Protein AF-A0A955VUZ4-F1 (afdb_monomer_lite)

Radius of gyration: 30.69 Å; chains: 1; bounding box: 76×94×84 Å

Foldseek 3Di:
DDDDDPPPDPPPPPDPAADFFAFDAAPDDHPDPQKHWFFDADPVRHFDKDKPAKWFLQAAFLKKKFAFLQDLQQVLQQLFVVGHGTRFMWGALHTGWKTKFFDAQPVQQLQAADDPPSANLQAGDLLCLAFGPDTIDMDTPCCQAVWDWDADPPPRDTGTHHPHHQDRPPPDPSPDGMKIFFFDPVLCVVQVVQVVLSNQLSVLLVPQRATEGLLQVFALLFFDQDPVVSPPRGRHGYDHGFSSSVSSSVSSVAQFDAFADPVLCNRPPPDDGRDGDDSSQRLKDKTFQVSQLSSLVVQLVVQLVVQQVVVPPPPPSRNSSSLLNSQLSSLCNLQVANFFVVVCSPRCVVVVLVVVWPDRTSSVTPSSNRSGMGMHHGPRSSCVTDHVVSRGRGVDMDRTDMDHMDMARTITIHRFPAFEKEKEFEDEPNQTDFQKWKDWRLQIFTAHPRRITMRGGHGAAKIKIKIWDQDPVRWIKIWIDIDGTDHHYYHYDYTYIDTDPDGPGDPSDLFKKKKKKWFKKKKWWFDLPDDIDIDMDTGPIDIAIAGPGRPRQKDKDWDWDDDPQFKIKIKIWIWGWGDDPNFTKTKIKIKIWIGGDPGPVDPPDGQDIDIDIDIAGEQGKDWDWDKDWGPPDSGTIIMTTTMIMGIYTSPPSNPPPDD

pLDDT: mean 82.76, std 14.83, range [26.73, 98.56]

Secondary structure (DSSP, 8-state):
-PPP--------PPP----TT-B--TTPPPSSTTEEEEE-B-TTSPBPEEEE--EETT--TT-EEEEES-SHHHHHHTTSSSPP-EEEEEEEEETTTEEEEEEE-HHHHTTSB-SSTTS-BTBB-HHHHHSBSEEEEEEEHHHHHH-EEEEPTTT--EEEE----SS--TT-S--PPPEEEEE-HHHHHH-TTHHHHHHHHHHHHTT--EEE-GGGGTBTT--PPPPGGGGGGTTPEEE-HHHHHHHHHHHTT-----B--TTTTTT-TT--TTPBPPGGGTT-EEE-HHHHHHHHHHHHHHHHHHHHHHHGGGGGGTHHHHHHHHHHHHHHHHHS--SBGGGT-HHHHHSSGGGG---SBTTT--GGGS---EEE--TTGGGGSPPGGGT-S-EEEEE--EE--EEEE-EEEEE-S-EEEEEEEEEETTEE-SS-EEEETTEEEE--TTSEEEEEEEESEEEEEEEEEE-TTS-EEEEEEEEEEPTT-EEE--EEEEEESS-SS--S----EEEEEEEEEEEEE--SSSPPEEEEEEEEEEEEEE-SSTTTSEEEEEEEEEETTTEEEEEEEEEEEEEETTEEEEEEEEEEEEEE-SSTTS---EEEEEEEEEEE-TTEEEEEEEEEE--STT---EEEEEEEEEEEEPTTTTT----

Structure (mmCIF, N/CA/C/O backbone):
data_AF-A0A955VUZ4-F1
#
_entry.id   AF-A0A955VUZ4-F1
#
loop_
_atom_site.group_PDB
_atom_site.id
_atom_site.type_symbol
_atom_site.label_atom_id
_atom_site.label_alt_id
_atom_site.label_comp_id
_atom_site.label_asym_id
_atom_site.label_entity_id
_atom_site.label_seq_id
_atom_site.pdbx_PDB_ins_code
_atom_site.Cartn_x
_atom_site.Cartn_y
_atom_site.Cartn_z
_atom_site.occupancy
_atom_site.B_iso_or_equiv
_atom_site.auth_seq_id
_atom_site.auth_comp_id
_atom_site.auth_asym_id
_atom_site.auth_atom_id
_atom_site.pdbx_PDB_model_num
ATOM 1 N N . MET A 1 1 ? -37.411 -49.252 -17.943 1.00 39.31 1 MET A N 1
ATOM 2 C CA . MET A 1 1 ? -36.021 -48.902 -17.578 1.00 39.31 1 MET A CA 1
ATOM 3 C C . MET A 1 1 ? -36.075 -47.788 -16.547 1.00 39.31 1 MET A C 1
ATOM 5 O O . MET A 1 1 ? -36.531 -46.701 -16.868 1.00 39.31 1 MET A O 1
ATOM 9 N N . LYS A 1 2 ? -35.739 -48.107 -15.293 1.00 30.53 2 LYS A N 1
ATOM 10 C CA . LYS A 1 2 ? -35.739 -47.184 -14.149 1.00 30.53 2 LYS A CA 1
ATOM 11 C C . LYS A 1 2 ? -34.476 -46.316 -14.220 1.00 30.53 2 LYS A C 1
ATOM 13 O O . LYS A 1 2 ? -33.387 -46.876 -14.282 1.00 30.53 2 LYS A O 1
ATOM 18 N N . ARG A 1 3 ? -34.607 -44.986 -14.214 1.00 30.30 3 ARG A N 1
ATOM 19 C CA . ARG A 1 3 ? -33.483 -44.076 -13.941 1.00 30.30 3 ARG A CA 1
ATOM 20 C C . ARG A 1 3 ? -33.361 -43.930 -12.424 1.00 30.30 3 ARG A C 1
ATOM 22 O O . ARG A 1 3 ? -34.309 -43.494 -11.778 1.00 30.30 3 ARG A O 1
ATOM 29 N N . LEU A 1 4 ? -32.231 -44.379 -11.881 1.00 27.67 4 LEU A N 1
ATOM 30 C CA . LEU A 1 4 ? -31.835 -44.165 -10.492 1.00 27.67 4 LEU A CA 1
ATOM 31 C C . LEU A 1 4 ? -31.557 -42.671 -10.290 1.00 27.67 4 LEU A C 1
ATOM 33 O O . LEU A 1 4 ? -30.709 -42.101 -10.972 1.00 27.67 4 LEU A O 1
ATOM 37 N N . ILE A 1 5 ? -32.268 -42.065 -9.346 1.00 29.94 5 ILE A N 1
ATOM 38 C CA . ILE A 1 5 ? -31.891 -40.800 -8.723 1.00 29.94 5 ILE A CA 1
ATOM 39 C C . ILE A 1 5 ? -30.875 -41.176 -7.640 1.00 29.94 5 ILE A C 1
ATOM 41 O O . ILE A 1 5 ? -31.248 -41.773 -6.631 1.00 29.94 5 ILE A O 1
ATOM 45 N N . SER A 1 6 ? -29.590 -40.897 -7.873 1.00 27.05 6 SER A N 1
ATOM 46 C CA . SER A 1 6 ? -28.574 -40.952 -6.818 1.00 27.05 6 SER A CA 1
ATOM 47 C C . SER A 1 6 ? -28.766 -39.742 -5.915 1.00 27.05 6 SER A C 1
ATOM 49 O O . SER A 1 6 ? -28.314 -38.642 -6.218 1.00 27.05 6 SER A O 1
ATOM 51 N N . LEU A 1 7 ? -29.477 -39.962 -4.814 1.00 27.44 7 LEU A N 1
ATOM 52 C CA . LEU A 1 7 ? -29.525 -39.059 -3.678 1.00 27.44 7 LEU A CA 1
ATOM 53 C C . LEU A 1 7 ? -28.159 -39.149 -2.972 1.00 27.44 7 LEU A C 1
ATOM 55 O O . LEU A 1 7 ? -27.916 -40.078 -2.203 1.00 27.44 7 LEU A O 1
ATOM 59 N N . MET A 1 8 ? -27.237 -38.233 -3.283 1.00 26.73 8 MET A N 1
ATOM 60 C CA . MET A 1 8 ? -26.053 -38.009 -2.451 1.00 26.73 8 MET A CA 1
ATOM 61 C C . MET A 1 8 ? -26.532 -37.378 -1.144 1.00 26.73 8 MET A C 1
ATOM 63 O O . MET A 1 8 ? -26.801 -36.183 -1.072 1.00 26.73 8 MET A O 1
ATOM 67 N N . ILE A 1 9 ? -26.680 -38.206 -0.115 1.00 28.02 9 ILE A N 1
ATOM 68 C CA . ILE A 1 9 ? -26.739 -37.738 1.265 1.00 28.02 9 ILE A CA 1
ATOM 69 C C . ILE A 1 9 ? -25.326 -37.241 1.577 1.00 28.02 9 ILE A C 1
ATOM 71 O O . ILE A 1 9 ? -24.415 -38.052 1.744 1.00 28.02 9 ILE A O 1
ATOM 75 N N . LEU A 1 10 ? -25.131 -35.918 1.609 1.00 29.72 10 LEU A N 1
ATOM 76 C CA . LEU A 1 10 ? -24.012 -35.325 2.336 1.00 29.72 10 LEU A CA 1
ATOM 77 C C . LEU A 1 10 ? -24.176 -35.772 3.791 1.00 29.72 10 LEU A C 1
ATOM 79 O O . LEU A 1 10 ? -25.009 -35.245 4.527 1.00 29.72 10 LEU A O 1
ATOM 83 N N . ALA A 1 11 ? -23.424 -36.791 4.197 1.00 30.47 11 ALA A N 1
ATOM 84 C CA . ALA A 1 11 ? -23.169 -37.006 5.605 1.00 30.47 11 ALA A CA 1
ATOM 85 C C . ALA A 1 11 ? -22.337 -35.805 6.054 1.00 30.47 11 ALA A C 1
ATOM 87 O O . ALA A 1 11 ? -21.159 -35.709 5.714 1.00 30.47 11 ALA A O 1
ATOM 88 N N . ALA A 1 12 ? -22.969 -34.862 6.754 1.00 30.06 12 ALA A N 1
ATOM 89 C CA . ALA A 1 12 ? -22.242 -33.896 7.553 1.00 30.06 12 ALA A CA 1
ATOM 90 C C . ALA A 1 12 ? -21.311 -34.706 8.460 1.00 30.06 12 ALA A C 1
ATOM 92 O O . ALA A 1 12 ? -21.777 -35.470 9.310 1.00 30.06 12 ALA A O 1
ATOM 93 N N . THR A 1 13 ? -20.003 -34.613 8.228 1.00 31.84 13 THR A N 1
ATOM 94 C CA . THR A 1 13 ? -19.016 -35.009 9.226 1.00 31.84 13 THR A CA 1
ATOM 95 C C . THR A 1 13 ? -19.421 -34.311 10.520 1.00 31.84 13 THR A C 1
ATOM 97 O O . THR A 1 13 ? -19.554 -33.085 10.500 1.00 31.84 13 THR A O 1
ATOM 100 N N . PRO A 1 14 ? -19.698 -35.042 11.617 1.00 34.50 14 PRO A N 1
ATOM 101 C CA . PRO A 1 14 ? -19.935 -34.385 12.889 1.00 34.50 14 PRO A CA 1
ATOM 102 C C . PRO A 1 14 ? -18.704 -33.529 13.169 1.00 34.50 14 PRO A C 1
ATOM 104 O O . PRO A 1 14 ? -17.581 -34.018 13.020 1.00 34.50 14 PRO A O 1
ATOM 107 N N . ALA A 1 15 ? -18.913 -32.255 13.506 1.00 40.91 15 ALA A N 1
ATOM 108 C CA . ALA A 1 15 ? -17.852 -31.423 14.048 1.00 40.91 15 ALA A CA 1
ATOM 109 C C . ALA A 1 15 ? -17.162 -32.246 15.144 1.00 40.91 15 ALA A C 1
ATOM 111 O O . ALA A 1 15 ? -17.825 -32.722 16.071 1.00 40.91 15 ALA A O 1
ATOM 112 N N . LEU A 1 16 ? -15.870 -32.529 14.973 1.00 50.72 16 LEU A N 1
ATOM 113 C CA . LEU A 1 16 ? -15.071 -33.140 16.026 1.00 50.72 16 LEU A CA 1
ATOM 114 C C . LEU A 1 16 ? -15.184 -32.193 17.222 1.00 50.72 16 LEU A C 1
ATOM 116 O O . LEU A 1 16 ? -14.720 -31.062 17.149 1.00 50.72 16 LEU A O 1
ATOM 120 N N . GLY A 1 17 ? -15.898 -32.617 18.267 1.00 63.31 17 GLY A N 1
ATOM 121 C CA . GLY A 1 17 ? -16.029 -31.820 19.482 1.00 63.31 17 GLY A CA 1
ATOM 122 C C . GLY A 1 17 ? -14.648 -31.512 20.059 1.00 63.31 17 GLY A C 1
ATOM 123 O O . GLY A 1 17 ? -13.744 -32.340 19.931 1.00 63.31 17 GLY A O 1
ATOM 124 N N . GLN A 1 18 ? -14.517 -30.340 20.686 1.00 81.06 18 GLN A N 1
ATOM 125 C CA . GLN A 1 18 ? -13.275 -29.819 21.266 1.00 81.06 18 GLN A CA 1
ATOM 126 C C . GLN A 1 18 ? -12.505 -30.900 22.047 1.00 81.06 18 GLN A C 1
ATOM 128 O O . GLN A 1 18 ? -13.060 -31.557 22.942 1.00 81.06 18 GLN A O 1
ATOM 133 N N . GLN A 1 19 ? -11.228 -31.095 21.712 1.00 83.75 19 GLN A N 1
ATOM 134 C CA . GLN A 1 19 ? -10.343 -32.048 22.377 1.00 83.75 19 GLN A CA 1
ATOM 135 C C . GLN A 1 19 ? -9.247 -31.343 23.183 1.00 83.75 19 GLN A C 1
ATOM 137 O O . GLN A 1 19 ? -8.802 -30.257 22.814 1.00 83.75 19 GLN A O 1
ATOM 142 N N . PRO A 1 20 ? -8.763 -31.963 24.280 1.00 85.50 20 PRO A N 1
ATOM 143 C CA . PRO A 1 20 ? -7.554 -31.494 24.941 1.00 85.50 20 PRO A CA 1
ATOM 144 C C . PRO A 1 20 ? -6.397 -31.345 23.941 1.00 85.50 20 PRO A C 1
ATOM 146 O O . PRO A 1 20 ? -6.100 -32.280 23.199 1.00 85.50 20 PRO A O 1
ATOM 149 N N . GLY A 1 21 ? -5.731 -30.193 23.954 1.00 85.44 21 GLY A N 1
ATOM 150 C CA . GLY A 1 21 ? -4.629 -29.849 23.055 1.00 85.44 21 GLY A CA 1
ATOM 151 C C . GLY A 1 21 ? -5.035 -29.057 21.809 1.00 85.44 21 GLY A C 1
ATOM 152 O O . GLY A 1 21 ? -4.159 -28.450 21.187 1.00 85.44 21 GLY A O 1
ATOM 153 N N . ASP A 1 22 ? -6.322 -28.991 21.466 1.00 87.62 22 ASP A N 1
ATOM 154 C CA . ASP A 1 22 ? -6.798 -28.136 20.374 1.00 87.62 22 ASP A CA 1
ATOM 155 C C . ASP A 1 22 ? -6.575 -26.657 20.724 1.00 87.62 22 ASP A C 1
ATOM 157 O O . ASP A 1 22 ? -6.725 -26.258 21.881 1.00 87.62 22 ASP A O 1
ATOM 161 N N . VAL A 1 23 ? -6.203 -25.841 19.732 1.00 84.62 23 VAL A N 1
ATOM 162 C CA . VAL A 1 23 ? -6.054 -24.385 19.898 1.00 84.62 23 VAL A CA 1
ATOM 163 C C . VAL A 1 23 ? -7.396 -23.768 20.292 1.00 84.62 23 VAL A C 1
ATOM 165 O O . VAL A 1 23 ? -8.442 -24.144 19.766 1.00 84.62 23 VAL A O 1
ATOM 168 N N . CYS A 1 24 ? -7.368 -22.813 21.217 1.00 76.19 24 CYS A N 1
ATOM 169 C CA . CYS A 1 24 ? -8.556 -22.112 21.691 1.00 76.19 24 CYS A CA 1
ATOM 170 C C . CYS A 1 24 ? -8.263 -20.629 21.945 1.00 76.19 24 CYS A C 1
ATOM 172 O O . CYS A 1 24 ? -7.102 -20.225 22.054 1.00 76.19 24 CYS A O 1
ATOM 174 N N . THR A 1 25 ? -9.324 -19.829 22.057 1.00 73.88 25 THR A N 1
ATOM 175 C CA . THR A 1 25 ? -9.243 -18.412 22.435 1.00 73.88 25 THR A CA 1
ATOM 176 C C . THR A 1 25 ? -9.525 -18.275 23.934 1.00 73.88 25 THR A C 1
ATOM 178 O O . THR A 1 25 ? -10.537 -18.825 24.383 1.00 73.88 25 THR A O 1
ATOM 181 N N . PRO A 1 26 ? -8.684 -17.570 24.714 1.00 67.50 26 PRO A N 1
ATOM 182 C CA . PRO A 1 26 ? -8.954 -17.292 26.127 1.00 67.50 26 PRO A CA 1
ATOM 183 C C . PRO A 1 26 ? -10.376 -16.767 26.362 1.00 67.50 26 PRO A C 1
ATOM 185 O O . PRO A 1 26 ? -10.935 -16.093 25.499 1.00 67.50 26 PRO A O 1
ATOM 188 N N . GLY A 1 27 ? -10.988 -17.145 27.485 1.00 64.12 27 GLY A N 1
ATOM 189 C CA . GLY A 1 27 ? -12.385 -16.808 27.798 1.00 64.12 27 GLY A CA 1
ATOM 190 C C . GLY A 1 27 ? -13.445 -17.618 27.033 1.00 64.12 27 GLY A C 1
ATOM 191 O O . GLY A 1 27 ? -14.621 -17.573 27.387 1.00 64.12 27 GLY A O 1
ATOM 192 N N . SER A 1 28 ? -13.067 -18.415 26.024 1.00 69.19 28 SER A N 1
ATOM 193 C CA . SER A 1 28 ? -14.023 -19.308 25.355 1.00 69.19 28 SER A CA 1
ATOM 194 C C . SER A 1 28 ? -14.571 -20.346 26.334 1.00 69.19 28 SER A C 1
ATOM 196 O O . SER A 1 28 ? -13.816 -20.999 27.057 1.00 69.19 28 SER A O 1
ATOM 198 N N . VAL A 1 29 ? -15.886 -20.560 26.294 1.00 71.75 29 VAL A N 1
ATOM 199 C CA . VAL A 1 29 ? -16.546 -21.625 27.055 1.00 71.75 29 VAL A CA 1
ATOM 200 C C . VAL A 1 29 ? -16.407 -22.938 26.292 1.00 71.75 29 VAL A C 1
ATOM 202 O O . VAL A 1 29 ? -16.718 -23.012 25.102 1.00 71.75 29 VAL A O 1
ATOM 205 N N . ALA A 1 30 ? -15.926 -23.980 26.968 1.00 76.44 30 ALA A N 1
ATOM 206 C CA . ALA A 1 30 ? -15.841 -25.298 26.363 1.00 76.44 30 ALA A CA 1
ATOM 207 C C . ALA A 1 30 ? -17.238 -25.916 26.191 1.00 76.44 30 ALA A C 1
ATOM 209 O O . ALA A 1 30 ? -18.031 -25.949 27.132 1.00 76.44 30 ALA A O 1
ATOM 210 N N . ASP A 1 31 ? -17.499 -26.527 25.035 1.00 79.69 31 ASP A N 1
ATOM 211 C CA . ASP A 1 31 ? -18.692 -27.352 24.793 1.00 79.69 31 ASP A CA 1
ATOM 212 C C . ASP A 1 31 ? -18.706 -28.602 25.690 1.00 79.69 31 ASP A C 1
ATOM 214 O O . ASP A 1 31 ? -19.739 -29.249 25.893 1.00 79.69 31 ASP A O 1
ATOM 218 N N . ARG A 1 32 ? -17.534 -28.974 26.220 1.00 77.06 32 ARG A N 1
ATOM 219 C CA . ARG A 1 32 ? -17.332 -30.140 27.073 1.00 77.06 32 ARG A CA 1
ATOM 220 C C . ARG A 1 32 ? -16.951 -29.711 28.498 1.00 77.06 32 ARG A C 1
ATOM 222 O O . ARG A 1 32 ? -15.914 -29.075 28.672 1.00 77.06 32 ARG A O 1
ATOM 229 N N . PRO A 1 33 ? -17.708 -30.138 29.527 1.00 75.38 33 PRO A N 1
ATOM 230 C CA . PRO A 1 33 ? -17.363 -29.872 30.922 1.00 75.38 33 PRO A CA 1
ATOM 231 C C . PRO A 1 33 ? -15.960 -30.373 31.292 1.00 75.38 33 PRO A C 1
ATOM 233 O O . PRO A 1 33 ? -15.555 -31.460 30.865 1.00 75.38 33 PRO A O 1
ATOM 236 N N . GLY A 1 34 ? -15.253 -29.604 32.124 1.00 76.88 34 GLY A N 1
ATOM 237 C CA . GLY A 1 34 ? -13.907 -29.931 32.611 1.00 76.88 34 GLY A CA 1
ATOM 238 C C . GLY A 1 34 ? -12.768 -29.543 31.664 1.00 76.88 34 GLY A C 1
ATOM 239 O O . GLY A 1 34 ? -11.631 -29.949 31.899 1.00 76.88 34 GLY A O 1
ATOM 240 N N . LEU A 1 35 ? -13.051 -28.787 30.598 1.00 83.62 35 LEU A N 1
ATOM 241 C CA . LEU A 1 35 ? -12.035 -28.130 29.777 1.00 83.62 35 LEU A CA 1
ATOM 242 C C . LEU A 1 35 ? -12.034 -26.622 30.029 1.00 83.62 35 LEU A C 1
ATOM 244 O O . LEU A 1 35 ? -13.090 -26.003 30.127 1.00 83.62 35 LEU A O 1
ATOM 248 N N . ALA A 1 36 ? -10.838 -26.049 30.076 1.00 80.44 36 ALA A N 1
ATOM 249 C CA . ALA A 1 36 ? -10.602 -24.615 30.071 1.00 80.44 36 ALA A CA 1
ATOM 250 C C . ALA A 1 36 ? -9.604 -24.266 28.969 1.00 80.44 36 ALA A C 1
ATOM 252 O O . ALA A 1 36 ? -8.739 -25.078 28.621 1.00 80.44 36 ALA A O 1
ATOM 253 N N . CYS A 1 37 ? -9.721 -23.064 28.416 1.00 79.50 37 CYS A N 1
ATOM 254 C CA . CYS A 1 37 ? -8.751 -22.564 27.461 1.00 79.50 37 CYS A CA 1
ATOM 255 C C . CYS A 1 37 ? -7.554 -21.976 28.213 1.00 79.50 37 CYS A C 1
ATOM 257 O O . CYS A 1 37 ? -7.631 -20.859 28.713 1.00 79.50 37 CYS A O 1
ATOM 259 N N . LEU A 1 38 ? -6.472 -22.750 28.337 1.00 79.06 38 LEU A N 1
ATOM 260 C CA . LEU A 1 38 ? -5.332 -22.412 29.193 1.00 79.06 38 LEU A CA 1
ATOM 261 C C . LEU A 1 38 ? -4.065 -22.126 28.380 1.00 79.06 38 LEU A C 1
ATOM 263 O O . LEU A 1 38 ? -3.896 -22.719 27.305 1.00 79.06 38 LEU A O 1
ATOM 267 N N . PRO A 1 39 ? -3.133 -21.309 28.912 1.00 78.50 39 PRO A N 1
ATOM 268 C CA . PRO A 1 39 ? -1.790 -21.158 28.366 1.00 78.50 39 PRO A CA 1
ATOM 269 C C . PRO A 1 39 ? -1.144 -22.513 28.120 1.00 78.50 39 PRO A C 1
ATOM 271 O O . PRO A 1 39 ? -0.999 -23.339 29.026 1.00 78.50 39 PRO A O 1
ATOM 274 N N . SER A 1 40 ? -0.745 -22.758 26.881 1.00 83.50 40 SER A N 1
ATOM 275 C CA . SER A 1 40 ? -0.038 -23.975 26.533 1.00 83.50 40 SER A CA 1
ATOM 276 C C . SER A 1 40 ? 1.408 -23.891 27.011 1.00 83.50 40 SER A C 1
ATOM 278 O O . SER A 1 40 ? 2.079 -22.859 26.893 1.00 83.50 40 SER A O 1
ATOM 280 N N . THR A 1 41 ? 1.903 -24.998 27.556 1.00 82.44 41 THR A N 1
ATOM 281 C CA . THR A 1 41 ? 3.300 -25.153 27.953 1.00 82.44 41 THR A CA 1
ATOM 282 C C . THR A 1 41 ? 3.943 -26.280 27.159 1.00 82.44 41 THR A C 1
ATOM 284 O O . THR A 1 41 ? 3.386 -27.359 26.967 1.00 82.44 41 THR A O 1
ATOM 287 N N . LEU A 1 42 ? 5.153 -26.020 26.679 1.00 81.25 42 LEU A N 1
ATOM 288 C CA . LEU A 1 42 ? 6.004 -27.019 26.058 1.00 81.25 42 LEU A CA 1
ATOM 289 C C . LEU A 1 42 ? 6.456 -28.048 27.115 1.00 81.25 42 LEU A C 1
ATOM 291 O O . LEU A 1 42 ? 6.534 -27.716 28.300 1.00 81.25 42 LEU A O 1
ATOM 295 N N . PRO A 1 43 ? 6.877 -29.267 26.717 1.00 83.25 43 PRO A N 1
ATOM 296 C CA . PRO A 1 43 ? 7.329 -30.311 27.650 1.00 83.25 43 PRO A CA 1
ATOM 297 C C . PRO A 1 43 ? 8.479 -29.914 28.593 1.00 83.25 43 PRO A C 1
ATOM 299 O O . PRO A 1 43 ? 8.756 -30.610 29.564 1.00 83.25 43 PRO A O 1
ATOM 302 N N . ASN A 1 44 ? 9.174 -28.812 28.305 1.00 81.56 44 ASN A N 1
ATOM 303 C CA . ASN A 1 44 ? 10.232 -28.243 29.140 1.00 81.56 44 ASN A CA 1
ATOM 304 C C . ASN A 1 44 ? 9.721 -27.214 30.172 1.00 81.56 44 ASN A C 1
ATOM 306 O O . ASN A 1 44 ? 10.538 -26.531 30.787 1.00 81.56 44 ASN A O 1
ATOM 310 N N . GLY A 1 45 ? 8.401 -27.067 30.329 1.00 74.69 45 GLY A N 1
ATOM 311 C CA . GLY A 1 45 ? 7.758 -26.135 31.258 1.00 74.69 45 GLY A CA 1
ATOM 312 C C . GLY A 1 45 ? 7.719 -24.677 30.790 1.00 74.69 45 GLY A C 1
ATOM 313 O O . GLY A 1 45 ? 7.266 -23.815 31.536 1.00 74.69 45 GLY A O 1
ATOM 314 N N . ARG A 1 46 ? 8.193 -24.360 29.577 1.00 78.25 46 ARG A N 1
ATOM 315 C CA . ARG A 1 46 ? 8.121 -22.999 29.016 1.00 78.25 46 ARG A CA 1
ATOM 316 C C . ARG A 1 46 ? 6.790 -22.778 28.305 1.00 78.25 46 ARG A C 1
ATOM 318 O O . ARG A 1 46 ? 6.282 -23.704 27.683 1.00 78.25 46 ARG A O 1
ATOM 325 N N . ARG A 1 47 ? 6.274 -21.544 28.316 1.00 82.00 47 ARG A N 1
ATOM 326 C CA . ARG A 1 47 ? 5.092 -21.165 27.521 1.00 82.00 47 ARG A CA 1
ATOM 327 C C . ARG A 1 47 ? 5.325 -21.425 26.028 1.00 82.00 47 ARG A C 1
ATOM 329 O O . ARG A 1 47 ? 6.405 -21.131 25.506 1.00 82.00 47 ARG A O 1
ATOM 336 N N . GLU A 1 48 ? 4.319 -21.984 25.366 1.00 83.69 48 GLU A N 1
ATOM 337 C CA . GLU A 1 48 ? 4.237 -22.053 23.910 1.00 83.69 48 GLU A CA 1
ATOM 338 C C . GLU A 1 48 ? 3.849 -20.663 23.390 1.00 83.69 48 GLU A C 1
ATOM 340 O O . GLU A 1 48 ? 2.903 -20.047 23.879 1.00 83.69 48 GLU A O 1
ATOM 345 N N . TRP A 1 49 ? 4.604 -20.159 22.418 1.00 81.25 49 TRP A N 1
ATOM 346 C CA . TRP A 1 49 ? 4.351 -18.869 21.784 1.00 81.25 49 TRP A CA 1
ATOM 347 C C . TRP A 1 49 ? 3.994 -19.095 20.322 1.00 81.25 49 TRP A C 1
ATOM 349 O O . TRP A 1 49 ? 4.647 -19.892 19.647 1.00 81.25 49 TRP A O 1
ATOM 359 N N . ALA A 1 50 ? 3.001 -18.363 19.838 1.00 79.12 50 ALA A N 1
ATOM 360 C CA . ALA A 1 50 ? 2.637 -18.292 18.436 1.00 79.12 50 ALA A CA 1
ATOM 361 C C . ALA A 1 50 ? 2.928 -16.892 17.885 1.00 79.12 50 ALA A C 1
ATOM 363 O O . ALA A 1 50 ? 2.900 -15.899 18.614 1.00 79.12 50 ALA A O 1
ATOM 364 N N . LEU A 1 51 ? 3.265 -16.839 16.599 1.00 78.56 51 LEU A N 1
ATOM 365 C CA . LEU A 1 51 ? 3.523 -15.605 15.866 1.00 78.56 51 LEU A CA 1
ATOM 366 C C . LEU A 1 51 ? 2.240 -15.192 15.141 1.00 78.56 51 LEU A C 1
ATOM 368 O O . LEU A 1 51 ? 1.716 -15.963 14.343 1.00 78.56 51 LEU A O 1
ATOM 372 N N . ASP A 1 52 ? 1.762 -13.981 15.404 1.00 76.06 52 ASP A N 1
ATOM 373 C CA . ASP A 1 52 ? 0.839 -13.256 14.532 1.00 76.06 52 ASP A CA 1
ATOM 374 C C . ASP A 1 52 ? 1.713 -12.460 13.550 1.00 76.06 52 ASP A C 1
ATOM 376 O O . ASP A 1 52 ? 2.368 -11.509 13.982 1.00 76.06 52 ASP A O 1
ATOM 380 N N . PRO A 1 53 ? 1.874 -12.890 12.284 1.00 81.56 53 PRO A N 1
ATOM 381 C CA . PRO A 1 53 ? 2.766 -12.218 11.347 1.00 81.56 53 PRO A CA 1
ATOM 382 C C . PRO A 1 53 ? 2.184 -10.873 10.903 1.00 81.56 53 PRO A C 1
ATOM 384 O O . PRO A 1 53 ? 0.971 -10.663 10.939 1.00 81.56 53 PRO A O 1
ATOM 387 N N . THR A 1 54 ? 3.050 -9.979 10.422 1.00 84.00 54 THR A N 1
ATOM 388 C CA . THR A 1 54 ? 2.618 -8.693 9.861 1.00 84.00 54 THR A CA 1
ATOM 389 C C . THR A 1 54 ? 1.642 -8.914 8.708 1.00 84.00 54 THR A C 1
ATOM 391 O O . THR A 1 54 ? 1.916 -9.725 7.820 1.00 84.00 54 THR A O 1
ATOM 394 N N . HIS A 1 55 ? 0.522 -8.193 8.713 1.00 86.81 55 HIS A N 1
ATOM 395 C CA . HIS A 1 55 ? -0.526 -8.306 7.697 1.00 86.81 55 HIS A CA 1
ATOM 396 C C . HIS A 1 55 ? -1.265 -6.980 7.475 1.00 86.81 55 HIS A C 1
ATOM 398 O O . HIS A 1 55 ? -1.249 -6.093 8.332 1.00 86.81 55 HIS A O 1
ATOM 404 N N . ILE A 1 56 ? -1.908 -6.837 6.312 1.00 89.38 56 ILE A N 1
ATOM 405 C CA . ILE A 1 56 ? -2.666 -5.634 5.931 1.00 89.38 56 ILE A CA 1
ATOM 406 C C . ILE A 1 56 ? -4.144 -5.870 6.233 1.00 89.38 56 ILE A C 1
ATOM 408 O O . ILE A 1 56 ? -4.798 -6.681 5.586 1.00 89.38 56 ILE A O 1
ATOM 412 N N . LEU A 1 57 ? -4.675 -5.169 7.228 1.00 85.44 57 LEU A N 1
ATOM 413 C CA . LEU A 1 57 ? -6.004 -5.393 7.800 1.00 85.44 57 LEU A CA 1
ATOM 414 C C . LEU A 1 57 ? -7.129 -5.153 6.791 1.00 85.44 57 LEU A C 1
ATOM 416 O O . LEU A 1 57 ? -8.143 -5.847 6.817 1.00 85.44 57 LEU A O 1
ATOM 420 N N . ASN A 1 58 ? -6.941 -4.188 5.895 1.00 87.56 58 ASN A N 1
ATOM 421 C CA . ASN A 1 58 ? -7.961 -3.708 4.974 1.00 87.56 58 ASN A CA 1
ATOM 422 C C . ASN A 1 58 ? -7.758 -4.144 3.509 1.00 87.56 58 ASN A C 1
ATOM 424 O O . ASN A 1 58 ? -8.434 -3.622 2.627 1.00 87.56 58 ASN A O 1
ATOM 428 N N . ALA A 1 59 ? -6.905 -5.142 3.244 1.00 91.75 59 ALA A N 1
ATOM 429 C CA . ALA A 1 59 ? -6.664 -5.663 1.895 1.00 91.75 59 ALA A CA 1
ATOM 430 C C . ALA A 1 59 ? -7.073 -7.139 1.746 1.00 91.75 59 ALA A C 1
ATOM 432 O O . ALA A 1 59 ? -6.676 -7.996 2.538 1.00 91.75 59 ALA A O 1
ATOM 433 N N . ARG A 1 60 ? -7.846 -7.451 0.706 1.00 94.06 60 ARG A N 1
ATOM 434 C CA . ARG A 1 60 ? -8.242 -8.813 0.311 1.00 94.06 60 ARG A CA 1
ATOM 435 C C . ARG A 1 60 ? -7.549 -9.223 -0.981 1.00 94.06 60 ARG A C 1
ATOM 437 O O . ARG A 1 60 ? -6.976 -8.395 -1.681 1.00 94.06 60 ARG A O 1
ATOM 444 N N . VAL A 1 61 ? -7.604 -10.507 -1.308 1.00 96.38 61 VAL A N 1
ATOM 445 C CA . VAL A 1 61 ? -7.075 -11.064 -2.553 1.00 96.38 61 VAL A CA 1
ATOM 446 C C . VAL A 1 61 ? -7.556 -10.256 -3.768 1.00 96.38 61 VAL A C 1
ATOM 448 O O . VAL A 1 61 ? -8.744 -9.948 -3.909 1.00 96.38 61 VAL A O 1
ATOM 451 N N . GLY A 1 62 ? -6.604 -9.892 -4.627 1.00 97.69 62 GLY A N 1
ATOM 452 C CA . GLY A 1 62 ? -6.803 -9.058 -5.809 1.00 97.69 62 GLY A CA 1
ATOM 453 C C . GLY A 1 62 ? -6.823 -7.546 -5.561 1.00 97.69 62 GLY A C 1
ATOM 454 O O . GLY A 1 62 ? -6.667 -6.794 -6.521 1.00 97.69 62 GLY A O 1
ATOM 455 N N . ASP A 1 63 ? -6.941 -7.079 -4.315 1.00 98.06 63 ASP A N 1
ATOM 456 C CA . ASP A 1 63 ? -6.709 -5.664 -3.998 1.00 98.06 63 ASP A CA 1
ATOM 457 C C . ASP A 1 63 ? -5.229 -5.324 -4.240 1.00 98.06 63 ASP A C 1
ATOM 459 O O . ASP A 1 63 ? -4.349 -6.185 -4.106 1.00 98.06 63 ASP A O 1
ATOM 463 N N . SER A 1 64 ? -4.944 -4.072 -4.588 1.00 97.69 64 SER A N 1
ATOM 464 C CA . SER A 1 64 ? -3.579 -3.596 -4.799 1.00 97.69 64 SER A CA 1
ATOM 465 C C . SER A 1 64 ? -3.087 -2.754 -3.638 1.00 97.69 64 SER A C 1
ATOM 467 O O . SER A 1 64 ? -3.846 -2.022 -3.019 1.00 97.69 64 SER A O 1
ATOM 469 N N . THR A 1 65 ? -1.797 -2.829 -3.338 1.00 95.50 65 THR A N 1
ATOM 470 C CA . THR A 1 65 ? -1.153 -1.964 -2.343 1.00 95.50 65 THR A CA 1
ATOM 471 C C . THR A 1 65 ? -0.313 -0.916 -3.055 1.00 95.50 65 THR A C 1
ATOM 473 O O . THR A 1 65 ? 0.290 -1.205 -4.088 1.00 95.50 65 THR A O 1
ATOM 476 N N . LEU A 1 66 ? -0.263 0.302 -2.523 1.00 93.94 66 LEU A N 1
ATOM 477 C CA . LEU A 1 66 ? 0.520 1.418 -3.046 1.00 93.94 66 LEU A CA 1
ATOM 478 C C . LEU A 1 66 ? 1.523 1.866 -1.980 1.00 93.94 66 LEU A C 1
ATOM 480 O O . LEU A 1 66 ? 1.142 2.174 -0.850 1.00 93.94 66 LEU A O 1
ATOM 484 N N . SER A 1 67 ? 2.808 1.902 -2.334 1.00 90.69 67 SER A N 1
ATOM 485 C CA . SER A 1 67 ? 3.881 2.408 -1.472 1.00 90.69 67 SER A CA 1
ATOM 486 C C . SER A 1 67 ? 4.216 3.846 -1.839 1.00 90.69 67 SER A C 1
ATOM 488 O O . SER A 1 67 ? 4.360 4.168 -3.022 1.00 90.69 67 SER A O 1
ATOM 490 N N . SER A 1 68 ? 4.399 4.695 -0.829 1.00 85.25 68 SER A N 1
ATOM 491 C CA . SER A 1 68 ? 4.774 6.098 -1.021 1.00 85.25 68 SER A CA 1
ATOM 492 C C . SER A 1 68 ? 6.054 6.246 -1.853 1.00 85.25 68 SER A C 1
ATOM 494 O O . SER A 1 68 ? 6.979 5.427 -1.782 1.00 85.25 68 SER A O 1
ATOM 496 N N . GLY A 1 69 ? 6.104 7.300 -2.668 1.00 76.88 69 GLY A N 1
ATOM 497 C CA . GLY A 1 69 ? 7.154 7.582 -3.646 1.00 76.88 69 GLY A CA 1
ATOM 498 C C . GLY A 1 69 ? 8.496 8.056 -3.074 1.00 76.88 69 GLY A C 1
ATOM 499 O O . GLY A 1 69 ? 9.160 8.892 -3.676 1.00 76.88 69 GLY A O 1
ATOM 500 N N . CYS A 1 70 ? 8.933 7.542 -1.926 1.00 77.19 70 CYS A N 1
ATOM 501 C CA . CYS A 1 70 ? 10.122 8.062 -1.241 1.00 77.19 70 CYS A CA 1
ATOM 502 C C . CYS A 1 70 ? 11.466 7.539 -1.792 1.00 77.19 70 CYS A C 1
ATOM 504 O O . CYS A 1 70 ? 12.516 8.120 -1.514 1.00 77.19 70 CYS A O 1
ATOM 506 N N . GLY A 1 71 ? 11.456 6.452 -2.572 1.00 80.25 71 GLY A N 1
ATOM 507 C CA . GLY A 1 71 ? 12.648 5.913 -3.242 1.00 80.25 71 GLY A CA 1
ATOM 508 C C . GLY A 1 71 ? 12.979 6.617 -4.565 1.00 80.25 71 GLY A C 1
ATOM 509 O O . GLY A 1 71 ? 12.201 7.436 -5.049 1.00 80.25 71 GLY A O 1
ATOM 510 N N . ARG A 1 72 ? 14.106 6.248 -5.199 1.00 87.19 72 ARG A N 1
ATOM 511 C CA . ARG A 1 72 ? 14.537 6.790 -6.509 1.00 87.19 72 ARG A CA 1
ATOM 512 C C . ARG A 1 72 ? 13.429 6.748 -7.562 1.00 87.19 72 ARG A C 1
ATOM 514 O O . ARG A 1 72 ? 13.219 7.731 -8.255 1.00 87.19 72 ARG A O 1
ATOM 521 N N . VAL A 1 73 ? 12.697 5.635 -7.647 1.00 90.38 73 VAL A N 1
ATOM 522 C CA . VAL A 1 73 ? 11.575 5.491 -8.589 1.00 90.38 73 VAL A CA 1
ATOM 523 C C . VAL A 1 73 ? 10.449 6.475 -8.273 1.00 90.38 73 VAL A C 1
ATOM 525 O O . VAL A 1 73 ? 9.936 7.109 -9.177 1.00 90.38 73 VAL A O 1
ATOM 528 N N . GLY A 1 74 ? 10.082 6.666 -7.007 1.00 88.81 74 GLY A N 1
ATOM 529 C CA . GLY A 1 74 ? 9.023 7.617 -6.669 1.00 88.81 74 GLY A CA 1
ATOM 530 C C . GLY A 1 74 ? 9.404 9.070 -6.963 1.00 88.81 74 GLY A C 1
ATOM 531 O O . GLY A 1 74 ? 8.610 9.801 -7.541 1.00 88.81 74 GLY A O 1
ATOM 532 N N . LYS A 1 75 ? 10.653 9.461 -6.680 1.00 89.38 75 LYS A N 1
ATOM 533 C CA . LYS A 1 75 ? 11.179 10.785 -7.055 1.00 89.38 75 LYS A CA 1
ATOM 534 C C . LYS A 1 75 ? 11.317 10.977 -8.569 1.00 89.38 75 LYS A C 1
ATOM 536 O O . LYS A 1 75 ? 11.163 12.094 -9.049 1.00 89.38 75 LYS A O 1
ATOM 541 N N . LEU A 1 76 ? 11.587 9.906 -9.316 1.00 92.88 76 LEU A N 1
ATOM 542 C CA . LEU A 1 76 ? 11.546 9.918 -10.777 1.00 92.88 76 LEU A CA 1
ATOM 543 C C . LEU A 1 76 ? 10.128 10.201 -11.276 1.00 92.88 76 LEU A C 1
ATOM 545 O O . LEU A 1 76 ? 9.921 11.096 -12.089 1.00 92.88 76 LEU A O 1
ATOM 549 N N . LEU A 1 77 ? 9.150 9.453 -10.765 1.00 92.69 77 LEU A N 1
ATOM 550 C CA . LEU A 1 77 ? 7.753 9.608 -11.159 1.00 92.69 77 LEU A CA 1
ATOM 551 C C . LEU A 1 77 ? 7.168 10.955 -10.701 1.00 92.69 77 LEU A C 1
ATOM 553 O O . LEU A 1 77 ? 6.254 11.467 -11.334 1.00 92.69 77 LEU A O 1
ATOM 557 N N . SER A 1 78 ? 7.722 11.596 -9.667 1.00 91.81 78 SER A N 1
ATOM 558 C CA . SER A 1 78 ? 7.284 12.932 -9.242 1.00 91.81 78 SER A CA 1
ATOM 559 C C . SER A 1 78 ? 7.681 14.064 -10.204 1.00 91.81 78 SER A C 1
ATOM 561 O O . SER A 1 78 ? 7.321 15.209 -9.945 1.00 91.81 78 SER A O 1
ATOM 563 N N . GLN A 1 79 ? 8.450 13.785 -11.266 1.00 93.06 79 GLN A N 1
ATOM 564 C CA . GLN A 1 79 ? 8.898 14.801 -12.232 1.00 93.06 79 GLN A CA 1
ATOM 565 C C . GLN A 1 79 ? 7.894 15.080 -13.364 1.00 93.06 79 GLN A C 1
ATOM 567 O O . GLN A 1 79 ? 8.063 16.061 -14.087 1.00 93.06 79 GLN A O 1
ATOM 572 N N . VAL A 1 80 ? 6.874 14.233 -13.535 1.00 90.62 80 VAL A N 1
ATOM 573 C CA . VAL A 1 80 ? 5.811 14.409 -14.549 1.00 90.62 80 VAL A CA 1
ATOM 574 C C . VAL A 1 80 ? 4.701 15.340 -14.035 1.00 90.62 80 VAL A C 1
ATOM 576 O O . VAL A 1 80 ? 4.767 15.792 -12.888 1.00 90.62 80 VAL A O 1
ATOM 579 N N . GLN A 1 81 ? 3.690 15.664 -14.853 1.00 87.25 81 GLN A N 1
ATOM 580 C CA . GLN A 1 81 ? 2.595 16.557 -14.455 1.00 87.25 81 GLN A CA 1
ATOM 581 C C . GLN A 1 81 ? 1.204 15.908 -14.610 1.00 87.25 81 GLN A C 1
ATOM 583 O O . GLN A 1 81 ? 0.757 15.665 -15.722 1.00 87.25 81 GLN A O 1
ATOM 588 N N . PRO A 1 82 ? 0.449 15.715 -13.509 1.00 87.44 82 PRO A N 1
ATOM 589 C CA . PRO A 1 82 ? 0.814 15.994 -12.120 1.00 87.44 82 PRO A CA 1
ATOM 590 C C . PRO A 1 82 ? 1.918 15.056 -11.612 1.00 87.44 82 PRO A C 1
ATOM 592 O O . PRO A 1 82 ? 2.031 13.910 -12.045 1.00 87.44 82 PRO A O 1
ATOM 595 N N . GLY A 1 83 ? 2.720 15.535 -10.658 1.00 89.62 83 GLY A N 1
ATOM 596 C CA . GLY A 1 83 ? 3.751 14.709 -10.030 1.00 89.62 83 GLY A CA 1
ATOM 597 C C . GLY A 1 83 ? 3.119 13.513 -9.320 1.00 89.62 83 GLY A C 1
ATOM 598 O O . GLY A 1 83 ? 2.201 13.688 -8.520 1.00 89.62 83 GLY A O 1
ATOM 599 N N . GLN A 1 84 ? 3.603 12.308 -9.618 1.00 90.62 84 GLN A N 1
ATOM 600 C CA . GLN A 1 84 ? 3.071 11.073 -9.039 1.00 90.62 84 GLN A CA 1
ATOM 601 C C . GLN A 1 84 ? 3.536 10.915 -7.582 1.00 90.62 84 GLN A C 1
ATOM 603 O O . GLN A 1 84 ? 4.670 11.261 -7.236 1.00 90.62 84 GLN A O 1
ATOM 608 N N . LEU A 1 85 ? 2.666 10.387 -6.722 1.00 90.00 85 LEU A N 1
ATOM 609 C CA . LEU A 1 85 ? 2.859 10.337 -5.270 1.00 90.00 85 LEU A CA 1
ATOM 610 C C . LEU A 1 85 ? 3.316 8.955 -4.770 1.00 90.00 85 LEU A C 1
ATOM 612 O O . LEU A 1 85 ? 3.940 8.845 -3.709 1.00 90.00 85 LEU A O 1
ATOM 616 N N . TYR A 1 86 ? 3.040 7.897 -5.530 1.00 91.81 86 TYR A N 1
ATOM 617 C CA . TYR A 1 86 ? 3.350 6.507 -5.220 1.00 91.81 86 TYR A CA 1
ATOM 618 C C . TYR A 1 86 ? 4.412 5.951 -6.179 1.00 91.81 86 TYR A C 1
ATOM 620 O O . TYR A 1 86 ? 4.377 6.147 -7.391 1.00 91.81 86 TYR A O 1
ATOM 628 N N . GLY A 1 87 ? 5.390 5.233 -5.622 1.00 91.38 87 GLY A N 1
ATOM 629 C CA . GLY A 1 87 ? 6.554 4.736 -6.372 1.00 91.38 87 GLY A CA 1
ATOM 630 C C . GLY A 1 87 ? 6.566 3.228 -6.611 1.00 91.38 87 GLY A C 1
ATOM 631 O O . GLY A 1 87 ? 7.410 2.732 -7.357 1.00 91.38 87 GLY A O 1
ATOM 632 N N . HIS A 1 88 ? 5.682 2.481 -5.947 1.00 94.75 88 HIS A N 1
ATOM 633 C CA . HIS A 1 88 ? 5.631 1.028 -6.063 1.00 94.75 88 HIS A CA 1
ATOM 634 C C . HIS A 1 88 ? 4.235 0.478 -5.770 1.00 94.75 88 HIS A C 1
ATOM 636 O O . HIS A 1 88 ? 3.480 1.076 -5.003 1.00 94.75 88 HIS A O 1
ATOM 642 N N . THR A 1 89 ? 3.913 -0.682 -6.343 1.00 97.06 89 THR A N 1
ATOM 643 C CA . THR A 1 89 ? 2.639 -1.369 -6.110 1.00 97.06 89 THR A CA 1
ATOM 644 C C . THR A 1 89 ? 2.773 -2.894 -6.115 1.00 97.06 89 THR A C 1
ATOM 646 O O . THR A 1 89 ? 3.745 -3.455 -6.617 1.00 97.06 89 THR A O 1
ATOM 649 N N . GLY A 1 90 ? 1.803 -3.589 -5.535 1.00 97.62 90 GLY A N 1
ATOM 650 C CA . GLY A 1 90 ? 1.658 -5.038 -5.621 1.00 97.62 90 GLY A CA 1
ATOM 651 C C . GLY A 1 90 ? 0.189 -5.429 -5.608 1.00 97.62 90 GLY A C 1
ATOM 652 O O . GLY A 1 90 ? -0.671 -4.596 -5.336 1.00 97.62 90 GLY A O 1
ATOM 653 N N . ILE A 1 91 ? -0.100 -6.694 -5.898 1.00 98.50 91 ILE A N 1
ATOM 654 C CA . ILE A 1 91 ? -1.445 -7.273 -5.808 1.00 98.50 91 ILE A CA 1
ATOM 655 C C . ILE A 1 91 ? -1.469 -8.337 -4.714 1.00 98.50 91 ILE A C 1
ATOM 657 O O . ILE A 1 91 ? -0.567 -9.178 -4.634 1.00 98.50 91 ILE A O 1
ATOM 661 N N . MET A 1 92 ? -2.489 -8.314 -3.864 1.00 98.12 92 MET A N 1
ATOM 662 C CA . MET A 1 92 ? -2.685 -9.326 -2.831 1.00 98.12 92 MET A CA 1
ATOM 663 C C . MET A 1 92 ? -2.985 -10.678 -3.484 1.00 98.12 92 MET A C 1
ATOM 665 O O . MET A 1 92 ? -3.913 -10.800 -4.285 1.00 98.12 92 MET A O 1
ATOM 669 N N . VAL A 1 93 ? -2.213 -11.707 -3.137 1.00 97.56 93 VAL A N 1
ATOM 670 C CA . VAL A 1 93 ? -2.411 -13.088 -3.623 1.00 97.56 93 VAL A CA 1
ATOM 671 C C . VAL A 1 93 ? -2.977 -14.019 -2.557 1.00 97.56 93 VAL A C 1
ATOM 673 O O . VAL A 1 93 ? -3.494 -15.086 -2.876 1.00 97.56 93 VAL A O 1
ATOM 676 N N . GLU A 1 94 ? -2.921 -13.585 -1.305 1.00 94.50 94 GLU A N 1
ATOM 677 C CA . GLU A 1 94 ? -3.585 -14.181 -0.157 1.00 94.50 94 GLU A CA 1
ATOM 678 C C . GLU A 1 94 ? -4.203 -13.039 0.644 1.00 94.50 94 GLU A C 1
ATOM 680 O O . GLU A 1 94 ? -3.598 -11.969 0.745 1.00 94.50 94 GLU A O 1
ATOM 685 N N . ASP A 1 95 ? -5.396 -13.243 1.201 1.00 90.69 95 ASP A N 1
ATOM 686 C CA . ASP A 1 95 ? -6.044 -12.224 2.023 1.00 90.69 95 ASP A CA 1
ATOM 687 C C . ASP A 1 95 ? -5.082 -11.761 3.119 1.00 90.69 95 ASP A C 1
ATOM 689 O O . ASP A 1 95 ? -4.658 -12.559 3.949 1.00 90.69 95 ASP A O 1
ATOM 693 N N . ARG A 1 96 ? -4.738 -10.468 3.121 1.00 89.25 96 ARG A N 1
ATOM 694 C CA . ARG A 1 96 ? -3.916 -9.771 4.134 1.00 89.25 96 ARG A CA 1
ATOM 695 C C . ARG A 1 96 ? -2.469 -10.212 4.316 1.00 89.25 96 ARG A C 1
ATOM 697 O O . ARG A 1 96 ? -1.686 -9.409 4.818 1.00 89.25 96 ARG A O 1
ATOM 704 N N . TYR A 1 97 ? -2.113 -11.442 3.964 1.00 91.94 97 TYR A N 1
ATOM 705 C CA . TYR A 1 97 ? -0.867 -12.073 4.404 1.00 91.94 97 TYR A CA 1
ATOM 706 C C . TYR A 1 97 ? 0.205 -12.160 3.331 1.00 91.94 97 TYR A C 1
ATOM 708 O O . TYR A 1 97 ? 1.386 -12.178 3.682 1.00 91.94 97 TYR A O 1
ATOM 716 N N . ALA A 1 98 ? -0.160 -12.177 2.049 1.00 95.50 98 ALA A N 1
ATOM 717 C CA . ALA A 1 98 ? 0.813 -12.267 0.971 1.00 95.50 98 ALA A CA 1
ATOM 718 C C . ALA A 1 98 ? 0.416 -11.425 -0.237 1.00 95.50 98 ALA A C 1
ATOM 720 O O . ALA A 1 98 ? -0.743 -11.380 -0.654 1.00 95.50 98 ALA A O 1
ATOM 721 N N . LEU A 1 99 ? 1.423 -10.805 -0.840 1.00 97.12 99 LEU A N 1
ATOM 722 C CA . LEU A 1 99 ? 1.293 -10.044 -2.072 1.00 97.12 99 LEU A CA 1
ATOM 723 C C . LEU A 1 99 ? 2.319 -10.516 -3.095 1.00 97.12 99 LEU A C 1
ATOM 725 O O . LEU A 1 99 ? 3.339 -11.128 -2.764 1.00 97.12 99 LEU A O 1
ATOM 729 N N . ARG A 1 100 ? 2.041 -10.222 -4.359 1.00 98.25 100 ARG A N 1
ATOM 730 C CA . ARG A 1 100 ? 2.977 -10.395 -5.463 1.00 98.25 100 ARG A CA 1
ATOM 731 C C . ARG A 1 100 ? 3.239 -9.040 -6.102 1.00 98.25 100 ARG A C 1
ATOM 733 O O . ARG A 1 100 ? 2.318 -8.251 -6.291 1.00 98.25 100 ARG A O 1
ATOM 740 N N . ASN A 1 101 ? 4.496 -8.764 -6.411 1.00 97.81 101 ASN A N 1
ATOM 741 C CA . ASN A 1 101 ? 4.933 -7.522 -7.047 1.00 97.81 101 ASN A CA 1
ATOM 742 C C . ASN A 1 101 ? 6.034 -7.822 -8.073 1.00 97.81 101 ASN A C 1
ATOM 744 O O . ASN A 1 101 ? 6.476 -8.968 -8.177 1.00 97.81 101 ASN A O 1
ATOM 748 N N . SER A 1 102 ? 6.467 -6.799 -8.812 1.00 97.06 102 SER A N 1
ATOM 749 C CA . SER A 1 102 ? 7.654 -6.866 -9.668 1.00 97.06 102 SER A CA 1
ATOM 750 C C . SER A 1 102 ? 8.662 -5.795 -9.265 1.00 97.06 102 SER A C 1
ATOM 752 O O . SER A 1 102 ? 8.335 -4.607 -9.283 1.00 97.06 102 SER A O 1
ATOM 754 N N . THR A 1 103 ? 9.876 -6.204 -8.893 1.00 95.50 103 THR A N 1
ATOM 755 C CA . THR A 1 103 ? 10.921 -5.322 -8.351 1.00 95.50 103 THR A CA 1
ATOM 756 C C . THR A 1 103 ? 12.329 -5.793 -8.727 1.00 95.50 103 THR A C 1
ATOM 758 O O . THR A 1 103 ? 12.517 -6.915 -9.201 1.00 95.50 103 THR A O 1
ATOM 761 N N . ALA A 1 104 ? 13.337 -4.949 -8.493 1.00 93.81 104 ALA A N 1
ATOM 762 C CA . ALA A 1 104 ? 14.743 -5.277 -8.703 1.00 93.81 104 ALA A CA 1
ATOM 763 C C . ALA A 1 104 ? 15.604 -5.003 -7.464 1.00 93.81 104 ALA A C 1
ATOM 765 O O . ALA A 1 104 ? 15.428 -4.010 -6.758 1.00 93.81 104 ALA A O 1
ATOM 766 N N . ALA A 1 105 ? 16.602 -5.856 -7.243 1.00 91.44 105 ALA A N 1
ATOM 767 C CA . ALA A 1 105 ? 17.673 -5.618 -6.289 1.00 91.44 105 ALA A CA 1
ATOM 768 C C . ALA A 1 105 ? 18.695 -4.640 -6.891 1.00 91.44 105 ALA A C 1
ATOM 770 O O . ALA A 1 105 ? 19.572 -5.051 -7.652 1.00 91.44 105 ALA A O 1
ATOM 771 N N . ALA A 1 106 ? 18.632 -3.358 -6.525 1.00 85.69 106 ALA A N 1
ATOM 772 C CA . ALA A 1 106 ? 19.624 -2.366 -6.960 1.00 85.69 106 ALA A CA 1
ATOM 773 C C . ALA A 1 106 ? 21.068 -2.777 -6.588 1.00 85.69 106 ALA A C 1
ATOM 775 O O . ALA A 1 106 ? 21.987 -2.642 -7.395 1.00 85.69 106 ALA A O 1
ATOM 776 N N . ASP A 1 107 ? 21.253 -3.386 -5.413 1.00 86.94 107 ASP A N 1
ATOM 777 C CA . ASP A 1 107 ? 22.544 -3.917 -4.951 1.00 86.94 107 ASP A CA 1
ATOM 778 C C . ASP A 1 107 ? 23.081 -5.055 -5.833 1.00 86.94 107 ASP A C 1
ATOM 780 O O . ASP A 1 107 ? 24.289 -5.308 -5.861 1.00 86.94 107 ASP A O 1
ATOM 784 N N . ARG A 1 108 ? 22.200 -5.764 -6.555 1.00 89.38 108 ARG A N 1
ATOM 785 C CA . ARG A 1 108 ? 22.627 -6.772 -7.527 1.00 89.38 108 ARG A CA 1
ATOM 786 C C . ARG A 1 108 ? 23.346 -6.103 -8.681 1.00 89.38 108 ARG A C 1
ATOM 788 O O . ARG A 1 108 ? 24.451 -6.519 -8.986 1.00 89.38 108 ARG A O 1
ATOM 795 N N . MET A 1 109 ? 22.783 -5.041 -9.255 1.00 87.25 109 MET A N 1
ATOM 796 C CA . MET A 1 109 ? 23.423 -4.284 -10.337 1.00 87.25 109 MET A CA 1
ATOM 797 C C . MET A 1 109 ? 24.821 -3.794 -9.942 1.00 87.25 109 MET A C 1
ATOM 799 O O . MET A 1 109 ? 25.777 -4.001 -10.684 1.00 87.25 109 MET A O 1
ATOM 803 N N . GLN A 1 110 ? 24.965 -3.271 -8.721 1.00 86.25 110 GLN A N 1
ATOM 804 C CA . GLN A 1 110 ? 26.253 -2.814 -8.183 1.00 86.25 110 GLN A CA 1
ATOM 805 C C . GLN A 1 110 ? 27.303 -3.931 -8.040 1.00 86.25 110 GLN A C 1
ATOM 807 O O . GLN A 1 110 ? 28.489 -3.642 -7.918 1.00 86.25 110 GLN A O 1
ATOM 812 N N . ALA A 1 111 ? 26.900 -5.205 -8.054 1.00 87.62 111 ALA A N 1
ATOM 813 C CA . ALA A 1 111 ? 27.816 -6.340 -7.985 1.00 87.62 111 ALA A CA 1
ATOM 814 C C . ALA A 1 111 ? 28.399 -6.757 -9.348 1.00 87.62 111 ALA A C 1
ATOM 816 O O . ALA A 1 111 ? 29.295 -7.599 -9.369 1.00 87.62 111 ALA A O 1
ATOM 817 N N . TYR A 1 112 ? 27.927 -6.174 -10.459 1.00 89.12 112 TYR A N 1
ATOM 818 C CA . TYR A 1 112 ? 28.385 -6.490 -11.819 1.00 89.12 112 TYR A CA 1
ATOM 819 C C . TYR A 1 112 ? 28.913 -5.248 -12.574 1.00 89.12 112 TYR A C 1
ATOM 821 O O . TYR A 1 112 ? 28.390 -4.915 -13.643 1.00 89.12 112 TYR A O 1
ATOM 829 N N . PRO A 1 113 ? 29.932 -4.543 -12.039 1.00 89.75 113 PRO A N 1
ATOM 830 C CA . PRO A 1 113 ? 30.572 -3.428 -12.732 1.00 89.75 113 PRO A CA 1
ATOM 831 C C . PRO A 1 113 ? 31.363 -3.903 -13.957 1.00 89.75 113 PRO A C 1
ATOM 833 O O . PRO A 1 113 ? 31.937 -4.996 -13.961 1.00 89.75 113 PRO A O 1
ATOM 836 N N . VAL A 1 114 ? 31.422 -3.056 -14.982 1.00 85.62 114 VAL A N 1
ATOM 837 C CA . VAL A 1 114 ? 32.286 -3.212 -16.156 1.00 85.62 114 VAL A CA 1
ATOM 838 C C . VAL A 1 114 ? 33.297 -2.072 -16.135 1.00 85.62 114 VAL A C 1
ATOM 840 O O . VAL A 1 114 ? 32.949 -0.925 -15.872 1.00 85.62 114 VAL A O 1
ATOM 843 N N . GLY A 1 115 ? 34.568 -2.398 -16.360 1.00 81.56 115 GLY A N 1
ATOM 844 C CA . GLY A 1 115 ? 35.640 -1.414 -16.315 1.00 81.56 115 GLY A CA 1
ATOM 845 C C . GLY A 1 115 ? 36.898 -1.919 -15.620 1.00 81.56 115 GLY A C 1
ATOM 846 O O . GLY A 1 115 ? 37.159 -3.122 -15.511 1.00 81.56 115 GLY A O 1
ATOM 847 N N . SER A 1 116 ? 37.722 -0.976 -15.175 1.00 77.31 116 SER A N 1
ATOM 848 C CA . SER A 1 116 ? 39.018 -1.263 -14.561 1.00 77.31 116 SER A CA 1
ATOM 849 C C . SER A 1 116 ? 38.911 -1.445 -13.047 1.00 77.31 116 SER A C 1
ATOM 851 O O . SER A 1 116 ? 38.104 -0.812 -12.381 1.00 77.31 116 SER A O 1
ATOM 853 N N . PHE A 1 117 ? 39.769 -2.301 -12.484 1.00 76.50 117 PHE A N 1
ATOM 854 C CA . PHE A 1 117 ? 39.897 -2.530 -11.033 1.00 76.50 117 PHE A CA 1
ATOM 855 C C . PHE A 1 117 ? 38.627 -3.007 -10.304 1.00 76.50 117 PHE A C 1
ATOM 857 O O . PHE A 1 117 ? 38.602 -2.997 -9.077 1.00 76.50 117 PHE A O 1
ATOM 864 N N . GLY A 1 118 ? 37.620 -3.499 -11.034 1.00 74.25 118 GLY A N 1
ATOM 865 C CA . GLY A 1 118 ? 36.341 -3.912 -10.450 1.00 74.25 118 GLY A CA 1
ATOM 866 C C . GLY A 1 118 ? 35.409 -2.742 -10.130 1.00 74.25 118 GLY A C 1
ATOM 867 O O . GLY A 1 118 ? 34.465 -2.932 -9.375 1.00 74.25 118 GLY A O 1
ATOM 868 N N . GLU A 1 119 ? 35.673 -1.565 -10.698 1.00 79.12 119 GLU A N 1
ATOM 869 C CA . GLU A 1 119 ? 34.825 -0.375 -10.614 1.00 79.12 119 GLU A CA 1
ATOM 870 C C . GLU A 1 119 ? 34.036 -0.193 -11.923 1.00 79.12 119 GLU A C 1
ATOM 872 O O . GLU A 1 119 ? 34.519 -0.625 -12.978 1.00 79.12 119 GLU A O 1
ATOM 877 N N . PRO A 1 120 ? 32.847 0.443 -11.896 1.00 81.12 120 PRO A N 1
ATOM 878 C CA . PRO A 1 120 ? 32.002 0.648 -13.073 1.00 81.12 120 PRO A CA 1
ATOM 879 C C . PRO A 1 120 ? 32.519 1.804 -13.947 1.00 81.12 120 PRO A C 1
ATOM 881 O O . PRO A 1 120 ? 31.783 2.731 -14.267 1.00 81.12 120 PRO A O 1
ATOM 884 N N . THR A 1 121 ? 33.809 1.785 -14.304 1.00 80.50 121 THR A N 1
ATOM 885 C CA . THR A 1 121 ? 34.427 2.824 -15.151 1.00 80.50 121 THR A CA 1
ATOM 886 C C . THR A 1 121 ? 33.996 2.760 -16.609 1.00 80.50 121 THR A C 1
ATOM 888 O O . THR A 1 121 ? 34.511 3.528 -17.403 1.00 80.50 121 THR A O 1
ATOM 891 N N . ASP A 1 122 ? 33.175 1.777 -16.955 1.00 83.75 122 ASP A N 1
ATOM 892 C CA . ASP A 1 122 ? 32.609 1.545 -18.279 1.00 83.75 122 ASP A CA 1
ATOM 893 C C . ASP A 1 122 ? 31.142 1.076 -18.126 1.00 83.75 122 ASP A C 1
ATOM 895 O O . ASP A 1 122 ? 30.638 0.228 -18.866 1.00 83.75 122 ASP A O 1
ATOM 899 N N . GLY A 1 123 ? 30.475 1.560 -17.070 1.00 86.88 123 GLY A N 1
ATOM 900 C CA . GLY A 1 123 ? 29.114 1.186 -16.693 1.00 86.88 123 GLY A CA 1
ATOM 901 C C . GLY A 1 123 ? 28.988 -0.167 -15.977 1.00 86.88 123 GLY A C 1
ATOM 902 O O . GLY A 1 123 ? 29.893 -0.658 -15.297 1.00 86.88 123 GLY A O 1
ATOM 903 N N . PHE A 1 124 ? 27.808 -0.770 -16.095 1.00 89.81 124 PHE A N 1
ATOM 904 C CA . PHE A 1 124 ? 27.463 -2.085 -15.554 1.00 89.81 124 PHE A CA 1
ATOM 905 C C . PHE A 1 124 ? 27.202 -3.095 -16.670 1.00 89.81 124 PHE A C 1
ATOM 907 O O . PHE A 1 124 ? 26.949 -2.745 -17.823 1.00 89.81 124 PHE A O 1
ATOM 914 N N . ARG A 1 125 ? 27.212 -4.384 -16.319 1.00 90.50 125 ARG A N 1
ATOM 915 C CA . ARG A 1 125 ? 26.926 -5.460 -17.272 1.00 90.50 125 ARG A CA 1
ATOM 916 C C . ARG A 1 125 ? 25.516 -5.294 -17.858 1.00 90.50 125 ARG A C 1
ATOM 918 O O . ARG A 1 125 ? 24.531 -5.294 -17.119 1.00 90.50 125 ARG A O 1
ATOM 925 N N . THR A 1 126 ? 25.420 -5.165 -19.182 1.00 90.38 126 THR A N 1
ATOM 926 C CA . THR A 1 126 ? 24.188 -4.796 -19.903 1.00 90.38 126 THR A CA 1
ATOM 927 C C . THR A 1 126 ? 22.989 -5.682 -19.575 1.00 90.38 126 THR A C 1
ATOM 929 O O . THR A 1 126 ? 21.892 -5.172 -19.366 1.00 90.38 126 THR A O 1
ATOM 932 N N . ASP A 1 127 ? 23.170 -7.000 -19.487 1.00 88.44 127 ASP A N 1
ATOM 933 C CA . ASP A 1 127 ? 22.096 -7.940 -19.151 1.00 88.44 127 ASP A CA 1
ATOM 934 C C . ASP A 1 127 ? 21.561 -7.740 -17.724 1.00 88.44 127 ASP A C 1
ATOM 936 O O . ASP A 1 127 ? 20.372 -7.926 -17.492 1.00 88.44 127 ASP A O 1
ATOM 940 N N . VAL A 1 128 ? 22.395 -7.314 -16.773 1.00 89.81 128 VAL A N 1
ATOM 941 C CA . VAL A 1 128 ? 21.977 -7.070 -15.382 1.00 89.81 128 VAL A CA 1
ATOM 942 C C . VAL A 1 128 ? 21.165 -5.785 -15.264 1.00 89.81 128 VAL A C 1
ATOM 944 O O . VAL A 1 128 ? 20.189 -5.753 -14.515 1.00 89.81 128 VAL A O 1
ATOM 947 N N . VAL A 1 129 ? 21.542 -4.745 -16.014 1.00 90.81 129 VAL A N 1
ATOM 948 C CA . VAL A 1 129 ? 20.797 -3.476 -16.075 1.00 90.81 129 VAL A CA 1
ATOM 949 C C . VAL A 1 129 ? 19.467 -3.675 -16.804 1.00 90.81 129 VAL A C 1
ATOM 951 O O . VAL A 1 129 ? 18.423 -3.195 -16.365 1.00 90.81 129 VAL A O 1
ATOM 954 N N . ARG A 1 130 ? 19.497 -4.423 -17.912 1.00 91.31 130 ARG A N 1
ATOM 955 C CA . ARG A 1 130 ? 18.350 -4.627 -18.798 1.00 91.31 130 ARG A CA 1
ATOM 956 C C . ARG A 1 130 ? 17.345 -5.655 -18.273 1.00 91.31 130 ARG A C 1
ATOM 958 O O . ARG A 1 130 ? 16.142 -5.498 -18.478 1.00 91.31 130 ARG A O 1
ATOM 965 N N . PHE A 1 131 ? 17.814 -6.716 -17.620 1.00 93.44 131 PHE A N 1
ATOM 966 C CA . PHE A 1 131 ? 16.988 -7.767 -17.027 1.00 93.44 131 PHE A CA 1
ATOM 967 C C . PHE A 1 131 ? 17.198 -7.754 -15.510 1.00 93.44 131 PHE A C 1
ATOM 969 O O . PHE A 1 131 ? 18.015 -8.495 -14.956 1.00 93.44 131 PHE A O 1
ATOM 976 N N . GLY A 1 132 ? 16.460 -6.873 -14.834 1.00 93.81 132 GLY A N 1
ATOM 977 C CA . GLY A 1 132 ? 16.535 -6.698 -13.391 1.00 93.81 132 GLY A CA 1
ATOM 978 C C . GLY A 1 132 ? 15.971 -7.910 -12.652 1.00 93.81 132 GLY A C 1
ATOM 979 O O . GLY A 1 132 ? 14.859 -8.365 -12.915 1.00 93.81 132 GLY A O 1
ATOM 980 N N . TRP A 1 133 ? 16.747 -8.439 -11.711 1.00 95.44 133 TRP A N 1
ATOM 981 C CA . TRP A 1 133 ? 16.343 -9.544 -10.841 1.00 95.44 133 TRP A CA 1
ATOM 982 C C . TRP A 1 133 ? 15.851 -8.997 -9.494 1.00 95.44 133 TRP A C 1
ATOM 984 O O . TRP A 1 133 ? 16.457 -8.044 -8.997 1.00 95.44 133 TRP A O 1
ATOM 994 N N . PRO A 1 134 ? 14.827 -9.589 -8.854 1.00 96.06 134 PRO A N 1
ATOM 995 C CA . PRO A 1 134 ? 14.159 -10.841 -9.230 1.00 96.06 134 PRO A CA 1
ATOM 996 C C . PRO A 1 134 ? 13.028 -10.702 -10.245 1.00 96.06 134 PRO A C 1
ATOM 998 O O . PRO A 1 134 ? 12.550 -11.718 -10.737 1.00 96.06 134 PRO A O 1
ATOM 1001 N N . GLY A 1 135 ? 12.590 -9.479 -10.551 1.00 96.12 135 GLY A N 1
ATOM 1002 C CA . GLY A 1 135 ? 11.339 -9.276 -11.266 1.00 96.12 135 GLY A CA 1
ATOM 1003 C C . GLY A 1 135 ? 10.161 -9.676 -10.396 1.00 96.12 135 GLY A C 1
ATOM 1004 O O . GLY A 1 135 ? 10.011 -9.151 -9.292 1.00 96.12 135 GLY A O 1
ATOM 1005 N N . THR A 1 136 ? 9.324 -10.593 -10.875 1.00 97.44 136 THR A N 1
ATOM 1006 C CA . THR A 1 136 ? 8.105 -10.988 -10.165 1.00 97.44 136 THR A CA 1
ATOM 1007 C C . THR A 1 136 ? 8.397 -11.869 -8.955 1.00 97.44 136 THR A C 1
ATOM 1009 O O . THR A 1 136 ? 8.942 -12.963 -9.095 1.00 97.44 136 THR A O 1
ATOM 1012 N N . ILE A 1 137 ? 7.953 -11.444 -7.773 1.00 97.25 137 ILE A N 1
ATOM 1013 C CA . ILE A 1 137 ? 8.124 -12.183 -6.516 1.00 97.25 137 ILE A CA 1
ATOM 1014 C C . ILE A 1 137 ? 6.837 -12.208 -5.708 1.00 97.25 137 ILE A C 1
ATOM 1016 O O . ILE A 1 137 ? 6.119 -11.214 -5.632 1.00 97.25 137 ILE A O 1
ATOM 1020 N N . THR A 1 138 ? 6.557 -13.354 -5.089 1.00 97.75 138 THR A N 1
ATOM 1021 C CA . THR A 1 138 ? 5.518 -13.489 -4.064 1.00 97.75 138 THR A CA 1
ATOM 1022 C C . THR A 1 138 ? 6.189 -13.471 -2.705 1.00 97.75 138 THR A C 1
ATOM 1024 O O . THR A 1 138 ? 7.107 -14.253 -2.473 1.00 97.75 138 THR A O 1
ATOM 1027 N N . GLN A 1 139 ? 5.716 -12.602 -1.821 1.00 95.75 139 GLN A N 1
ATOM 1028 C CA . GLN A 1 139 ? 6.246 -12.446 -0.474 1.00 95.75 139 GLN A CA 1
ATOM 1029 C C . GLN A 1 139 ? 5.094 -12.429 0.524 1.00 95.75 139 GLN A C 1
ATOM 1031 O O . GLN A 1 139 ? 3.992 -11.971 0.207 1.00 95.75 139 GLN A O 1
ATOM 1036 N N . SER A 1 140 ? 5.363 -12.871 1.752 1.00 94.38 140 SER A N 1
ATOM 1037 C CA . SER A 1 140 ? 4.498 -12.485 2.864 1.00 94.38 140 SER A CA 1
ATOM 1038 C C . SER A 1 140 ? 4.542 -10.963 3.039 1.00 94.38 140 SER A C 1
ATOM 1040 O O . SER A 1 140 ? 5.520 -10.315 2.659 1.00 94.38 140 SER A O 1
ATOM 1042 N N . VAL A 1 141 ? 3.515 -10.373 3.647 1.00 92.81 141 VAL A N 1
ATOM 1043 C CA . VAL A 1 141 ? 3.509 -8.936 3.956 1.00 92.81 141 VAL A CA 1
ATOM 1044 C C . VAL A 1 141 ? 4.707 -8.567 4.839 1.00 92.81 141 VAL A C 1
ATOM 1046 O O . VAL A 1 141 ? 5.381 -7.583 4.551 1.00 92.81 141 VAL A O 1
ATOM 1049 N N . SER A 1 142 ? 5.066 -9.386 5.835 1.00 89.06 142 SER A N 1
ATOM 1050 C CA . SER A 1 142 ? 6.318 -9.193 6.592 1.00 89.06 142 SER A CA 1
ATOM 1051 C C . SER A 1 142 ? 7.546 -9.179 5.666 1.00 89.06 142 SER A C 1
ATOM 1053 O O . SER A 1 142 ? 8.322 -8.229 5.707 1.00 89.06 142 SER A O 1
ATOM 1055 N N . GLY A 1 143 ? 7.692 -10.138 4.745 1.00 91.75 143 GLY A N 1
ATOM 1056 C CA . GLY A 1 143 ? 8.809 -10.150 3.790 1.00 91.75 143 GLY A CA 1
ATOM 1057 C C . GLY A 1 143 ? 8.851 -8.923 2.867 1.00 91.75 143 GLY A C 1
ATOM 1058 O O . GLY A 1 143 ? 9.927 -8.397 2.590 1.00 91.75 143 GLY A O 1
ATOM 1059 N N . ALA A 1 144 ? 7.693 -8.421 2.439 1.00 92.94 144 ALA A N 1
ATOM 1060 C CA . ALA A 1 144 ? 7.580 -7.268 1.548 1.00 92.94 144 ALA A CA 1
ATOM 1061 C C . ALA A 1 144 ? 7.882 -5.919 2.239 1.00 92.94 144 ALA A C 1
ATOM 1063 O O . ALA A 1 144 ? 8.529 -5.055 1.641 1.00 92.94 144 ALA A O 1
ATOM 1064 N N . TYR A 1 145 ? 7.437 -5.741 3.490 1.00 87.94 145 TYR A N 1
ATOM 1065 C CA . TYR A 1 145 ? 7.545 -4.480 4.243 1.00 87.94 145 TYR A CA 1
ATOM 1066 C C . TYR A 1 145 ? 8.738 -4.435 5.204 1.00 87.94 145 TYR A C 1
ATOM 1068 O O . TYR A 1 145 ? 9.288 -3.367 5.457 1.00 87.94 145 TYR A O 1
ATOM 1076 N N . GLU A 1 146 ? 9.176 -5.570 5.744 1.00 85.94 146 GLU A N 1
ATOM 1077 C CA . GLU A 1 146 ? 10.320 -5.663 6.668 1.00 85.94 146 GLU A CA 1
ATOM 1078 C C . GLU A 1 146 ? 11.580 -6.159 5.947 1.00 85.94 146 GLU A C 1
ATOM 1080 O O . GLU A 1 146 ? 12.707 -5.885 6.371 1.00 85.94 146 GLU A O 1
ATOM 1085 N N . GLY A 1 147 ? 11.398 -6.812 4.803 1.00 89.06 147 GLY A N 1
ATOM 1086 C CA . GLY A 1 147 ? 12.437 -7.231 3.883 1.00 89.06 147 GLY A CA 1
ATOM 1087 C C . GLY A 1 147 ? 12.773 -8.719 3.972 1.00 89.06 147 GLY A C 1
ATOM 1088 O O . GLY A 1 147 ? 12.808 -9.313 5.047 1.00 89.06 147 GLY A O 1
ATOM 1089 N N . GLU A 1 148 ? 13.112 -9.306 2.831 1.00 92.75 148 GLU A N 1
ATOM 1090 C CA . GLU A 1 148 ? 13.395 -10.731 2.669 1.00 92.75 148 GLU A CA 1
ATOM 1091 C C . GLU A 1 148 ? 14.703 -10.944 1.903 1.00 92.75 148 GLU A C 1
ATOM 1093 O O . GLU A 1 148 ? 15.037 -10.181 1.001 1.00 92.75 148 GLU A O 1
ATOM 1098 N N . TYR A 1 149 ? 15.462 -11.984 2.250 1.00 95.19 149 TYR A N 1
ATOM 1099 C CA . TYR A 1 149 ? 16.696 -12.325 1.543 1.00 95.19 149 TYR A CA 1
ATOM 1100 C C . TYR A 1 149 ? 16.459 -13.402 0.492 1.00 95.19 149 TYR A C 1
ATOM 1102 O O . TYR A 1 149 ? 16.284 -14.570 0.851 1.00 95.19 149 TYR A O 1
ATOM 1110 N N . LEU A 1 150 ? 16.591 -13.032 -0.778 1.00 95.56 150 LEU A N 1
ATOM 1111 C CA . LEU A 1 150 ? 16.574 -13.963 -1.903 1.00 95.56 150 LEU A CA 1
ATOM 1112 C C . LEU A 1 150 ? 17.999 -14.255 -2.387 1.00 95.56 150 LEU A C 1
ATOM 1114 O O . LEU A 1 150 ? 18.888 -13.410 -2.264 1.00 95.56 150 LEU A O 1
ATOM 1118 N N . SER A 1 151 ? 18.218 -15.459 -2.913 1.00 96.06 151 SER A N 1
ATOM 1119 C CA . SER A 1 151 ? 19.497 -15.866 -3.504 1.00 96.06 151 SER A CA 1
ATOM 1120 C C . SER A 1 151 ? 19.487 -15.620 -5.009 1.00 96.06 151 SER A C 1
ATOM 1122 O O . SER A 1 151 ? 18.579 -16.088 -5.694 1.00 96.06 151 SER A O 1
ATOM 1124 N N . ASP A 1 152 ? 20.501 -14.921 -5.509 1.00 94.00 152 ASP A N 1
ATOM 1125 C CA . ASP A 1 152 ? 20.722 -14.683 -6.933 1.00 94.00 152 ASP A CA 1
ATOM 1126 C C . ASP A 1 152 ? 20.930 -16.023 -7.663 1.00 94.00 152 ASP A C 1
ATOM 1128 O O . ASP A 1 152 ? 21.721 -16.858 -7.205 1.00 94.00 152 ASP A O 1
ATOM 1132 N N . PRO A 1 153 ? 20.208 -16.272 -8.767 1.00 92.06 153 PRO A N 1
ATOM 1133 C CA . PRO A 1 153 ? 20.305 -17.514 -9.524 1.00 92.06 153 PRO A CA 1
ATOM 1134 C C . PRO A 1 153 ? 21.658 -17.714 -10.217 1.00 92.06 153 PRO A C 1
ATOM 1136 O O . PRO A 1 153 ? 21.968 -18.844 -10.591 1.00 92.06 153 PRO A O 1
ATOM 1139 N N . GLU A 1 154 ? 22.449 -16.658 -10.417 1.00 90.38 154 GLU A N 1
ATOM 1140 C CA . GLU A 1 154 ? 23.716 -16.730 -11.145 1.00 90.38 154 GLU A CA 1
ATOM 1141 C C . GLU A 1 154 ? 24.897 -17.132 -10.249 1.00 90.38 154 GLU A C 1
ATOM 1143 O O . GLU A 1 154 ? 25.676 -18.014 -10.614 1.00 90.38 154 GLU A O 1
ATOM 1148 N N . ASP A 1 155 ? 25.018 -16.527 -9.065 1.00 89.38 155 ASP A N 1
ATOM 1149 C CA . ASP A 1 155 ? 26.172 -16.701 -8.170 1.00 89.38 155 ASP A CA 1
ATOM 1150 C C . ASP A 1 155 ? 25.807 -17.200 -6.754 1.00 89.38 155 ASP A C 1
ATOM 1152 O O . ASP A 1 155 ? 26.689 -17.520 -5.952 1.00 89.38 155 ASP A O 1
ATOM 1156 N N . GLY A 1 156 ? 24.512 -17.304 -6.432 1.00 93.06 156 GLY A N 1
ATOM 1157 C CA . GLY A 1 156 ? 24.010 -17.711 -5.119 1.00 93.06 156 GLY A CA 1
ATOM 1158 C C . GLY A 1 156 ? 24.133 -16.645 -4.024 1.00 93.06 156 GLY A C 1
ATOM 1159 O O . GLY A 1 156 ? 23.802 -16.925 -2.865 1.00 93.06 156 GLY A O 1
ATOM 1160 N N . LYS A 1 157 ? 24.601 -15.432 -4.346 1.00 94.50 157 LYS A N 1
ATOM 1161 C CA . LYS A 1 157 ? 24.714 -14.325 -3.394 1.00 94.50 157 LYS A CA 1
ATOM 1162 C C . LYS A 1 157 ? 23.328 -13.890 -2.933 1.00 94.50 157 LYS A C 1
ATOM 1164 O O . LYS A 1 157 ? 22.360 -13.907 -3.685 1.00 94.50 157 LYS A O 1
ATOM 1169 N N . ARG A 1 158 ? 23.215 -13.515 -1.659 1.00 95.88 158 ARG A N 1
ATOM 1170 C CA . ARG A 1 158 ? 21.930 -13.135 -1.063 1.00 95.88 158 ARG A CA 1
ATOM 1171 C C . ARG A 1 158 ? 21.760 -11.626 -1.052 1.00 95.88 158 ARG A C 1
ATOM 1173 O O . ARG A 1 158 ? 22.619 -10.919 -0.528 1.00 95.88 158 ARG A O 1
ATOM 1180 N N . TYR A 1 159 ? 20.618 -11.167 -1.541 1.00 93.19 159 TYR A N 1
ATOM 1181 C CA . TYR A 1 159 ? 20.227 -9.762 -1.561 1.00 93.19 159 TYR A CA 1
ATOM 1182 C C . TYR A 1 159 ? 18.959 -9.575 -0.739 1.00 93.19 159 TYR A C 1
ATOM 1184 O O . TYR A 1 159 ? 18.031 -10.381 -0.835 1.00 93.19 159 TYR A O 1
ATOM 1192 N N . ARG A 1 160 ? 18.929 -8.528 0.090 1.00 93.19 160 ARG A N 1
ATOM 1193 C CA . ARG A 1 160 ? 17.735 -8.169 0.857 1.00 93.19 160 ARG A CA 1
ATOM 1194 C C . ARG A 1 160 ? 16.831 -7.305 -0.011 1.00 93.19 160 ARG A C 1
ATOM 1196 O O . ARG A 1 160 ? 17.244 -6.241 -0.455 1.00 93.19 160 ARG A O 1
ATOM 1203 N N . LEU A 1 161 ? 15.597 -7.737 -0.201 1.00 91.44 161 LEU A N 1
ATOM 1204 C CA . LEU A 1 161 ? 14.568 -7.017 -0.931 1.00 91.44 161 LEU A CA 1
ATOM 1205 C C . LEU A 1 161 ? 13.540 -6.487 0.051 1.00 91.44 161 LEU A C 1
ATOM 1207 O O . LEU A 1 161 ? 12.989 -7.257 0.829 1.00 91.44 161 LEU A O 1
ATOM 1211 N N . LYS A 1 162 ? 13.291 -5.180 0.003 1.00 90.44 162 LYS A N 1
ATOM 1212 C CA . LYS A 1 162 ? 12.264 -4.494 0.791 1.00 90.44 162 LYS A CA 1
ATOM 1213 C C . LYS A 1 162 ? 11.478 -3.555 -0.138 1.00 90.44 162 LYS A C 1
ATOM 1215 O O . LYS A 1 162 ? 11.753 -2.356 -0.145 1.00 90.44 162 LYS A O 1
ATOM 1220 N N . PRO A 1 163 ? 10.594 -4.097 -0.996 1.00 89.25 163 PRO A N 1
ATOM 1221 C CA . PRO A 1 163 ? 9.916 -3.303 -2.019 1.00 89.25 163 PRO A CA 1
ATOM 1222 C C . PRO A 1 163 ? 8.899 -2.294 -1.467 1.00 89.25 163 PRO A C 1
ATOM 1224 O O . PRO A 1 163 ? 8.605 -1.316 -2.149 1.00 89.25 163 PRO A O 1
ATOM 1227 N N . PHE A 1 164 ? 8.379 -2.499 -0.251 1.00 89.62 164 PHE A N 1
ATOM 1228 C CA . PHE A 1 164 ? 7.367 -1.627 0.351 1.00 89.62 164 PHE A CA 1
ATOM 1229 C C . PHE A 1 164 ? 7.880 -0.938 1.616 1.00 89.62 164 PHE A C 1
ATOM 1231 O O . PHE A 1 164 ? 8.709 -1.468 2.363 1.00 89.62 164 PHE A O 1
ATOM 1238 N N . SER A 1 165 ? 7.339 0.251 1.876 1.00 78.56 165 SER A N 1
ATOM 1239 C CA . SER A 1 165 ? 7.447 0.939 3.159 1.00 78.56 165 SER A CA 1
ATOM 1240 C C . SER A 1 165 ? 6.053 1.361 3.611 1.00 78.56 165 SER A C 1
ATOM 1242 O O . SER A 1 165 ? 5.303 1.956 2.843 1.00 78.56 165 SER A O 1
ATOM 1244 N N . ASP A 1 166 ? 5.708 1.052 4.857 1.00 62.41 166 ASP A N 1
ATOM 1245 C CA . ASP A 1 166 ? 4.488 1.513 5.533 1.00 62.41 166 ASP A CA 1
ATOM 1246 C C . ASP A 1 166 ? 4.650 2.926 6.116 1.00 62.41 166 ASP A C 1
ATOM 1248 O O . ASP A 1 166 ? 3.669 3.581 6.458 1.00 62.41 166 ASP A O 1
ATOM 1252 N N . ARG A 1 167 ? 5.891 3.414 6.214 1.00 61.16 167 ARG A N 1
ATOM 1253 C CA . ARG A 1 167 ? 6.217 4.763 6.679 1.00 61.16 167 ARG A CA 1
ATOM 1254 C C . ARG A 1 167 ? 6.839 5.582 5.551 1.00 61.16 167 ARG A C 1
ATOM 1256 O O . ARG A 1 167 ? 7.791 5.091 4.930 1.00 61.16 167 ARG A O 1
ATOM 1263 N N . PRO A 1 168 ? 6.383 6.823 5.308 1.00 52.16 168 PRO A N 1
ATOM 1264 C CA . PRO A 1 168 ? 7.192 7.778 4.567 1.00 52.16 168 PRO A CA 1
ATOM 1265 C C . PRO A 1 168 ? 8.505 7.989 5.338 1.00 52.16 168 PRO A C 1
ATOM 1267 O O . PRO A 1 168 ? 8.503 8.152 6.560 1.00 52.16 168 PRO A O 1
ATOM 1270 N N . ASP A 1 169 ? 9.641 7.889 4.644 1.00 49.91 169 ASP A N 1
ATOM 1271 C CA . ASP A 1 169 ? 10.952 8.163 5.242 1.00 49.91 169 ASP A CA 1
ATOM 1272 C C . ASP A 1 169 ? 10.944 9.601 5.798 1.00 49.91 169 ASP A C 1
ATOM 1274 O O . ASP A 1 169 ? 10.414 10.502 5.158 1.00 49.91 169 ASP A O 1
ATOM 1278 N N . ALA A 1 170 ? 11.549 9.851 6.963 1.00 45.56 170 ALA A N 1
ATOM 1279 C CA . ALA A 1 170 ? 11.699 11.206 7.505 1.00 45.56 170 ALA A CA 1
ATOM 1280 C C . ALA A 1 170 ? 12.489 12.145 6.564 1.00 45.56 170 ALA A C 1
ATOM 1282 O O . ALA A 1 170 ? 12.488 13.357 6.756 1.00 45.56 170 ALA A O 1
ATOM 1283 N N . LYS A 1 171 ? 13.170 11.585 5.555 1.00 46.84 171 LYS A N 1
ATOM 1284 C CA . LYS A 1 171 ? 13.835 12.297 4.451 1.00 46.84 171 LYS A CA 1
ATOM 1285 C C . LYS A 1 171 ? 12.932 12.563 3.234 1.00 46.84 171 LYS A C 1
ATOM 1287 O O . LYS A 1 171 ? 13.434 12.978 2.191 1.00 46.84 171 LYS A O 1
ATOM 1292 N N . CYS A 1 172 ? 11.645 12.247 3.324 1.00 59.66 172 CYS A N 1
ATOM 1293 C CA . CYS A 1 172 ? 10.682 12.341 2.237 1.00 59.66 172 CYS A CA 1
ATOM 1294 C C . CYS A 1 172 ? 9.749 13.536 2.468 1.00 59.66 172 CYS A C 1
ATOM 1296 O O . CYS A 1 172 ? 8.987 13.548 3.432 1.00 59.66 172 CYS A O 1
ATOM 1298 N N . ASP A 1 173 ? 9.789 14.520 1.566 1.00 59.50 173 ASP A N 1
ATOM 1299 C CA . ASP A 1 173 ? 8.869 15.669 1.596 1.00 59.50 173 ASP A CA 1
ATOM 1300 C C . ASP A 1 173 ? 7.443 15.278 1.151 1.00 59.50 173 ASP A C 1
ATOM 1302 O O . ASP A 1 173 ? 6.471 15.970 1.456 1.00 59.50 173 ASP A O 1
ATOM 1306 N N . LEU A 1 174 ? 7.301 14.136 0.464 1.00 64.56 174 LEU A N 1
ATOM 1307 C CA . LEU A 1 174 ? 6.021 13.536 0.086 1.00 64.56 174 LEU A CA 1
ATOM 1308 C C . LEU A 1 174 ? 5.395 12.831 1.299 1.00 64.56 174 LEU A C 1
ATOM 1310 O O . LEU A 1 174 ? 5.620 11.646 1.546 1.00 64.56 174 LEU A O 1
ATOM 1314 N N . GLN A 1 175 ? 4.586 13.569 2.058 1.00 67.06 175 GLN A N 1
ATOM 1315 C CA . GLN A 1 175 ? 3.821 13.041 3.192 1.00 67.06 175 GLN A CA 1
ATOM 1316 C C . GLN A 1 175 ? 2.506 12.390 2.739 1.00 67.06 175 GLN A C 1
ATOM 1318 O O . GLN A 1 175 ? 1.425 12.796 3.159 1.00 67.06 175 GLN A O 1
ATOM 1323 N N . VAL A 1 176 ? 2.593 11.378 1.870 1.00 79.00 176 VAL A N 1
ATOM 1324 C CA . VAL A 1 176 ? 1.438 10.536 1.525 1.00 79.00 176 VAL A CA 1
ATOM 1325 C C . VAL A 1 176 ? 1.528 9.181 2.228 1.00 79.00 176 VAL A C 1
ATOM 1327 O O . VAL A 1 176 ? 2.580 8.532 2.173 1.00 79.00 176 VAL A O 1
ATOM 1330 N N . PRO A 1 177 ? 0.460 8.727 2.905 1.00 82.50 177 PRO A N 1
ATOM 1331 C CA . PRO A 1 177 ? 0.424 7.390 3.475 1.00 82.50 177 PRO A CA 1
ATOM 1332 C C . PRO A 1 177 ? 0.385 6.337 2.363 1.00 82.50 177 PRO A C 1
ATOM 1334 O O . PRO A 1 177 ? -0.155 6.568 1.275 1.00 82.50 177 PRO A O 1
ATOM 1337 N N . ALA A 1 178 ? 0.952 5.162 2.650 1.00 88.00 178 ALA A N 1
ATOM 1338 C CA . ALA A 1 178 ? 0.712 3.974 1.839 1.00 88.00 178 ALA A CA 1
ATOM 1339 C C . ALA A 1 178 ? -0.798 3.696 1.769 1.00 88.00 178 ALA A C 1
ATOM 1341 O O . ALA A 1 178 ? -1.532 4.026 2.701 1.00 88.00 178 ALA A O 1
ATOM 1342 N N . ALA A 1 179 ? -1.263 3.087 0.682 1.00 91.25 179 ALA A N 1
ATOM 1343 C CA . ALA A 1 179 ? -2.692 2.907 0.439 1.00 91.25 179 ALA A CA 1
ATOM 1344 C C . ALA A 1 179 ? -3.040 1.505 -0.073 1.00 91.25 179 ALA A C 1
ATOM 1346 O O . ALA A 1 179 ? -2.176 0.765 -0.547 1.00 91.25 179 ALA A O 1
ATOM 1347 N N . VAL A 1 180 ? -4.320 1.155 0.024 1.00 94.25 180 VAL A N 1
ATOM 1348 C CA . VAL A 1 180 ? -4.934 -0.011 -0.611 1.00 94.25 180 VAL A CA 1
ATOM 1349 C C . VAL A 1 180 ? -5.911 0.482 -1.672 1.00 94.25 180 VAL A C 1
ATOM 1351 O O . VAL A 1 180 ? -6.762 1.328 -1.403 1.00 94.25 180 VAL A O 1
ATOM 1354 N N . LEU A 1 181 ? -5.772 -0.060 -2.874 1.00 96.38 181 LEU A N 1
ATOM 1355 C CA . LEU A 1 181 ? -6.603 0.188 -4.038 1.00 96.38 181 LEU A CA 1
ATOM 1356 C C . LEU A 1 181 ? -7.546 -1.005 -4.240 1.00 96.38 181 LEU A C 1
ATOM 1358 O O . LEU A 1 181 ? -7.099 -2.155 -4.301 1.00 96.38 181 LEU A O 1
ATOM 1362 N N . LYS A 1 182 ? -8.851 -0.739 -4.271 1.00 95.75 182 LYS A N 1
ATOM 1363 C CA . LYS A 1 182 ? -9.916 -1.751 -4.188 1.00 95.75 182 LYS A CA 1
ATOM 1364 C C . LYS A 1 182 ? -11.251 -1.169 -4.680 1.00 95.75 182 LYS A C 1
ATOM 1366 O O . LYS A 1 182 ? -11.335 0.043 -4.823 1.00 95.75 182 LYS A O 1
ATOM 1371 N N . PRO A 1 183 ? -12.295 -1.983 -4.909 1.00 95.62 183 PRO A N 1
ATOM 1372 C CA . PRO A 1 183 ? -13.671 -1.502 -5.037 1.00 95.62 183 PRO A CA 1
ATOM 1373 C C . PRO A 1 183 ? -14.136 -0.714 -3.810 1.00 95.62 183 PRO A C 1
ATOM 1375 O O . PRO A 1 183 ? -13.816 -1.096 -2.678 1.00 95.62 183 PRO A O 1
ATOM 1378 N N . ALA A 1 184 ? -14.960 0.318 -4.007 1.00 90.62 184 ALA A N 1
ATOM 1379 C CA . ALA A 1 184 ? -15.710 0.897 -2.894 1.00 90.62 184 ALA A CA 1
ATOM 1380 C C . ALA A 1 184 ? -16.657 -0.170 -2.293 1.00 90.62 184 ALA A C 1
ATOM 1382 O O . ALA A 1 184 ? -17.168 -1.016 -3.034 1.00 90.62 184 ALA A O 1
ATOM 1383 N N . PRO A 1 185 ? -16.905 -0.186 -0.968 1.00 86.31 185 PRO A N 1
ATOM 1384 C CA . PRO A 1 185 ? -17.732 -1.226 -0.346 1.00 86.31 185 PRO A CA 1
ATOM 1385 C C . PRO A 1 185 ? -19.156 -1.338 -0.915 1.00 86.31 185 PRO A C 1
ATOM 1387 O O . PRO A 1 185 ? -19.699 -2.437 -1.035 1.00 86.31 185 PRO A O 1
ATOM 1390 N N . ASP A 1 186 ? -19.766 -0.210 -1.267 1.00 86.50 186 ASP A N 1
ATOM 1391 C CA . ASP A 1 186 ? -21.086 -0.123 -1.891 1.00 86.50 186 ASP A CA 1
ATOM 1392 C C . ASP A 1 186 ? -21.065 -0.550 -3.365 1.00 86.50 186 ASP A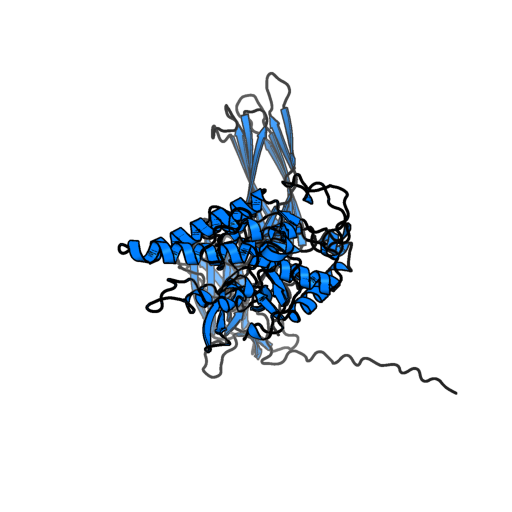 C 1
ATOM 1394 O O . ASP A 1 186 ? -21.951 -1.293 -3.790 1.00 86.50 186 ASP A O 1
ATOM 1398 N N . GLU A 1 187 ? -20.027 -0.168 -4.111 1.00 92.81 187 GLU A N 1
ATOM 1399 C CA . GLU A 1 187 ? -19.770 -0.640 -5.477 1.00 92.81 187 GLU A CA 1
ATOM 1400 C C . GLU A 1 187 ? -19.603 -2.164 -5.522 1.00 92.81 187 GLU A C 1
ATOM 1402 O O . GLU A 1 187 ? -20.244 -2.844 -6.319 1.00 92.81 187 GLU A O 1
ATOM 1407 N N . GLU A 1 188 ? -18.809 -2.747 -4.623 1.00 92.00 188 GLU A N 1
ATOM 1408 C CA . GLU A 1 188 ? -18.619 -4.200 -4.569 1.00 92.00 188 GLU A CA 1
ATOM 1409 C C . GLU A 1 188 ? -19.913 -4.951 -4.236 1.00 92.00 188 GLU A C 1
ATOM 1411 O O . GLU A 1 188 ? -20.188 -6.013 -4.804 1.00 92.00 188 GLU A O 1
ATOM 1416 N N . LEU A 1 189 ? -20.727 -4.390 -3.337 1.00 90.12 189 LEU A N 1
ATOM 1417 C CA . LEU A 1 189 ? -22.034 -4.940 -2.992 1.00 90.12 189 LEU A CA 1
ATOM 1418 C C . LEU A 1 189 ? -23.013 -4.857 -4.175 1.00 90.12 189 LEU A C 1
ATOM 1420 O O . LEU A 1 189 ? -23.763 -5.805 -4.420 1.00 90.12 189 LEU A O 1
ATOM 1424 N N . ALA A 1 190 ? -23.010 -3.738 -4.904 1.00 95.44 190 ALA A N 1
ATOM 1425 C CA . ALA A 1 190 ? -23.844 -3.524 -6.085 1.00 95.44 190 ALA A CA 1
ATOM 1426 C C . ALA A 1 190 ? -23.385 -4.357 -7.295 1.00 95.44 190 ALA A C 1
ATOM 1428 O O . ALA A 1 190 ? -24.210 -4.755 -8.124 1.00 95.44 190 ALA A O 1
ATOM 1429 N N . HIS A 1 191 ? -22.094 -4.694 -7.357 1.00 97.25 191 HIS A N 1
ATOM 1430 C CA . HIS A 1 191 ? -21.452 -5.403 -8.460 1.00 97.25 191 HIS A CA 1
ATOM 1431 C C . HIS A 1 191 ? -20.731 -6.689 -7.995 1.00 97.25 191 HIS A C 1
ATOM 1433 O O . HIS A 1 191 ? -19.507 -6.788 -8.104 1.00 97.25 191 HIS A O 1
ATOM 1439 N N . PRO A 1 192 ? -21.458 -7.755 -7.581 1.00 94.12 192 PRO A N 1
ATOM 1440 C CA . PRO A 1 192 ? -20.863 -8.971 -7.000 1.00 94.12 192 PRO A CA 1
ATOM 1441 C C . PRO A 1 192 ? -19.898 -9.751 -7.907 1.00 94.12 192 PRO A C 1
ATOM 1443 O O . PRO A 1 192 ? -19.272 -10.714 -7.463 1.00 94.12 192 PRO A O 1
ATOM 1446 N N . TRP A 1 193 ? -19.806 -9.391 -9.189 1.00 96.25 193 TRP A N 1
ATOM 1447 C CA . TRP A 1 193 ? -18.869 -9.981 -10.141 1.00 96.25 193 TRP A CA 1
ATOM 1448 C C . TRP A 1 193 ? -17.422 -9.514 -9.921 1.00 96.25 193 TRP A C 1
ATOM 1450 O O . TRP A 1 193 ? -16.505 -10.242 -10.305 1.00 96.25 193 TRP A O 1
ATOM 1460 N N . VAL A 1 194 ? -17.199 -8.354 -9.284 1.00 97.75 194 VAL A N 1
ATOM 1461 C CA . VAL A 1 194 ? -15.857 -7.760 -9.172 1.00 97.75 194 VAL A CA 1
ATOM 1462 C C . VAL A 1 194 ? -14.936 -8.568 -8.257 1.00 97.75 194 VAL A C 1
ATOM 1464 O O . VAL A 1 194 ? -13.794 -8.840 -8.614 1.00 97.75 194 VAL A O 1
ATOM 1467 N N . ARG A 1 195 ? -15.423 -9.050 -7.106 1.00 96.38 195 ARG A N 1
ATOM 1468 C CA . ARG A 1 195 ? -14.584 -9.794 -6.152 1.00 96.38 195 ARG A CA 1
ATOM 1469 C C . ARG A 1 195 ? -14.068 -11.131 -6.713 1.00 96.38 195 ARG A C 1
ATOM 1471 O O . ARG A 1 195 ? -12.873 -11.395 -6.575 1.00 96.38 195 ARG A O 1
ATOM 1478 N N . PRO A 1 196 ? -14.890 -11.967 -7.383 1.00 97.69 196 PRO A N 1
ATOM 1479 C CA . PRO A 1 196 ? -14.386 -13.128 -8.116 1.00 97.69 196 PRO A CA 1
ATOM 1480 C C . PRO A 1 196 ? -13.353 -12.775 -9.195 1.00 97.69 196 PRO A C 1
ATOM 1482 O O . PRO A 1 196 ? -12.354 -13.482 -9.313 1.00 97.69 196 PRO A O 1
ATOM 1485 N N . LEU A 1 197 ? -13.556 -11.680 -9.938 1.00 98.44 197 LEU A N 1
ATOM 1486 C CA . LEU A 1 197 ? -12.618 -11.226 -10.969 1.00 98.44 197 LEU A CA 1
ATOM 1487 C C . LEU A 1 197 ? -11.264 -10.815 -10.371 1.00 98.44 197 LEU A C 1
ATOM 1489 O O . LEU A 1 197 ? -10.224 -11.242 -10.864 1.00 98.44 197 LEU A O 1
ATOM 1493 N N . LEU A 1 198 ? -11.267 -10.066 -9.265 1.00 98.44 198 LEU A N 1
ATOM 1494 C CA . LEU A 1 198 ? -10.062 -9.707 -8.509 1.00 98.44 198 LEU A CA 1
ATOM 1495 C C . LEU A 1 198 ? -9.323 -10.953 -7.989 1.00 98.44 198 LEU A C 1
ATOM 1497 O O . LEU A 1 198 ? -8.098 -11.051 -8.092 1.00 98.44 198 LEU A O 1
ATOM 1501 N N . ALA A 1 199 ? -10.055 -11.958 -7.500 1.00 98.00 199 ALA A N 1
ATOM 1502 C CA . ALA A 1 199 ? -9.462 -13.234 -7.102 1.00 98.00 199 ALA A CA 1
ATOM 1503 C C . ALA A 1 199 ? -8.845 -13.993 -8.294 1.00 98.00 199 ALA A C 1
ATOM 1505 O O . ALA A 1 199 ? -7.819 -14.662 -8.142 1.00 98.00 199 ALA A O 1
ATOM 1506 N N . ASP A 1 200 ? -9.437 -13.902 -9.485 1.00 98.50 200 ASP A N 1
ATOM 1507 C CA . ASP A 1 200 ? -8.865 -14.474 -10.704 1.00 98.50 200 ASP A CA 1
ATOM 1508 C C . ASP A 1 200 ? -7.642 -13.687 -11.197 1.00 98.50 200 ASP A C 1
ATOM 1510 O O . ASP A 1 200 ? -6.668 -14.310 -11.629 1.00 98.50 200 ASP A O 1
ATOM 1514 N N . ALA A 1 201 ? -7.617 -12.362 -11.030 1.00 98.56 201 ALA A N 1
ATOM 1515 C CA . ALA A 1 201 ? -6.438 -11.531 -11.277 1.00 98.56 201 ALA A CA 1
ATOM 1516 C C . ALA A 1 201 ? -5.273 -11.909 -10.359 1.00 98.56 201 ALA A C 1
ATOM 1518 O O . ALA A 1 201 ? -4.156 -12.099 -10.834 1.00 98.56 201 ALA A O 1
ATOM 1519 N N . ALA A 1 202 ? -5.522 -12.148 -9.071 1.00 98.38 202 ALA A N 1
ATOM 1520 C CA . ALA A 1 202 ? -4.506 -12.659 -8.152 1.00 98.38 202 ALA A CA 1
ATOM 1521 C C . ALA A 1 202 ? -3.949 -14.033 -8.582 1.00 98.38 202 ALA A C 1
ATOM 1523 O O . ALA A 1 202 ? -2.736 -14.266 -8.560 1.00 98.38 202 ALA A O 1
ATOM 1524 N N . LYS A 1 203 ? -4.814 -14.948 -9.047 1.00 98.31 203 LYS A N 1
ATOM 1525 C CA . LYS A 1 203 ? -4.381 -16.245 -9.605 1.00 98.31 203 LYS A CA 1
ATOM 1526 C C . LYS A 1 203 ? -3.598 -16.084 -10.908 1.00 98.31 203 LYS A C 1
ATOM 1528 O O . LYS A 1 203 ? -2.712 -16.894 -11.179 1.00 98.31 203 LYS A O 1
ATOM 1533 N N . ALA A 1 204 ? -3.947 -15.102 -11.737 1.00 98.19 204 ALA A N 1
ATOM 1534 C CA . ALA A 1 204 ? -3.219 -14.785 -12.959 1.00 98.19 204 ALA A CA 1
ATOM 1535 C C . ALA A 1 204 ? -1.839 -14.205 -12.630 1.00 98.19 204 ALA A C 1
ATOM 1537 O O . ALA A 1 204 ? -0.842 -14.692 -13.160 1.00 98.19 204 ALA A O 1
ATOM 1538 N N . ALA A 1 205 ? -1.766 -13.273 -11.676 1.00 98.12 205 ALA A N 1
ATOM 1539 C CA . ALA A 1 205 ? -0.530 -12.685 -11.170 1.00 98.12 205 ALA A CA 1
ATOM 1540 C C . ALA A 1 205 ? 0.475 -13.761 -10.742 1.00 98.12 205 ALA A C 1
ATOM 1542 O O . ALA A 1 205 ? 1.643 -13.711 -11.126 1.00 98.12 205 ALA A O 1
ATOM 1543 N N . ALA A 1 206 ? 0.013 -14.780 -10.006 1.00 95.00 206 ALA A N 1
ATOM 1544 C CA . ALA A 1 206 ? 0.834 -15.902 -9.548 1.00 95.00 206 ALA A CA 1
ATOM 1545 C C . ALA A 1 206 ? 1.471 -16.735 -10.681 1.00 95.00 206 ALA A C 1
ATOM 1547 O O . ALA A 1 206 ? 2.423 -17.470 -10.427 1.00 95.00 206 ALA A O 1
ATOM 1548 N N . LYS A 1 207 ? 0.963 -16.635 -11.918 1.00 96.50 207 LYS A N 1
ATOM 1549 C CA . LYS A 1 207 ? 1.470 -17.356 -13.100 1.00 96.50 207 LYS A CA 1
ATOM 1550 C C . LYS A 1 207 ? 2.411 -16.524 -13.968 1.00 96.50 207 LYS A C 1
ATOM 1552 O O . LYS A 1 207 ? 3.012 -17.079 -14.883 1.00 96.50 207 LYS A O 1
ATOM 1557 N N . ILE A 1 208 ? 2.505 -15.218 -13.729 1.00 96.31 208 ILE A N 1
ATOM 1558 C CA . ILE A 1 208 ? 3.398 -14.345 -14.487 1.00 96.31 208 ILE A CA 1
ATOM 1559 C C . ILE A 1 208 ? 4.813 -14.568 -13.962 1.00 96.31 208 ILE A C 1
ATOM 1561 O O . ILE A 1 208 ? 5.116 -14.200 -12.827 1.00 96.31 208 ILE A O 1
ATOM 1565 N N . ASP A 1 209 ? 5.651 -15.179 -14.791 1.00 96.19 209 ASP A N 1
ATOM 1566 C CA . ASP A 1 209 ? 7.096 -15.250 -14.601 1.00 96.19 209 ASP A CA 1
ATOM 1567 C C . ASP A 1 209 ? 7.732 -14.063 -15.324 1.00 96.19 209 ASP A C 1
ATOM 1569 O O . ASP A 1 209 ? 7.770 -14.032 -16.557 1.00 96.19 209 ASP A O 1
ATOM 1573 N N . GLY A 1 210 ? 8.134 -13.041 -14.573 1.00 95.88 210 GLY A N 1
ATOM 1574 C CA . GLY A 1 210 ? 8.632 -11.792 -15.132 1.00 95.88 210 GLY A CA 1
ATOM 1575 C C . GLY A 1 210 ? 9.974 -11.368 -14.558 1.00 95.88 210 GLY A C 1
ATOM 1576 O O . GLY A 1 210 ? 10.260 -11.609 -13.389 1.00 95.88 210 GLY A O 1
ATOM 1577 N N . HIS A 1 211 ? 10.765 -10.679 -15.377 1.00 96.50 211 HIS A N 1
ATOM 1578 C CA . HIS A 1 211 ? 11.932 -9.918 -14.937 1.00 96.50 211 HIS A CA 1
ATOM 1579 C C . HIS A 1 211 ? 11.546 -8.447 -14.756 1.00 96.50 211 HIS A C 1
ATOM 1581 O O . HIS A 1 211 ? 10.601 -7.950 -15.381 1.00 96.50 211 HIS A O 1
ATOM 1587 N N . TYR A 1 212 ? 12.289 -7.735 -13.910 1.00 96.25 212 TYR A N 1
ATOM 1588 C CA . TYR A 1 212 ? 12.116 -6.298 -13.772 1.00 96.25 212 TYR A CA 1
ATOM 1589 C C . TYR A 1 212 ? 12.720 -5.602 -14.988 1.00 96.25 212 TYR A C 1
ATOM 1591 O O . TYR A 1 212 ? 13.887 -5.817 -15.325 1.00 96.25 212 TYR A O 1
ATOM 1599 N N . ARG A 1 213 ? 11.935 -4.756 -15.645 1.00 94.69 213 ARG A N 1
ATOM 1600 C CA . ARG A 1 213 ? 12.336 -4.047 -16.856 1.00 94.69 213 ARG A CA 1
ATOM 1601 C C . ARG A 1 213 ? 12.070 -2.566 -16.686 1.00 94.69 213 ARG A C 1
ATOM 1603 O O . ARG A 1 213 ? 10.943 -2.137 -16.869 1.00 94.69 213 ARG A O 1
ATOM 1610 N N . PHE A 1 214 ? 13.089 -1.783 -16.338 1.00 93.50 214 PHE A N 1
ATOM 1611 C CA . PHE A 1 214 ? 12.886 -0.389 -15.924 1.00 93.50 214 PHE A CA 1
ATOM 1612 C C . PHE A 1 214 ? 12.208 0.486 -16.993 1.00 93.50 214 PHE A C 1
ATOM 1614 O O . PHE A 1 214 ? 11.368 1.319 -16.662 1.00 93.50 214 PHE A O 1
ATOM 1621 N N . TYR A 1 215 ? 12.490 0.205 -18.267 1.00 93.19 215 TYR A N 1
ATOM 1622 C CA . TYR A 1 215 ? 11.824 0.790 -19.433 1.00 93.19 215 TYR A CA 1
ATOM 1623 C C . TYR A 1 215 ? 10.290 0.594 -19.444 1.00 93.19 215 TYR A C 1
ATOM 1625 O O . TYR A 1 215 ? 9.575 1.338 -20.102 1.00 93.19 215 TYR A O 1
ATOM 1633 N N . GLY A 1 216 ? 9.742 -0.334 -18.654 1.00 93.88 216 GLY A N 1
ATOM 1634 C CA . GLY A 1 216 ? 8.298 -0.486 -18.469 1.00 93.88 216 GLY A CA 1
ATOM 1635 C C . GLY A 1 216 ? 7.607 0.750 -17.879 1.00 93.88 216 GLY A C 1
ATOM 1636 O O . GLY A 1 216 ? 6.413 0.907 -18.086 1.00 93.88 216 GLY A O 1
ATOM 1637 N N . TYR A 1 217 ? 8.323 1.656 -17.200 1.00 94.19 217 TYR A N 1
ATOM 1638 C CA . TYR A 1 217 ? 7.792 2.975 -16.801 1.00 94.19 217 TYR A CA 1
ATOM 1639 C C . TYR A 1 217 ? 7.790 4.018 -17.932 1.00 94.19 217 TYR A C 1
ATOM 1641 O O . TYR A 1 217 ? 7.320 5.133 -17.740 1.00 94.19 217 TYR A O 1
ATOM 1649 N N . THR A 1 218 ? 8.310 3.664 -19.100 1.00 92.12 218 THR A N 1
ATOM 1650 C CA . THR A 1 218 ? 8.287 4.480 -20.314 1.00 92.12 218 THR A CA 1
ATOM 1651 C C . THR A 1 218 ? 7.259 3.921 -21.301 1.00 92.12 218 THR A C 1
ATOM 1653 O O . THR A 1 218 ? 6.409 4.660 -21.800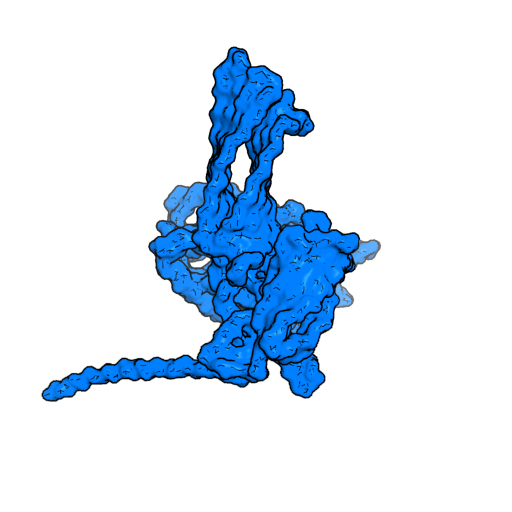 1.00 92.12 218 THR A O 1
ATOM 1656 N N . ASP A 1 219 ? 7.319 2.611 -21.557 1.00 90.25 219 ASP A N 1
ATOM 1657 C CA . ASP A 1 219 ? 6.392 1.901 -22.436 1.00 90.25 219 ASP A CA 1
ATOM 1658 C C . ASP A 1 219 ? 5.915 0.604 -21.771 1.00 90.25 219 ASP A C 1
ATOM 1660 O O . ASP A 1 219 ? 6.653 -0.373 -21.615 1.00 90.25 219 ASP A O 1
ATOM 1664 N N . GLY A 1 220 ? 4.647 0.597 -21.368 1.00 90.19 220 GLY A N 1
ATOM 1665 C CA . GLY A 1 220 ? 3.986 -0.545 -20.742 1.00 90.19 220 GLY A CA 1
ATOM 1666 C C . GLY A 1 220 ? 3.448 -1.579 -21.737 1.00 90.19 220 GLY A C 1
ATOM 1667 O O . GLY A 1 220 ? 2.883 -2.589 -21.314 1.00 90.19 220 GLY A O 1
ATOM 1668 N N . SER A 1 221 ? 3.598 -1.353 -23.047 1.00 84.44 221 SER A N 1
ATOM 1669 C CA . SER A 1 221 ? 3.148 -2.254 -24.119 1.00 84.44 221 SER A CA 1
ATOM 1670 C C . SER A 1 221 ? 4.163 -3.349 -24.482 1.00 84.44 221 SER A C 1
ATOM 1672 O O . SER A 1 221 ? 3.980 -4.102 -25.440 1.00 84.44 221 SER A O 1
ATOM 1674 N N . LEU A 1 222 ? 5.239 -3.476 -23.708 1.00 76.50 222 LEU A N 1
ATOM 1675 C CA . LEU A 1 222 ? 6.257 -4.504 -23.887 1.00 76.50 222 LEU A CA 1
ATOM 1676 C C . LEU A 1 222 ? 5.722 -5.897 -23.541 1.00 76.50 222 LEU A C 1
ATOM 1678 O O . LEU A 1 222 ? 5.412 -6.185 -22.388 1.00 76.50 222 LEU A O 1
ATOM 1682 N N . PHE A 1 223 ? 5.720 -6.803 -24.520 1.00 69.62 223 PHE A N 1
ATOM 1683 C CA . PHE A 1 223 ? 5.310 -8.201 -24.305 1.00 69.62 223 PHE A CA 1
ATOM 1684 C C . PHE A 1 223 ? 6.331 -9.241 -24.781 1.00 69.62 223 PHE A C 1
ATOM 1686 O O . PHE A 1 223 ? 6.087 -10.443 -24.669 1.00 69.62 223 PHE A O 1
ATOM 1693 N N . ASP A 1 224 ? 7.480 -8.809 -25.301 1.00 81.50 224 ASP A N 1
ATOM 1694 C CA . ASP A 1 224 ? 8.493 -9.739 -25.803 1.00 81.50 224 ASP A CA 1
ATOM 1695 C C . ASP A 1 224 ? 9.186 -10.417 -24.625 1.00 81.50 224 ASP A C 1
ATOM 1697 O O . ASP A 1 224 ? 9.830 -9.761 -23.805 1.00 81.50 224 ASP A O 1
ATOM 1701 N N . VAL A 1 225 ? 9.067 -11.741 -24.558 1.00 91.38 225 VAL A N 1
ATOM 1702 C CA . VAL A 1 225 ? 9.783 -12.546 -23.567 1.00 91.38 225 VAL A CA 1
ATOM 1703 C C . VAL A 1 225 ? 11.293 -12.381 -23.726 1.00 91.38 225 VAL A C 1
ATOM 1705 O O . VAL A 1 225 ? 11.813 -12.259 -24.838 1.00 91.38 225 VAL A O 1
ATOM 1708 N N . ALA A 1 226 ? 12.012 -12.416 -22.608 1.00 91.62 226 ALA A N 1
ATOM 1709 C CA . ALA A 1 226 ? 13.458 -12.281 -22.618 1.00 91.62 226 ALA A CA 1
ATOM 1710 C C . ALA A 1 226 ? 14.116 -13.409 -23.443 1.00 91.62 226 ALA A C 1
ATOM 1712 O O . ALA A 1 226 ? 13.754 -14.584 -23.296 1.00 91.62 226 ALA A O 1
ATOM 1713 N N . PRO A 1 227 ? 15.100 -13.085 -24.303 1.00 90.88 227 PRO A N 1
ATOM 1714 C CA . PRO A 1 227 ? 15.765 -14.068 -25.149 1.00 90.88 227 PRO A CA 1
ATOM 1715 C C . PRO A 1 227 ? 16.627 -15.033 -24.325 1.00 90.88 227 PRO A C 1
ATOM 1717 O O . PRO A 1 227 ? 16.991 -14.752 -23.188 1.00 90.88 227 PRO A O 1
ATOM 1720 N N . ALA A 1 228 ? 17.051 -16.146 -24.930 1.00 90.75 228 ALA A N 1
ATOM 1721 C CA . ALA A 1 228 ? 17.945 -17.113 -24.276 1.00 90.75 228 ALA A CA 1
ATOM 1722 C C . ALA A 1 228 ? 19.270 -16.491 -23.784 1.00 90.75 228 ALA A C 1
ATOM 1724 O O . ALA A 1 228 ? 19.832 -16.940 -22.790 1.00 90.75 228 ALA A O 1
ATOM 1725 N N . ALA A 1 229 ? 19.750 -15.440 -24.458 1.00 87.00 229 ALA A N 1
ATOM 1726 C CA . ALA A 1 229 ? 20.946 -14.697 -24.062 1.00 87.00 229 ALA A CA 1
ATOM 1727 C C . ALA A 1 229 ? 20.780 -13.915 -22.743 1.00 87.00 229 ALA A C 1
ATOM 1729 O O . ALA A 1 229 ? 21.779 -13.534 -22.148 1.00 87.00 229 ALA A O 1
ATOM 1730 N N . ALA A 1 230 ? 19.548 -13.720 -22.255 1.00 89.12 230 ALA A N 1
ATOM 1731 C CA . ALA A 1 230 ? 19.259 -13.041 -20.989 1.00 89.12 230 ALA A CA 1
ATOM 1732 C C . ALA A 1 230 ? 19.568 -13.897 -19.742 1.00 89.12 230 ALA A C 1
ATOM 1734 O O . ALA A 1 230 ? 19.283 -13.485 -18.616 1.00 89.12 230 ALA A O 1
ATOM 1735 N N . GLY A 1 231 ? 20.115 -15.104 -19.927 1.00 90.44 231 GLY A N 1
ATOM 1736 C CA . GLY A 1 231 ? 20.556 -15.969 -18.838 1.00 90.44 231 GLY A CA 1
ATOM 1737 C C . GLY A 1 231 ? 19.402 -16.353 -17.918 1.00 90.44 231 GLY A C 1
ATOM 1738 O O . GLY A 1 231 ? 18.466 -17.029 -18.344 1.00 90.44 231 GLY A O 1
ATOM 1739 N N . TRP A 1 232 ? 19.470 -15.915 -16.659 1.00 92.56 232 TRP A N 1
ATOM 1740 C CA . TRP A 1 232 ? 18.464 -16.222 -15.638 1.00 92.56 232 TRP A CA 1
ATOM 1741 C C . TRP A 1 232 ? 17.051 -15.771 -16.036 1.00 92.56 232 TRP A C 1
ATOM 1743 O O . TRP A 1 232 ? 16.084 -16.425 -15.659 1.00 92.56 232 TRP A O 1
ATOM 1753 N N . ALA A 1 233 ? 16.935 -14.678 -16.797 1.00 94.50 233 ALA A N 1
ATOM 1754 C CA . ALA A 1 233 ? 15.651 -14.099 -17.172 1.00 94.50 233 ALA A CA 1
ATOM 1755 C C . ALA A 1 233 ? 15.028 -14.773 -18.403 1.00 94.50 233 ALA A C 1
ATOM 1757 O O . ALA A 1 233 ? 13.902 -14.436 -18.757 1.00 94.50 233 ALA A O 1
ATOM 1758 N N . ALA A 1 234 ? 15.728 -15.681 -19.090 1.00 95.38 234 ALA A N 1
ATOM 1759 C CA . ALA A 1 234 ? 15.273 -16.251 -20.356 1.00 95.38 234 ALA A CA 1
ATOM 1760 C C . ALA A 1 234 ? 13.843 -16.824 -20.274 1.00 95.38 234 ALA A C 1
ATOM 1762 O O . ALA A 1 234 ? 13.544 -17.669 -19.434 1.00 95.38 234 ALA A O 1
ATOM 1763 N N . GLY A 1 235 ? 12.966 -16.386 -21.182 1.00 94.81 235 GLY A N 1
ATOM 1764 C CA . GLY A 1 235 ? 11.560 -16.802 -21.244 1.00 94.81 235 GLY A CA 1
ATOM 1765 C C . GLY A 1 235 ? 10.599 -16.022 -20.339 1.00 94.81 235 GLY A C 1
ATOM 1766 O O . GLY A 1 235 ? 9.390 -16.150 -20.523 1.00 94.81 235 GLY A O 1
ATOM 1767 N N . SER A 1 236 ? 11.104 -15.191 -19.425 1.00 95.88 236 SER A N 1
ATOM 1768 C CA . SER A 1 236 ? 10.270 -14.337 -18.570 1.00 95.88 236 SER A CA 1
ATOM 1769 C C . SER A 1 236 ? 9.760 -13.097 -19.315 1.00 95.88 236 SER A C 1
ATOM 1771 O O . SER A 1 236 ? 10.387 -12.625 -20.269 1.00 95.88 236 SER A O 1
ATOM 1773 N N . VAL A 1 237 ? 8.631 -12.540 -18.875 1.00 95.31 237 VAL A N 1
ATOM 1774 C CA . VAL A 1 237 ? 8.039 -11.320 -19.452 1.00 95.31 237 VAL A CA 1
ATOM 1775 C C . VAL A 1 237 ? 8.589 -10.038 -18.803 1.00 95.31 237 VAL A C 1
ATOM 1777 O O . VAL A 1 237 ? 8.891 -10.036 -17.607 1.00 95.31 237 VAL A O 1
ATOM 1780 N N . PRO A 1 238 ? 8.734 -8.933 -19.552 1.00 95.38 238 PRO A N 1
ATOM 1781 C CA . PRO A 1 238 ? 9.192 -7.662 -19.000 1.00 95.38 238 PRO A CA 1
ATOM 1782 C C . PRO A 1 238 ? 8.096 -7.021 -18.150 1.00 95.38 238 PRO A C 1
ATOM 1784 O O . PRO A 1 238 ? 6.953 -6.907 -18.584 1.00 95.38 238 PRO A O 1
ATOM 1787 N N . THR A 1 239 ? 8.438 -6.589 -16.937 1.00 95.56 239 THR A N 1
ATOM 1788 C CA . THR A 1 239 ? 7.482 -5.927 -16.041 1.00 95.56 239 THR A CA 1
ATOM 1789 C C . THR A 1 239 ? 8.142 -4.865 -15.166 1.00 95.56 239 THR A C 1
ATOM 1791 O O . THR A 1 239 ? 9.274 -5.022 -14.724 1.00 95.56 239 THR A O 1
ATOM 1794 N N . VAL A 1 240 ? 7.401 -3.815 -14.838 1.00 96.06 240 VAL A N 1
ATOM 1795 C CA . VAL A 1 240 ? 7.531 -3.060 -13.577 1.00 96.06 240 VAL A CA 1
ATOM 1796 C C . VAL A 1 240 ? 6.287 -3.297 -12.726 1.00 96.06 240 VAL A C 1
ATOM 1798 O O . VAL A 1 240 ? 5.305 -3.847 -13.223 1.00 96.06 240 VAL A O 1
ATOM 1801 N N . CYS A 1 241 ? 6.290 -2.896 -11.457 1.00 97.06 241 CYS A N 1
ATOM 1802 C CA . CYS A 1 241 ? 5.215 -3.236 -10.525 1.00 97.06 241 CYS A CA 1
ATOM 1803 C C . CYS A 1 241 ? 3.796 -2.896 -11.012 1.00 97.06 241 CYS A C 1
ATOM 1805 O O . CYS A 1 241 ? 2.916 -3.747 -10.927 1.00 97.06 241 CYS A O 1
ATOM 1807 N N . SER A 1 242 ? 3.575 -1.705 -11.568 1.00 96.75 242 SER A N 1
ATOM 1808 C CA . SER A 1 242 ? 2.266 -1.261 -12.069 1.00 96.75 242 SER A CA 1
ATOM 1809 C C . SER A 1 242 ? 1.855 -2.012 -13.337 1.00 96.75 242 SER A C 1
ATOM 1811 O O . SER A 1 242 ? 0.773 -2.593 -13.394 1.00 96.75 242 SER A O 1
ATOM 1813 N N . THR A 1 243 ? 2.752 -2.115 -14.324 1.00 96.31 243 THR A N 1
ATOM 1814 C CA . THR A 1 243 ? 2.506 -2.912 -15.545 1.00 96.31 243 THR A CA 1
ATOM 1815 C C . THR A 1 243 ? 2.292 -4.403 -15.249 1.00 96.31 243 THR A C 1
ATOM 1817 O O . THR A 1 243 ? 1.533 -5.065 -15.950 1.00 96.31 243 THR A O 1
ATOM 1820 N N . PHE A 1 244 ? 2.898 -4.934 -14.181 1.00 97.75 244 PHE A N 1
ATOM 1821 C CA . PHE A 1 244 ? 2.664 -6.292 -13.695 1.00 97.75 244 PHE A CA 1
ATOM 1822 C C . PHE A 1 244 ? 1.237 -6.464 -13.161 1.00 97.75 244 PHE A C 1
ATOM 1824 O O . PHE A 1 244 ? 0.564 -7.422 -13.545 1.00 97.75 244 PHE A O 1
ATOM 1831 N N . VAL A 1 245 ? 0.754 -5.540 -12.319 1.00 98.12 245 VAL A N 1
ATOM 1832 C CA . VAL A 1 245 ? -0.636 -5.578 -11.831 1.00 98.12 245 VAL A CA 1
ATOM 1833 C C . VAL A 1 245 ? -1.605 -5.451 -13.004 1.00 98.12 245 VAL A C 1
ATOM 1835 O O . VAL A 1 245 ? -2.526 -6.258 -13.127 1.00 98.12 245 VAL A O 1
ATOM 1838 N N . ARG A 1 246 ? -1.350 -4.514 -13.924 1.00 97.00 246 ARG A N 1
ATOM 1839 C CA . ARG A 1 246 ? -2.118 -4.379 -15.165 1.00 97.00 246 ARG A CA 1
ATOM 1840 C C . ARG A 1 246 ? -2.162 -5.693 -15.948 1.00 97.00 246 ARG A C 1
ATOM 1842 O O . ARG A 1 246 ? -3.241 -6.148 -16.317 1.00 97.00 246 ARG A O 1
ATOM 1849 N N . ALA A 1 247 ? -1.015 -6.330 -16.180 1.00 95.81 247 ALA A N 1
ATOM 1850 C CA . ALA A 1 247 ? -0.941 -7.596 -16.906 1.00 95.81 247 ALA A CA 1
ATOM 1851 C C . ALA A 1 247 ? -1.752 -8.705 -16.216 1.00 95.81 247 ALA A C 1
ATOM 1853 O O . ALA A 1 247 ? -2.443 -9.467 -16.892 1.00 95.81 247 ALA A O 1
ATOM 1854 N N . ALA A 1 248 ? -1.723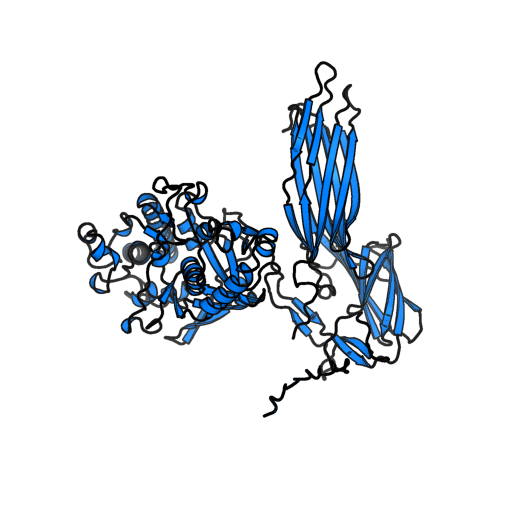 -8.772 -14.881 1.00 97.75 248 ALA A N 1
ATOM 1855 C CA . ALA A 1 248 ? -2.529 -9.716 -14.111 1.00 97.75 248 ALA A CA 1
ATOM 1856 C C . ALA A 1 248 ? -4.038 -9.469 -14.271 1.00 97.75 248 ALA A C 1
ATOM 1858 O O . ALA A 1 248 ? -4.793 -10.417 -14.495 1.00 97.75 248 ALA A O 1
ATOM 1859 N N . MET A 1 249 ? -4.467 -8.207 -14.220 1.00 97.62 249 MET A N 1
ATOM 1860 C CA . MET A 1 249 ? -5.865 -7.820 -14.421 1.00 97.62 249 MET A CA 1
ATOM 1861 C C . MET A 1 249 ? -6.350 -8.138 -15.837 1.00 97.62 249 MET A C 1
ATOM 1863 O O . MET A 1 249 ? -7.374 -8.802 -16.014 1.00 97.62 249 MET A O 1
ATOM 1867 N N . LYS A 1 250 ? -5.576 -7.756 -16.858 1.00 95.56 250 LYS A N 1
ATOM 1868 C CA . LYS A 1 250 ? -5.892 -8.067 -18.260 1.00 95.56 250 LYS A CA 1
ATOM 1869 C C . LYS A 1 250 ? -5.945 -9.576 -18.506 1.00 95.56 250 LYS A C 1
ATOM 1871 O O . LYS A 1 250 ? -6.847 -10.050 -19.191 1.00 95.56 250 LYS A O 1
ATOM 1876 N N . ALA A 1 251 ? -5.047 -10.353 -17.898 1.00 95.88 251 ALA A N 1
ATOM 1877 C CA . ALA A 1 251 ? -5.059 -11.815 -17.989 1.00 95.88 251 ALA A CA 1
ATOM 1878 C C . ALA A 1 251 ? -6.290 -12.466 -17.325 1.00 95.88 251 ALA A C 1
ATOM 1880 O O . ALA A 1 251 ? -6.668 -13.575 -17.710 1.00 95.88 251 ALA A O 1
ATOM 1881 N N . ALA A 1 252 ? -6.928 -11.793 -16.364 1.00 97.50 252 ALA A N 1
ATOM 1882 C CA . ALA A 1 252 ? -8.208 -12.206 -15.787 1.00 97.50 252 ALA A CA 1
ATOM 1883 C C . ALA A 1 252 ? -9.429 -11.733 -16.595 1.00 97.50 252 ALA A C 1
ATOM 1885 O O . ALA A 1 252 ? -10.552 -12.127 -16.287 1.00 97.50 252 ALA A O 1
ATOM 1886 N N . GLY A 1 253 ? -9.222 -10.939 -17.649 1.00 96.31 253 GLY A N 1
ATOM 1887 C CA . GLY A 1 253 ? -10.293 -10.383 -18.473 1.00 96.31 253 GLY A CA 1
ATOM 1888 C C . GLY A 1 253 ? -10.925 -9.120 -17.893 1.00 96.31 253 GLY A C 1
ATOM 1889 O O . GLY A 1 253 ? -12.044 -8.790 -18.276 1.00 96.31 253 GLY A O 1
ATOM 1890 N N . ALA A 1 254 ? -10.238 -8.427 -16.981 1.00 96.00 254 ALA A N 1
ATOM 1891 C CA . ALA A 1 254 ? -10.691 -7.135 -16.492 1.00 96.00 254 ALA A CA 1
ATOM 1892 C C . ALA A 1 254 ? -10.590 -6.060 -17.584 1.00 96.00 254 ALA A C 1
ATOM 1894 O O . ALA A 1 254 ? -9.631 -6.027 -18.366 1.00 96.00 254 ALA A O 1
ATOM 1895 N N . GLN A 1 255 ? -11.584 -5.180 -17.590 1.00 94.75 255 GLN A N 1
ATOM 1896 C CA . GLN A 1 255 ? -11.474 -3.841 -18.145 1.00 94.75 255 GLN A CA 1
ATOM 1897 C C . GLN A 1 255 ? -10.938 -2.938 -17.030 1.00 94.75 255 GLN A C 1
ATOM 1899 O O . GLN A 1 255 ? -11.344 -3.103 -15.879 1.00 94.75 255 GLN A O 1
ATOM 1904 N N . LEU A 1 256 ? -9.974 -2.072 -17.332 1.00 94.56 256 LEU A N 1
ATOM 1905 C CA . LEU A 1 256 ? -9.358 -1.186 -16.336 1.00 94.56 256 LEU A CA 1
ATOM 1906 C C . LEU A 1 256 ? -9.780 0.263 -16.543 1.00 94.56 256 LEU A C 1
ATOM 1908 O O . LEU A 1 256 ? -9.999 0.976 -15.577 1.00 94.56 256 LEU A O 1
ATOM 1912 N N . GLU A 1 257 ? -9.888 0.650 -17.802 1.00 89.44 257 GLU A N 1
ATOM 1913 C CA . GLU A 1 257 ? -10.182 1.978 -18.292 1.00 89.44 257 GLU A CA 1
ATOM 1914 C C . GLU A 1 257 ? -11.111 1.844 -19.503 1.00 89.44 257 GLU A C 1
ATOM 1916 O O . GLU A 1 257 ? -10.826 1.132 -20.477 1.00 89.44 257 GLU A O 1
ATOM 1921 N N . GLY A 1 258 ? -12.267 2.481 -19.429 1.00 81.81 258 GLY A N 1
ATOM 1922 C CA . GLY A 1 258 ? -13.271 2.486 -20.469 1.00 81.81 258 GLY A CA 1
ATOM 1923 C C . GLY A 1 258 ? -13.107 3.671 -21.398 1.00 81.81 258 GLY A C 1
ATOM 1924 O O . GLY A 1 258 ? -12.334 3.646 -22.362 1.00 81.81 258 GLY A O 1
ATOM 1925 N N . THR A 1 259 ? -13.962 4.660 -21.191 1.00 86.69 259 THR A N 1
ATOM 1926 C CA . THR A 1 259 ? -13.978 5.881 -21.988 1.00 86.69 259 THR A CA 1
ATOM 1927 C C . THR A 1 259 ? -13.417 6.991 -21.132 1.00 86.69 259 THR A C 1
ATOM 1929 O O . THR A 1 259 ? -14.063 7.339 -20.163 1.00 86.69 259 THR A O 1
ATOM 1932 N N . LEU A 1 260 ? -12.303 7.593 -21.547 1.00 85.56 260 LEU A N 1
ATOM 1933 C CA . LEU A 1 260 ? -11.601 8.584 -20.729 1.00 85.56 260 LEU A CA 1
ATOM 1934 C C . LEU A 1 260 ? -12.542 9.687 -20.216 1.00 85.56 260 LEU A C 1
ATOM 1936 O O . LEU A 1 260 ? -13.158 10.414 -21.007 1.00 85.56 260 LEU A O 1
ATOM 1940 N N . GLU A 1 261 ? -12.624 9.836 -18.902 1.00 86.75 261 GLU A N 1
ATOM 1941 C CA . GLU A 1 261 ? -13.318 10.894 -18.190 1.00 86.75 261 GLU A CA 1
ATOM 1942 C C . GLU A 1 261 ? -12.430 12.136 -17.982 1.00 86.75 261 GLU A C 1
ATOM 1944 O O . GLU A 1 261 ? -11.203 12.094 -18.099 1.00 86.75 261 GLU A O 1
ATOM 1949 N N . PRO A 1 262 ? -13.016 13.303 -17.638 1.00 83.12 262 PRO A N 1
ATOM 1950 C CA . PRO A 1 262 ? -12.234 14.503 -17.335 1.00 83.12 262 PRO A CA 1
ATOM 1951 C C . PRO A 1 262 ? -11.176 14.311 -16.241 1.00 83.12 262 PRO A C 1
ATOM 1953 O O . PRO A 1 262 ? -10.160 15.003 -16.255 1.00 83.12 262 PRO A O 1
ATOM 1956 N N . THR A 1 263 ? -11.423 13.406 -15.292 1.00 81.00 263 THR A N 1
ATOM 1957 C CA . THR A 1 263 ? -10.490 13.057 -14.213 1.00 81.00 263 THR A CA 1
ATOM 1958 C C . THR A 1 263 ? -9.245 12.341 -14.721 1.00 81.00 263 THR A C 1
ATOM 1960 O O . THR A 1 263 ? -8.170 12.527 -14.152 1.00 81.00 263 THR A O 1
ATOM 1963 N N . ASP A 1 264 ? -9.356 11.613 -15.827 1.00 81.38 264 ASP A N 1
ATOM 1964 C CA . ASP A 1 264 ? -8.249 10.849 -16.405 1.00 81.38 264 ASP A CA 1
ATOM 1965 C C . ASP A 1 264 ? -7.292 11.743 -17.170 1.00 81.38 264 ASP A C 1
ATOM 1967 O O . ASP A 1 264 ? -6.089 11.496 -17.206 1.00 81.38 264 ASP A O 1
ATOM 1971 N N . CYS A 1 265 ? -7.832 12.832 -17.713 1.00 78.38 265 CYS A N 1
ATOM 1972 C CA . CYS A 1 265 ? -7.103 13.841 -18.463 1.00 78.38 265 CYS A CA 1
ATOM 1973 C C . CYS A 1 265 ? -6.517 14.963 -17.592 1.00 78.38 265 CYS A C 1
ATOM 1975 O O . CYS A 1 265 ? -6.004 15.950 -18.125 1.00 78.38 265 CYS A O 1
ATOM 1977 N N . LEU A 1 266 ? -6.593 14.870 -16.258 1.00 69.56 266 LEU A N 1
ATOM 1978 C CA . LEU A 1 266 ? -6.031 15.891 -15.371 1.00 69.56 266 LEU A CA 1
ATOM 1979 C C . LEU A 1 266 ? -4.507 15.981 -15.540 1.00 69.56 266 LEU A C 1
ATOM 1981 O O . LEU A 1 266 ? -3.771 15.132 -15.049 1.00 69.56 266 LEU A O 1
ATOM 1985 N N . GLY A 1 267 ? -4.049 17.049 -16.197 1.00 62.56 267 GLY A N 1
ATOM 1986 C CA . GLY A 1 267 ? -2.630 17.330 -16.441 1.00 62.56 267 GLY A CA 1
ATOM 1987 C C . GLY A 1 267 ? -2.133 16.974 -17.842 1.00 62.56 267 GLY A C 1
ATOM 1988 O O . GLY A 1 267 ? -1.087 17.479 -18.232 1.00 62.56 267 GLY A O 1
ATOM 1989 N N . ASP A 1 268 ? -2.910 16.227 -18.634 1.00 67.75 268 ASP A N 1
ATOM 1990 C CA . ASP A 1 268 ? -2.527 15.815 -19.988 1.00 67.75 268 ASP A CA 1
ATOM 1991 C C . ASP A 1 268 ? -3.311 16.603 -21.054 1.00 67.75 268 ASP A C 1
ATOM 1993 O O . ASP A 1 268 ? -4.496 16.371 -21.299 1.00 67.75 268 ASP A O 1
ATOM 1997 N N . ALA A 1 269 ? -2.636 17.541 -21.725 1.00 56.78 269 ALA A N 1
ATOM 1998 C CA . ALA A 1 269 ? -3.224 18.332 -22.809 1.00 56.78 269 ALA A CA 1
ATOM 1999 C C . ALA A 1 269 ? -3.494 17.520 -24.093 1.00 56.78 269 ALA A C 1
ATOM 2001 O O . ALA A 1 269 ? -4.213 18.001 -24.973 1.00 56.78 269 ALA A O 1
ATOM 2002 N N . ALA A 1 270 ? -2.909 16.326 -24.223 1.00 62.81 270 ALA A N 1
ATOM 2003 C CA . ALA A 1 270 ? -3.113 15.402 -25.334 1.00 62.81 270 ALA A CA 1
ATOM 2004 C C . ALA A 1 270 ? -4.190 14.337 -25.042 1.00 62.81 270 ALA A C 1
ATOM 2006 O O . ALA A 1 270 ? -4.542 13.572 -25.945 1.00 62.81 270 ALA A O 1
ATOM 2007 N N . CYS A 1 271 ? -4.738 14.306 -23.824 1.00 74.00 271 CYS A N 1
ATOM 2008 C CA . CYS A 1 271 ? -5.836 13.424 -23.447 1.00 74.00 271 CYS A CA 1
ATOM 2009 C C . CYS A 1 271 ? -7.173 13.921 -24.020 1.00 74.00 271 CYS A C 1
ATOM 2011 O O . CYS A 1 271 ? -7.570 15.073 -23.829 1.00 74.00 271 CYS A O 1
ATOM 2013 N N . ASP A 1 272 ? -7.876 13.043 -24.740 1.00 78.69 272 ASP A N 1
ATOM 2014 C CA . ASP A 1 272 ? -9.142 13.353 -25.414 1.00 78.69 272 ASP A CA 1
ATOM 2015 C C . ASP A 1 272 ? -10.318 12.694 -24.677 1.00 78.69 272 ASP A C 1
ATOM 2017 O O . ASP A 1 272 ? -10.636 11.520 -24.899 1.00 78.69 272 ASP A O 1
ATOM 2021 N N . VAL A 1 273 ? -10.946 13.459 -23.776 1.00 83.38 273 VAL A N 1
ATOM 2022 C CA . VAL A 1 273 ? -12.119 13.038 -22.989 1.00 83.38 273 VAL A CA 1
ATOM 2023 C C . VAL A 1 273 ? -13.218 12.508 -23.912 1.00 83.38 273 VAL A C 1
ATOM 2025 O O . VAL A 1 273 ? -13.610 13.158 -24.881 1.00 83.38 273 VAL A O 1
ATOM 2028 N N . GLY A 1 274 ? -13.781 11.350 -23.580 1.00 81.38 274 GLY A N 1
ATOM 2029 C CA . GLY A 1 274 ? -14.784 10.676 -24.405 1.00 81.38 274 GLY A CA 1
ATOM 2030 C C . GLY A 1 274 ? -14.193 9.678 -25.404 1.00 81.38 274 GLY A C 1
ATOM 2031 O O . GLY A 1 274 ? -14.949 9.030 -26.134 1.00 81.38 274 GLY A O 1
ATOM 2032 N N . THR A 1 275 ? -12.867 9.521 -25.439 1.00 84.06 275 THR A N 1
ATOM 2033 C CA . THR A 1 275 ? -12.198 8.515 -26.270 1.00 84.06 275 THR A CA 1
ATOM 2034 C C . THR A 1 275 ? -12.127 7.178 -25.547 1.00 84.06 275 THR A C 1
ATOM 2036 O O . THR A 1 275 ? -11.563 7.074 -24.463 1.00 84.06 275 THR A O 1
ATOM 2039 N N . ALA A 1 276 ? -12.651 6.127 -26.181 1.00 81.31 276 ALA A N 1
ATOM 2040 C CA . ALA A 1 276 ? -12.439 4.759 -25.723 1.00 81.31 276 ALA A CA 1
ATOM 2041 C C . ALA A 1 276 ? -11.011 4.309 -26.054 1.00 81.31 276 ALA A C 1
ATOM 2043 O O . ALA A 1 276 ? -10.591 4.361 -27.219 1.00 81.31 276 ALA A O 1
ATOM 2044 N N . LEU A 1 277 ? -10.270 3.843 -25.049 1.00 80.75 277 LEU A N 1
ATOM 2045 C CA . LEU A 1 277 ? -8.931 3.314 -25.274 1.00 80.75 277 LEU A CA 1
ATOM 2046 C C . LEU A 1 277 ? -8.995 1.966 -26.017 1.00 80.75 277 LEU A C 1
ATOM 2048 O O . LEU A 1 277 ? -9.827 1.111 -25.706 1.00 80.75 277 LEU A O 1
ATOM 2052 N N . PRO A 1 278 ? -8.111 1.722 -27.004 1.00 84.88 278 PRO A N 1
ATOM 2053 C CA . PRO A 1 278 ? -7.914 0.381 -27.544 1.00 84.88 278 PRO A CA 1
ATOM 2054 C C . PRO A 1 278 ? -7.544 -0.607 -26.432 1.00 84.88 278 PRO A C 1
ATOM 2056 O O . PRO A 1 278 ? -6.778 -0.255 -25.543 1.00 84.88 278 PRO A O 1
ATOM 2059 N N . ASP A 1 279 ? -7.975 -1.868 -26.536 1.00 83.00 279 ASP A N 1
ATOM 2060 C CA . ASP A 1 279 ? -7.694 -2.914 -25.529 1.00 83.00 279 ASP A CA 1
ATOM 2061 C C . ASP A 1 279 ? -6.194 -3.067 -25.202 1.00 83.00 279 ASP A C 1
ATOM 2063 O O . ASP A 1 279 ? -5.809 -3.290 -24.055 1.00 83.00 279 ASP A O 1
ATOM 2067 N N . ALA A 1 280 ? -5.321 -2.854 -26.194 1.00 82.06 280 ALA A N 1
ATOM 2068 C CA . ALA A 1 280 ? -3.872 -2.869 -25.995 1.00 82.06 280 ALA A CA 1
ATOM 2069 C C . ALA A 1 280 ? -3.391 -1.788 -25.008 1.00 82.06 280 ALA A C 1
ATOM 2071 O O . ALA A 1 280 ? -2.376 -1.987 -24.341 1.00 82.06 280 ALA A O 1
ATOM 2072 N N . PHE A 1 281 ? -4.126 -0.679 -24.902 1.00 87.88 281 PHE A N 1
ATOM 2073 C CA . PHE A 1 281 ? -3.841 0.501 -24.086 1.00 87.88 281 PHE A CA 1
ATOM 2074 C C . PHE A 1 281 ? -4.734 0.647 -22.855 1.00 87.88 281 PHE A C 1
ATOM 2076 O O . PHE A 1 281 ? -4.481 1.539 -22.059 1.00 87.88 281 PHE A O 1
ATOM 2083 N N . ASP A 1 282 ? -5.717 -0.231 -22.672 1.00 91.31 282 ASP A N 1
ATOM 2084 C CA . ASP A 1 282 ? -6.605 -0.250 -21.508 1.00 91.31 282 ASP A CA 1
ATOM 2085 C C . ASP A 1 282 ? -5.800 -0.207 -20.194 1.00 91.31 282 ASP A C 1
ATOM 2087 O O . ASP A 1 282 ? -4.950 -1.075 -19.971 1.00 91.31 282 ASP A O 1
ATOM 2091 N N . GLY A 1 283 ? -6.018 0.824 -19.373 1.00 91.25 283 GLY A N 1
ATOM 2092 C CA . GLY A 1 283 ? -5.308 1.095 -18.120 1.00 91.25 283 GLY A CA 1
ATOM 2093 C C . GLY A 1 283 ? -3.928 1.757 -18.254 1.00 91.25 283 GLY A C 1
ATOM 2094 O O . GLY A 1 283 ? -3.203 1.794 -17.259 1.00 91.25 283 GLY A O 1
ATOM 2095 N N . MET A 1 284 ? -3.529 2.229 -19.444 1.00 91.94 284 MET A N 1
ATOM 2096 C CA . MET A 1 284 ? -2.287 2.987 -19.685 1.00 91.94 284 MET A CA 1
ATOM 2097 C C . MET A 1 284 ? -2.567 4.418 -20.151 1.00 91.94 284 MET A C 1
ATOM 2099 O O . MET A 1 284 ? -3.428 4.645 -21.001 1.00 91.94 284 MET A O 1
ATOM 2103 N N . TYR A 1 285 ? -1.736 5.349 -19.693 1.00 89.69 285 TYR A N 1
ATOM 2104 C CA . TYR A 1 285 ? -1.828 6.778 -19.970 1.00 89.69 285 TYR A CA 1
ATOM 2105 C C . TYR A 1 285 ? -0.626 7.256 -20.785 1.00 89.69 285 TYR A C 1
ATOM 2107 O O . TYR A 1 285 ? 0.428 6.611 -20.831 1.00 89.69 285 TYR A O 1
ATOM 2115 N N . LEU A 1 286 ? -0.829 8.351 -21.514 1.00 88.38 286 LEU A N 1
ATOM 2116 C CA . LEU A 1 286 ? 0.206 8.987 -22.315 1.00 88.38 286 LEU A CA 1
ATOM 2117 C C . LEU A 1 286 ? 1.082 9.852 -21.401 1.00 88.38 286 LEU A C 1
ATOM 2119 O O . LEU A 1 286 ? 0.560 10.567 -20.556 1.00 88.38 286 LEU A O 1
ATOM 2123 N N . TYR A 1 287 ? 2.391 9.807 -21.626 1.00 88.81 287 TYR A N 1
ATOM 2124 C CA . TYR A 1 287 ? 3.329 10.790 -21.093 1.00 88.81 287 TYR A CA 1
ATOM 2125 C C . TYR A 1 287 ? 4.014 11.474 -22.264 1.00 88.81 287 TYR A C 1
ATOM 2127 O O . TYR A 1 287 ? 4.549 10.802 -23.161 1.00 88.81 287 TYR A O 1
ATOM 2135 N N . ASP A 1 288 ? 3.973 12.800 -22.283 1.00 88.75 288 ASP A N 1
ATOM 2136 C CA . ASP A 1 288 ? 4.558 13.550 -23.383 1.00 88.75 288 ASP A CA 1
ATOM 2137 C C . ASP A 1 288 ? 6.098 13.557 -23.319 1.00 88.75 288 ASP A C 1
ATOM 2139 O O . ASP A 1 288 ? 6.733 13.086 -22.369 1.00 88.75 288 ASP A O 1
ATOM 2143 N N . GLU A 1 289 ? 6.731 14.050 -24.384 1.00 90.25 289 GLU A N 1
ATOM 2144 C CA . GLU A 1 289 ? 8.193 14.101 -24.446 1.00 90.25 289 GLU A CA 1
ATOM 2145 C C . GLU A 1 289 ? 8.799 15.024 -23.383 1.00 90.25 289 GLU A C 1
ATOM 2147 O O . GLU A 1 289 ? 9.883 14.732 -22.879 1.00 90.25 289 GLU A O 1
ATOM 2152 N N . ALA A 1 290 ? 8.121 16.113 -23.016 1.00 91.69 290 ALA A N 1
ATOM 2153 C CA . ALA A 1 290 ? 8.631 17.066 -22.039 1.00 91.69 290 ALA A CA 1
ATOM 2154 C C . ALA A 1 290 ? 8.621 16.469 -20.625 1.00 91.69 290 ALA A C 1
ATOM 2156 O O . ALA A 1 290 ? 9.612 16.594 -19.904 1.00 91.69 290 ALA A O 1
ATOM 2157 N N . GLU A 1 291 ? 7.548 15.774 -20.250 1.00 91.88 291 GLU A N 1
ATOM 2158 C CA . GLU A 1 291 ? 7.447 15.038 -18.990 1.00 91.88 291 GLU A CA 1
ATOM 2159 C C . GLU A 1 291 ? 8.514 13.947 -18.899 1.00 91.88 291 GLU A C 1
ATOM 2161 O O . GLU A 1 291 ? 9.238 13.849 -17.903 1.00 91.88 291 GLU A O 1
ATOM 2166 N N . ARG A 1 292 ? 8.671 13.158 -19.969 1.00 93.12 292 ARG A N 1
ATOM 2167 C CA . ARG A 1 292 ? 9.685 12.101 -20.025 1.00 93.12 292 ARG A CA 1
ATOM 2168 C C . ARG A 1 292 ? 11.104 12.660 -19.992 1.00 93.12 292 ARG A C 1
ATOM 2170 O O . ARG A 1 292 ? 11.955 12.087 -19.313 1.00 93.12 292 ARG A O 1
ATOM 2177 N N . ALA A 1 293 ? 11.371 13.775 -20.671 1.00 93.69 293 ALA A N 1
ATOM 2178 C CA . ALA A 1 293 ? 12.676 14.431 -20.650 1.00 93.69 293 ALA A CA 1
ATOM 2179 C C . ALA A 1 293 ? 12.996 15.007 -19.263 1.00 93.69 293 ALA A C 1
ATOM 2181 O O . ALA A 1 293 ? 14.130 14.886 -18.802 1.00 93.69 293 ALA A O 1
ATOM 2182 N N . ALA A 1 294 ? 12.008 15.583 -18.568 1.00 95.12 294 ALA A N 1
ATOM 2183 C CA . ALA A 1 294 ? 12.172 16.063 -17.196 1.00 95.12 294 ALA A CA 1
ATOM 2184 C C . ALA A 1 294 ? 12.515 14.914 -16.233 1.00 95.12 294 ALA A C 1
ATOM 2186 O O . ALA A 1 294 ? 13.468 15.016 -15.456 1.00 95.12 294 ALA A O 1
ATOM 2187 N N . ALA A 1 295 ? 11.796 13.794 -16.339 1.00 95.38 295 ALA A N 1
ATOM 2188 C CA . ALA A 1 295 ? 12.064 12.580 -15.575 1.00 95.38 295 ALA A CA 1
ATOM 2189 C C . ALA A 1 295 ? 13.469 12.009 -15.866 1.00 95.38 295 ALA A C 1
ATOM 2191 O O . ALA A 1 295 ? 14.233 11.732 -14.939 1.00 95.38 295 ALA A O 1
ATOM 2192 N N . ALA A 1 296 ? 13.849 11.891 -17.142 1.00 95.75 296 ALA A N 1
ATOM 2193 C CA . ALA A 1 296 ? 15.164 11.399 -17.555 1.00 95.75 296 ALA A CA 1
ATOM 2194 C C . ALA A 1 296 ? 16.312 12.312 -17.086 1.00 95.75 296 ALA A C 1
ATOM 2196 O O . ALA A 1 296 ? 17.310 11.823 -16.557 1.00 95.75 296 ALA A O 1
ATOM 2197 N N . ALA A 1 297 ? 16.153 13.634 -17.203 1.00 96.75 297 ALA A N 1
ATOM 2198 C CA . ALA A 1 297 ? 17.139 14.604 -16.731 1.00 96.75 297 ALA A CA 1
ATOM 2199 C C . ALA A 1 297 ? 17.348 14.528 -15.215 1.00 96.75 297 ALA A C 1
ATOM 2201 O O . ALA A 1 297 ? 18.487 14.569 -14.745 1.00 96.75 297 ALA A O 1
ATOM 2202 N N . TRP A 1 298 ? 16.264 14.374 -14.450 1.00 96.56 298 TRP A N 1
ATOM 2203 C CA . TRP A 1 298 ? 16.352 14.165 -13.009 1.00 96.56 298 TRP A CA 1
ATOM 2204 C C . TRP A 1 298 ? 17.078 12.858 -12.665 1.00 96.56 298 TRP A C 1
ATOM 2206 O O . TRP A 1 298 ? 17.974 12.869 -11.823 1.00 96.56 298 TRP A O 1
ATOM 2216 N N . LEU A 1 299 ? 16.735 11.748 -13.334 1.00 95.69 299 LEU A N 1
ATOM 2217 C CA . LEU A 1 299 ? 17.363 10.444 -13.099 1.00 95.69 299 LEU A CA 1
ATOM 2218 C C . LEU A 1 299 ? 18.869 10.489 -13.356 1.00 95.69 299 LEU A C 1
ATOM 2220 O O . LEU A 1 299 ? 19.646 9.998 -12.537 1.00 95.69 299 LEU A O 1
ATOM 2224 N N . ASN A 1 300 ? 19.272 11.087 -14.477 1.00 95.56 300 ASN A N 1
ATOM 2225 C CA . ASN A 1 300 ? 20.675 11.227 -14.838 1.00 95.56 300 ASN A CA 1
ATOM 2226 C C . ASN A 1 300 ? 21.433 12.046 -13.781 1.00 95.56 300 ASN A C 1
ATOM 2228 O O . ASN A 1 300 ? 22.469 11.602 -13.292 1.00 95.56 300 ASN A O 1
ATOM 2232 N N . ALA A 1 301 ? 20.874 13.184 -13.356 1.00 94.81 301 ALA A N 1
ATOM 2233 C CA . ALA A 1 301 ? 21.477 14.030 -12.328 1.00 94.81 301 ALA A CA 1
ATOM 2234 C C . ALA A 1 301 ? 21.581 13.332 -10.956 1.00 94.81 301 ALA A C 1
ATOM 2236 O O . ALA A 1 301 ? 22.604 13.467 -10.285 1.00 94.81 301 ALA A O 1
ATOM 2237 N N . ASP A 1 302 ? 20.560 12.572 -10.541 1.00 91.62 302 ASP A N 1
ATOM 2238 C CA . ASP A 1 302 ? 20.569 11.801 -9.285 1.00 91.62 302 ASP A CA 1
ATOM 2239 C C . ASP A 1 302 ? 21.645 10.702 -9.302 1.00 91.62 302 ASP A C 1
ATOM 2241 O O . ASP A 1 302 ? 22.373 10.523 -8.324 1.00 91.62 302 ASP A O 1
ATOM 2245 N N . LEU A 1 303 ? 21.795 9.998 -10.429 1.00 90.19 303 LEU A N 1
ATOM 2246 C CA . LEU A 1 303 ? 22.824 8.971 -10.611 1.00 90.19 303 LEU A CA 1
ATOM 2247 C C . LEU A 1 303 ? 24.235 9.560 -10.663 1.00 90.19 303 LEU A C 1
ATOM 2249 O O . LEU A 1 303 ? 25.146 8.998 -10.054 1.00 90.19 303 LEU A O 1
ATOM 2253 N N . LEU A 1 304 ? 24.407 10.695 -11.346 1.00 88.94 304 LEU A N 1
ATOM 2254 C CA . LEU A 1 304 ? 25.680 11.407 -11.405 1.00 88.94 304 LEU A CA 1
ATOM 2255 C C . LEU A 1 304 ? 26.112 11.846 -10.000 1.00 88.94 304 LEU A C 1
ATOM 2257 O O . LEU A 1 304 ? 27.236 11.565 -9.589 1.00 88.94 304 LEU A O 1
ATOM 2261 N N . ALA A 1 305 ? 25.201 12.447 -9.230 1.00 86.44 305 ALA A N 1
ATOM 2262 C CA . ALA A 1 305 ? 25.474 12.869 -7.859 1.00 86.44 305 ALA A CA 1
ATOM 2263 C C . ALA A 1 305 ? 25.831 11.686 -6.939 1.00 86.44 305 ALA A C 1
ATOM 2265 O O . ALA A 1 305 ? 26.774 11.787 -6.153 1.00 86.44 305 ALA A O 1
ATOM 2266 N N . GLU A 1 306 ? 25.128 10.549 -7.049 1.00 82.56 306 GLU A N 1
ATOM 2267 C CA . GLU A 1 306 ? 25.454 9.339 -6.278 1.00 82.56 306 GLU A CA 1
ATOM 2268 C C . GLU A 1 306 ? 26.854 8.804 -6.626 1.00 82.56 306 GLU A C 1
ATOM 2270 O O . GLU A 1 306 ? 27.621 8.419 -5.736 1.00 82.56 306 GLU A O 1
ATOM 2275 N N . ALA A 1 307 ? 27.195 8.769 -7.915 1.00 77.56 307 ALA A N 1
ATOM 2276 C CA . ALA A 1 307 ? 28.496 8.304 -8.379 1.00 77.56 307 ALA A CA 1
ATOM 2277 C C . ALA A 1 307 ? 29.632 9.238 -7.921 1.00 77.56 307 ALA A C 1
ATOM 2279 O O . ALA A 1 307 ? 30.660 8.761 -7.432 1.00 77.56 307 ALA A O 1
ATOM 2280 N N . GLU A 1 308 ? 29.432 10.557 -7.994 1.00 75.94 308 GLU A N 1
ATOM 2281 C CA . GLU A 1 308 ? 30.387 11.561 -7.511 1.00 75.94 308 GLU A CA 1
ATOM 2282 C C . GLU A 1 308 ? 30.610 11.474 -5.992 1.00 75.94 308 GLU A C 1
ATOM 2284 O O . GLU A 1 308 ? 31.755 11.514 -5.530 1.00 75.94 308 GLU A O 1
ATOM 2289 N N . GLU A 1 309 ? 29.542 11.299 -5.204 1.00 74.81 309 GLU A N 1
ATOM 2290 C CA . GLU A 1 309 ? 29.636 11.144 -3.746 1.00 74.81 309 GLU A CA 1
ATOM 2291 C C . GLU A 1 309 ? 30.460 9.903 -3.366 1.00 74.81 309 GLU A C 1
ATOM 2293 O O . GLU A 1 309 ? 31.316 9.963 -2.476 1.00 74.81 309 GLU A O 1
ATOM 2298 N N . LYS A 1 310 ? 30.252 8.785 -4.071 1.00 68.62 310 LYS A N 1
ATOM 2299 C CA . LYS A 1 310 ? 30.980 7.529 -3.835 1.00 68.62 310 LYS A CA 1
ATOM 2300 C C . LYS A 1 310 ? 32.453 7.589 -4.262 1.00 68.62 310 LYS A C 1
ATOM 2302 O O . LYS A 1 310 ? 33.270 6.879 -3.675 1.00 68.62 310 LYS A O 1
ATOM 2307 N N . ALA A 1 311 ? 32.814 8.438 -5.226 1.00 62.09 311 ALA A N 1
ATOM 2308 C CA . ALA A 1 311 ? 34.178 8.544 -5.758 1.00 62.09 311 ALA A CA 1
ATOM 2309 C C . ALA A 1 311 ? 35.157 9.365 -4.881 1.00 62.09 311 ALA A C 1
ATOM 2311 O O . ALA A 1 311 ? 36.376 9.179 -4.959 1.00 62.09 311 ALA A O 1
ATOM 2312 N N . GLY A 1 312 ? 34.671 10.263 -4.015 1.00 54.97 312 GLY A N 1
ATOM 2313 C CA . GLY A 1 312 ? 35.518 11.079 -3.129 1.00 54.97 312 GLY A CA 1
ATOM 2314 C C . GLY A 1 312 ? 36.500 12.037 -3.850 1.00 54.97 312 GLY A C 1
ATOM 2315 O O . GLY A 1 312 ? 36.314 12.416 -5.000 1.00 54.97 312 GLY A O 1
ATOM 2316 N N . ILE A 1 313 ? 37.585 12.462 -3.172 1.00 39.81 313 ILE A N 1
ATOM 2317 C CA . ILE A 1 313 ? 38.522 13.545 -3.603 1.00 39.81 313 ILE A CA 1
ATOM 2318 C C . ILE A 1 313 ? 39.417 13.155 -4.822 1.00 39.81 313 ILE A C 1
ATOM 2320 O O . ILE A 1 313 ? 40.281 13.919 -5.246 1.00 39.81 313 ILE A O 1
ATOM 2324 N N . GLY A 1 314 ? 39.228 11.980 -5.433 1.00 45.16 314 GLY A N 1
ATOM 2325 C CA . GLY A 1 314 ? 40.014 11.481 -6.580 1.00 45.16 314 GLY A CA 1
ATOM 2326 C C . GLY A 1 314 ? 39.475 11.837 -7.980 1.00 45.16 314 GLY A C 1
ATOM 2327 O O . GLY A 1 314 ? 39.939 11.262 -8.962 1.00 45.16 314 GLY A O 1
ATOM 2328 N N . GLY A 1 315 ? 38.510 12.758 -8.078 1.00 43.91 315 GLY A N 1
ATOM 2329 C CA . GLY A 1 315 ? 37.477 12.846 -9.128 1.00 43.91 315 GLY A CA 1
ATOM 2330 C C . GLY A 1 315 ? 37.847 12.880 -10.621 1.00 43.91 315 GLY A C 1
ATOM 2331 O O . GLY A 1 315 ? 36.974 12.620 -11.433 1.00 43.91 315 GLY A O 1
ATOM 2332 N N . VAL A 1 316 ? 39.089 13.115 -11.057 1.00 44.53 316 VAL A N 1
ATOM 2333 C CA . VAL A 1 316 ? 39.364 13.315 -12.506 1.00 44.53 316 VAL A CA 1
ATOM 2334 C C . VAL A 1 316 ? 39.321 12.017 -13.335 1.00 44.53 316 VAL A C 1
ATOM 2336 O O . VAL A 1 316 ? 39.015 12.073 -14.519 1.00 44.53 316 VAL A O 1
ATOM 2339 N N . LEU A 1 317 ? 39.576 10.850 -12.733 1.00 43.81 317 LEU A N 1
ATOM 2340 C CA . LEU A 1 317 ? 39.437 9.540 -13.401 1.00 43.81 317 LEU A CA 1
ATOM 2341 C C . LEU A 1 317 ? 38.014 8.956 -13.311 1.00 43.81 317 LEU A C 1
ATOM 2343 O O . LEU A 1 317 ? 37.740 7.950 -13.953 1.00 43.81 317 LEU A O 1
ATOM 2347 N N . PHE A 1 318 ? 37.133 9.564 -12.509 1.00 48.84 318 PHE A N 1
ATOM 2348 C CA . PHE A 1 318 ? 35.812 9.020 -12.175 1.00 48.84 318 PHE A CA 1
ATOM 2349 C C . PHE A 1 318 ? 34.638 9.847 -12.720 1.00 48.84 318 PHE A C 1
ATOM 2351 O O . PHE A 1 318 ? 33.512 9.373 -12.649 1.00 48.84 318 PHE A O 1
ATOM 2358 N N . PHE A 1 319 ? 34.865 11.041 -13.288 1.00 53.44 319 PHE A N 1
ATOM 2359 C CA . PHE A 1 319 ? 33.796 11.786 -13.975 1.00 53.44 319 PHE A CA 1
ATOM 2360 C C . PHE A 1 319 ? 33.262 11.037 -15.204 1.00 53.44 319 PHE A C 1
ATOM 2362 O O . PHE A 1 319 ? 32.056 11.027 -15.418 1.00 53.44 319 PHE A O 1
ATOM 2369 N N . ASP A 1 320 ? 34.150 10.381 -15.956 1.00 61.91 320 ASP A N 1
ATOM 2370 C CA . ASP A 1 320 ? 33.794 9.524 -17.097 1.00 61.91 320 ASP A CA 1
ATOM 2371 C C . ASP A 1 320 ? 32.924 8.351 -16.618 1.00 61.91 320 ASP A C 1
ATOM 2373 O O . ASP A 1 320 ? 31.769 8.224 -16.997 1.00 61.91 320 ASP A O 1
ATOM 2377 N N . ALA A 1 321 ? 33.406 7.629 -15.599 1.00 69.75 321 ALA A N 1
ATOM 2378 C CA . ALA A 1 321 ? 32.679 6.538 -14.949 1.00 69.75 321 ALA A CA 1
ATOM 2379 C C . ALA A 1 321 ? 31.282 6.944 -14.433 1.00 69.75 321 ALA A C 1
ATOM 2381 O O . ALA A 1 321 ? 30.322 6.183 -14.540 1.00 69.75 321 ALA A O 1
ATOM 2382 N N . ALA A 1 322 ? 31.166 8.138 -13.844 1.00 79.25 322 ALA A N 1
ATOM 2383 C CA . ALA A 1 322 ? 29.904 8.656 -13.328 1.00 79.25 322 ALA A CA 1
ATOM 2384 C C . ALA A 1 322 ? 28.923 8.997 -14.463 1.00 79.25 322 ALA A C 1
ATOM 2386 O O . ALA A 1 322 ? 27.742 8.658 -14.370 1.00 79.25 322 ALA A O 1
ATOM 2387 N N . SER A 1 323 ? 29.422 9.620 -15.537 1.00 83.69 323 SER A N 1
ATOM 2388 C CA . SER A 1 323 ? 28.648 9.916 -16.746 1.00 83.69 323 SER A CA 1
ATOM 2389 C C . SER A 1 323 ? 28.179 8.634 -17.437 1.00 83.69 323 SER A C 1
ATOM 2391 O O . SER A 1 323 ? 26.994 8.517 -17.740 1.00 83.69 323 SER A O 1
ATOM 2393 N N . ASP A 1 324 ? 29.058 7.645 -17.596 1.00 87.06 324 ASP A N 1
ATOM 2394 C CA . ASP A 1 324 ? 28.765 6.362 -18.242 1.00 87.06 324 ASP A CA 1
ATOM 2395 C C . ASP A 1 324 ? 27.642 5.609 -17.535 1.00 87.06 324 ASP A C 1
ATOM 2397 O O . ASP A 1 324 ? 26.676 5.163 -18.159 1.00 87.06 324 ASP A O 1
ATOM 2401 N N . VAL A 1 325 ? 27.732 5.504 -16.206 1.00 87.94 325 VAL A N 1
ATOM 2402 C CA . VAL A 1 325 ? 26.696 4.872 -15.383 1.00 87.94 325 VAL A CA 1
ATOM 2403 C C . VAL A 1 325 ? 25.368 5.623 -15.500 1.00 87.94 325 VAL A C 1
ATOM 2405 O O . VAL A 1 325 ? 24.318 4.998 -15.686 1.00 87.94 325 VAL A O 1
ATOM 2408 N N . ALA A 1 326 ? 25.398 6.956 -15.396 1.00 92.00 326 ALA A N 1
ATOM 2409 C CA . ALA A 1 326 ? 24.198 7.781 -15.462 1.00 92.00 326 ALA A CA 1
ATOM 2410 C C . ALA A 1 326 ? 23.520 7.677 -16.837 1.00 92.00 326 ALA A C 1
ATOM 2412 O O . ALA A 1 326 ? 22.315 7.421 -16.914 1.00 92.00 326 ALA A O 1
ATOM 2413 N N . ASN A 1 327 ? 24.281 7.800 -17.923 1.00 92.50 327 ASN A N 1
ATOM 2414 C CA . ASN A 1 327 ? 23.791 7.669 -19.291 1.00 92.50 327 ASN A CA 1
ATOM 2415 C C . ASN A 1 327 ? 23.272 6.260 -19.575 1.00 92.50 327 ASN A C 1
ATOM 2417 O O . ASN A 1 327 ? 22.155 6.131 -20.073 1.00 92.50 327 ASN A O 1
ATOM 2421 N N . GLN A 1 328 ? 24.003 5.207 -19.190 1.00 92.44 328 GLN A N 1
ATOM 2422 C CA . GLN A 1 328 ? 23.586 3.825 -19.428 1.00 92.44 328 GLN A CA 1
ATOM 2423 C C . GLN A 1 328 ? 22.217 3.538 -18.804 1.00 92.44 328 GLN A C 1
ATOM 2425 O O . GLN A 1 328 ? 21.321 3.024 -19.474 1.00 92.44 328 GLN A O 1
ATOM 2430 N N . ILE A 1 329 ? 22.034 3.867 -17.522 1.00 93.25 329 ILE A N 1
ATOM 2431 C CA . ILE A 1 329 ? 20.776 3.597 -16.814 1.00 93.25 329 ILE A CA 1
ATOM 2432 C C . ILE A 1 329 ? 19.650 4.485 -17.360 1.00 93.25 329 ILE A C 1
ATOM 2434 O O . ILE A 1 329 ? 18.528 4.005 -17.535 1.00 93.25 329 ILE A O 1
ATOM 2438 N N . THR A 1 330 ? 19.934 5.754 -17.667 1.00 95.38 330 THR A N 1
ATOM 2439 C CA . THR A 1 330 ? 18.916 6.694 -18.160 1.00 95.38 330 THR A CA 1
ATOM 2440 C C . THR A 1 330 ? 18.473 6.353 -19.588 1.00 95.38 330 THR A C 1
ATOM 2442 O O . THR A 1 330 ? 17.276 6.343 -19.860 1.00 95.38 330 THR A O 1
ATOM 2445 N N . ASN A 1 331 ? 19.387 5.968 -20.485 1.00 92.75 331 ASN A N 1
ATOM 2446 C CA . ASN A 1 331 ? 19.040 5.461 -21.820 1.00 92.75 331 ASN A CA 1
ATOM 2447 C C . ASN A 1 331 ? 18.317 4.110 -21.749 1.00 92.75 331 ASN A C 1
ATOM 2449 O O . ASN A 1 331 ? 17.378 3.872 -22.512 1.00 92.75 331 ASN A O 1
ATOM 2453 N N . CYS A 1 332 ? 18.675 3.253 -20.789 1.00 91.88 332 CYS A N 1
ATOM 2454 C CA . CYS A 1 332 ? 17.962 2.001 -20.551 1.00 91.88 332 CYS A CA 1
ATOM 2455 C C . CYS A 1 332 ? 16.511 2.267 -20.124 1.00 91.88 332 CYS A C 1
ATOM 2457 O O . CYS A 1 332 ? 15.599 1.607 -20.609 1.00 91.88 332 CYS A O 1
ATOM 2459 N N . PHE A 1 333 ? 16.279 3.273 -19.275 1.00 93.56 333 PHE A N 1
ATOM 2460 C CA . PHE A 1 333 ? 14.943 3.747 -18.899 1.00 93.56 333 PHE A CA 1
ATOM 2461 C C . PHE A 1 333 ? 14.186 4.418 -20.056 1.00 93.56 333 PHE A C 1
ATOM 2463 O O . PHE A 1 333 ? 12.975 4.232 -20.172 1.00 93.56 333 PHE A O 1
ATOM 2470 N N . ALA A 1 334 ? 14.868 5.196 -20.899 1.00 91.44 334 ALA A N 1
ATOM 2471 C CA . ALA A 1 334 ? 14.236 6.007 -21.937 1.00 91.44 334 ALA A CA 1
ATOM 2472 C C . ALA A 1 334 ? 13.939 5.241 -23.238 1.00 91.44 334 ALA A C 1
ATOM 2474 O O . ALA A 1 334 ? 12.947 5.553 -23.888 1.00 91.44 334 ALA A O 1
ATOM 2475 N N . PHE A 1 335 ? 14.760 4.251 -23.613 1.00 87.94 335 PHE A N 1
ATOM 2476 C CA . PHE A 1 335 ? 14.697 3.595 -24.934 1.00 87.94 335 PHE A CA 1
ATOM 2477 C C . PHE A 1 335 ? 14.881 2.077 -24.920 1.00 87.94 335 PHE A C 1
ATOM 2479 O O . PHE A 1 335 ? 15.026 1.464 -25.983 1.00 87.94 335 PHE A O 1
ATOM 2486 N N . ASP A 1 336 ? 14.966 1.466 -23.737 1.00 89.44 336 ASP A N 1
ATOM 2487 C CA . ASP A 1 336 ? 15.357 0.063 -23.583 1.00 89.44 336 ASP A CA 1
ATOM 2488 C C . ASP A 1 336 ? 16.785 -0.238 -24.084 1.00 89.44 336 ASP A C 1
ATOM 2490 O O . ASP A 1 336 ? 17.123 -1.376 -24.431 1.00 89.44 336 ASP A O 1
ATOM 2494 N N . TRP A 1 337 ? 17.625 0.799 -24.155 1.00 89.50 337 TRP A N 1
ATOM 2495 C CA . TRP A 1 337 ? 18.988 0.755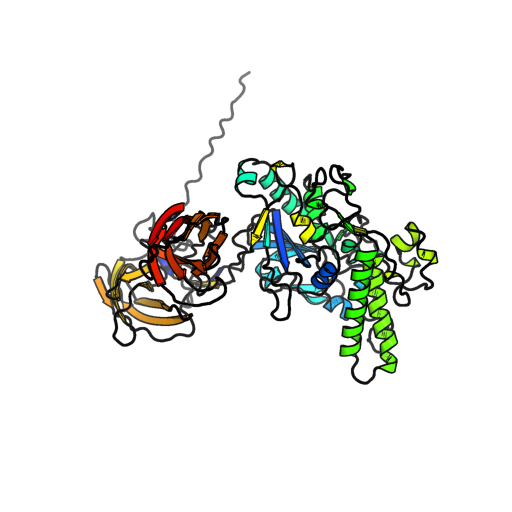 -24.675 1.00 89.50 337 TRP A CA 1
ATOM 2496 C C . TRP A 1 337 ? 19.997 0.841 -23.529 1.00 89.50 337 TRP A C 1
ATOM 2498 O O . TRP A 1 337 ? 20.224 1.905 -22.966 1.00 89.50 337 TRP A O 1
ATOM 2508 N N . CYS A 1 338 ? 20.574 -0.303 -23.154 1.00 88.94 338 CYS A N 1
ATOM 2509 C CA . CYS A 1 338 ? 21.373 -0.447 -21.926 1.00 88.94 338 CYS A CA 1
ATOM 2510 C C . CYS A 1 338 ? 22.845 -0.836 -22.197 1.00 88.94 338 CYS A C 1
ATOM 2512 O O . CYS A 1 338 ? 23.572 -1.205 -21.274 1.00 88.94 338 CYS A O 1
ATOM 2514 N N . GLY A 1 339 ? 23.273 -0.847 -23.459 1.00 86.31 339 GLY A N 1
ATOM 2515 C CA . GLY A 1 339 ? 24.573 -1.356 -23.916 1.00 86.31 339 GLY A CA 1
ATOM 2516 C C . GLY A 1 339 ? 24.846 -0.922 -25.351 1.00 86.31 339 GLY A C 1
ATOM 2517 O O . GLY A 1 339 ? 24.508 0.207 -25.700 1.00 86.31 339 GLY A O 1
ATOM 2518 N N . HIS A 1 340 ? 25.370 -1.811 -26.188 1.00 82.31 340 HIS A N 1
ATOM 2519 C CA . HIS A 1 340 ? 25.622 -1.485 -27.590 1.00 82.31 340 HIS A CA 1
ATOM 2520 C C . HIS A 1 340 ? 24.306 -1.412 -28.371 1.00 82.31 340 HIS A C 1
ATOM 2522 O O . HIS A 1 340 ? 23.347 -2.127 -28.063 1.00 82.31 340 HIS A O 1
ATOM 2528 N N . ILE A 1 341 ? 24.215 -0.557 -29.391 1.00 68.88 341 ILE A N 1
ATOM 2529 C CA . ILE A 1 341 ? 22.989 -0.397 -30.196 1.00 68.88 341 ILE A CA 1
ATOM 2530 C C . ILE A 1 341 ? 22.521 -1.723 -30.831 1.00 68.88 341 ILE A C 1
ATOM 2532 O O . ILE A 1 341 ? 21.317 -1.990 -30.927 1.00 68.88 341 ILE A O 1
ATOM 2536 N N . ASP A 1 342 ? 23.471 -2.601 -31.161 1.00 67.06 342 ASP A N 1
ATOM 2537 C CA . ASP A 1 342 ? 23.226 -3.945 -31.706 1.00 67.06 342 ASP A CA 1
ATOM 2538 C C . ASP A 1 342 ? 22.641 -4.938 -30.688 1.00 67.06 342 ASP A C 1
ATOM 2540 O O . ASP A 1 342 ? 22.082 -5.964 -31.084 1.00 67.06 342 ASP A O 1
ATOM 2544 N N . ASP A 1 343 ? 22.686 -4.632 -29.387 1.00 65.19 343 ASP A N 1
ATOM 2545 C CA . ASP A 1 343 ? 22.073 -5.467 -28.350 1.00 65.19 343 ASP A CA 1
ATOM 2546 C C . ASP A 1 343 ? 20.538 -5.347 -28.344 1.00 65.19 343 ASP A C 1
ATOM 2548 O O . ASP A 1 343 ? 19.854 -5.988 -27.544 1.00 65.19 343 ASP A O 1
ATOM 2552 N N . GLY A 1 344 ? 19.963 -4.564 -29.261 1.00 57.34 344 GLY A N 1
ATOM 2553 C CA . GLY A 1 344 ? 18.531 -4.514 -29.534 1.00 57.34 344 GLY A CA 1
ATOM 2554 C C . GLY A 1 344 ? 17.839 -3.320 -28.892 1.00 57.34 344 GLY A C 1
ATOM 2555 O O . GLY A 1 344 ? 16.852 -3.514 -28.180 1.00 57.34 344 GLY A O 1
ATOM 2556 N N . ALA A 1 345 ? 18.343 -2.107 -29.137 1.00 58.94 345 ALA A N 1
ATOM 2557 C CA . ALA A 1 345 ? 17.672 -0.858 -28.779 1.00 58.94 345 ALA A CA 1
ATOM 2558 C C . ALA A 1 345 ? 16.318 -0.751 -29.507 1.00 58.94 345 ALA A C 1
ATOM 2560 O O . ALA A 1 345 ? 16.239 -0.356 -30.675 1.00 58.94 345 ALA A O 1
ATOM 2561 N N . ARG A 1 346 ? 15.247 -1.176 -28.829 1.00 55.44 346 ARG A N 1
ATOM 2562 C CA . ARG A 1 346 ? 13.933 -1.421 -29.440 1.00 55.44 346 ARG A CA 1
ATOM 2563 C C . ARG A 1 346 ? 13.290 -0.133 -29.970 1.00 55.44 346 ARG A C 1
ATOM 2565 O O . ARG A 1 346 ? 12.634 -0.186 -31.009 1.00 55.44 346 ARG A O 1
ATOM 2572 N N . ASP A 1 347 ? 13.558 1.008 -29.334 1.00 52.00 347 ASP A N 1
ATOM 2573 C CA . ASP A 1 347 ? 12.994 2.309 -29.721 1.00 52.00 347 ASP A CA 1
ATOM 2574 C C . ASP A 1 347 ? 13.888 3.169 -30.609 1.00 52.00 347 ASP A C 1
ATOM 2576 O O . ASP A 1 347 ? 13.373 3.873 -31.480 1.00 52.00 347 ASP A O 1
ATOM 2580 N N . LEU A 1 348 ? 15.215 3.074 -30.476 1.00 51.91 348 LEU A N 1
ATOM 2581 C CA . LEU A 1 348 ? 16.130 3.817 -31.352 1.00 51.91 348 LEU A CA 1
ATOM 2582 C C . LEU A 1 348 ? 15.903 3.472 -32.829 1.00 51.91 348 LEU A C 1
ATOM 2584 O O . LEU A 1 348 ? 15.910 4.357 -33.689 1.00 51.91 348 LEU A O 1
ATOM 2588 N N . MET A 1 349 ? 15.650 2.191 -33.121 1.00 49.62 349 MET A N 1
ATOM 2589 C CA . MET A 1 349 ? 15.440 1.709 -34.487 1.00 49.62 349 MET A CA 1
ATOM 2590 C C . MET A 1 349 ? 14.009 1.923 -35.009 1.00 49.62 349 MET A C 1
ATOM 2592 O O . MET A 1 349 ? 13.836 2.094 -36.216 1.00 49.62 349 MET A O 1
ATOM 2596 N N . ASN A 1 350 ? 12.991 1.949 -34.140 1.00 47.66 350 ASN A N 1
ATOM 2597 C CA . ASN A 1 350 ? 11.587 2.085 -34.556 1.00 47.66 350 ASN A CA 1
ATOM 2598 C C . ASN A 1 350 ? 11.117 3.544 -34.686 1.00 47.66 350 ASN A C 1
ATOM 2600 O O . ASN A 1 350 ? 10.252 3.824 -35.516 1.00 47.66 350 ASN A O 1
ATOM 2604 N N . ALA A 1 351 ? 11.694 4.482 -33.927 1.00 48.00 351 ALA A N 1
ATOM 2605 C CA . ALA A 1 351 ? 11.256 5.882 -33.913 1.00 48.00 351 ALA A CA 1
ATOM 2606 C C . ALA A 1 351 ? 11.950 6.782 -34.957 1.00 48.00 351 ALA A C 1
ATOM 2608 O O . ALA A 1 351 ? 11.618 7.958 -35.081 1.00 48.00 351 ALA A O 1
ATOM 2609 N N . GLY A 1 352 ? 12.946 6.274 -35.694 1.00 51.59 352 GLY A N 1
ATOM 2610 C CA . GLY A 1 352 ? 13.802 7.118 -36.542 1.00 51.59 352 GLY A CA 1
ATOM 2611 C C . GLY A 1 352 ? 14.672 8.107 -35.748 1.00 51.59 352 GLY A C 1
ATOM 2612 O O . GLY A 1 352 ? 15.282 8.993 -36.342 1.00 51.59 352 GLY A O 1
ATOM 2613 N N . LEU A 1 353 ? 14.744 7.940 -34.421 1.00 54.66 353 LEU A N 1
ATOM 2614 C CA . LEU A 1 353 ? 15.522 8.765 -33.493 1.00 54.66 353 LEU A CA 1
ATOM 2615 C C . LEU A 1 353 ? 17.008 8.380 -33.456 1.00 54.66 353 LEU A C 1
ATOM 2617 O O . LEU A 1 353 ? 17.820 9.188 -33.022 1.00 54.66 353 LEU A O 1
ATOM 2621 N N . ALA A 1 354 ? 17.395 7.213 -33.993 1.00 52.97 354 ALA A N 1
ATOM 2622 C CA . ALA A 1 354 ? 18.801 6.807 -34.116 1.00 52.97 354 ALA A CA 1
ATOM 2623 C C . ALA A 1 354 ? 19.689 7.845 -34.831 1.00 52.97 354 ALA A C 1
ATOM 2625 O O . ALA A 1 354 ? 20.882 7.903 -34.574 1.00 52.97 354 ALA A O 1
ATOM 2626 N N . ALA A 1 355 ? 19.125 8.689 -35.705 1.00 53.44 355 ALA A N 1
ATOM 2627 C CA . ALA A 1 355 ? 19.882 9.741 -36.389 1.00 53.44 355 ALA A CA 1
ATOM 2628 C C . ALA A 1 355 ? 20.241 10.948 -35.496 1.00 53.44 355 ALA A C 1
ATOM 2630 O O . ALA A 1 355 ? 21.027 11.784 -35.928 1.00 53.44 355 ALA A O 1
ATOM 2631 N N . ALA A 1 356 ? 19.640 11.072 -34.307 1.00 57.75 356 ALA A N 1
ATOM 2632 C CA . ALA A 1 356 ? 19.905 12.146 -33.346 1.00 57.75 356 ALA A CA 1
ATOM 2633 C C . ALA A 1 356 ? 20.837 11.714 -32.198 1.00 57.75 356 ALA A C 1
ATOM 2635 O O . ALA A 1 356 ? 21.210 12.545 -31.373 1.00 57.75 356 ALA A O 1
ATOM 2636 N N . CYS A 1 357 ? 21.187 10.427 -32.129 1.00 70.38 357 CYS A N 1
ATOM 2637 C CA . CYS A 1 357 ? 21.971 9.846 -31.047 1.00 70.38 357 CYS A CA 1
ATOM 2638 C C . CYS A 1 357 ? 23.311 9.392 -31.639 1.00 70.38 357 CYS A C 1
ATOM 2640 O O . CYS A 1 357 ? 23.408 8.327 -32.236 1.00 70.38 357 CYS A O 1
ATOM 2642 N N . ASP A 1 358 ? 24.316 10.266 -31.542 1.00 63.34 358 ASP A N 1
ATOM 2643 C CA . ASP A 1 358 ? 25.592 10.210 -32.282 1.00 63.34 358 ASP A CA 1
ATOM 2644 C C . ASP A 1 358 ? 26.586 9.117 -31.803 1.00 63.34 358 ASP A C 1
ATOM 2646 O O . ASP A 1 358 ? 27.743 9.118 -32.221 1.00 63.34 358 ASP A O 1
ATOM 2650 N N . GLU A 1 359 ? 26.160 8.180 -30.949 1.00 70.31 359 GLU A N 1
ATOM 2651 C CA . GLU A 1 359 ? 27.027 7.230 -30.224 1.00 70.31 359 GLU A CA 1
ATOM 2652 C C . GLU A 1 359 ? 26.515 5.780 -30.364 1.00 70.31 359 GLU A C 1
ATOM 2654 O O . GLU A 1 359 ? 25.305 5.539 -30.365 1.00 70.31 359 GLU A O 1
ATOM 2659 N N . GLU A 1 360 ? 27.428 4.804 -30.476 1.00 76.75 360 GLU A N 1
ATOM 2660 C CA . GLU A 1 360 ? 27.096 3.372 -30.653 1.00 76.75 360 GLU A CA 1
ATOM 2661 C C . GLU A 1 360 ? 26.730 2.665 -29.329 1.00 76.75 360 GLU A C 1
ATOM 2663 O O . GLU A 1 360 ? 26.032 1.645 -29.346 1.00 76.75 360 GLU A O 1
ATOM 2668 N N . ASP A 1 361 ? 27.130 3.232 -28.185 1.00 84.25 361 ASP A N 1
ATOM 2669 C CA . ASP A 1 361 ? 26.936 2.678 -26.841 1.00 84.25 361 ASP A CA 1
ATOM 2670 C C . ASP A 1 361 ? 26.081 3.595 -25.941 1.00 84.25 361 ASP A C 1
ATOM 2672 O O . ASP A 1 361 ? 26.237 4.816 -25.895 1.00 84.25 361 ASP A O 1
ATOM 2676 N N . ALA A 1 362 ? 25.176 2.992 -25.161 1.00 86.75 362 ALA A N 1
ATOM 2677 C CA . ALA A 1 362 ? 24.225 3.716 -24.309 1.00 86.75 362 ALA A CA 1
ATOM 2678 C C . ALA A 1 362 ? 24.883 4.534 -23.185 1.00 86.75 362 ALA A C 1
ATOM 2680 O O . ALA A 1 362 ? 24.278 5.469 -22.668 1.00 86.75 362 ALA A O 1
ATOM 2681 N N . LYS A 1 363 ? 26.088 4.159 -22.758 1.00 87.62 363 LYS A N 1
ATOM 2682 C CA . LYS A 1 363 ? 26.847 4.858 -21.708 1.00 87.62 363 LYS A CA 1
ATOM 2683 C C . LYS A 1 363 ? 27.476 6.165 -22.217 1.00 87.62 363 LYS A C 1
ATOM 2685 O O . LYS A 1 363 ? 27.561 7.135 -21.474 1.00 87.62 363 LYS A O 1
ATOM 2690 N N . ASP A 1 364 ? 27.773 6.240 -23.510 1.00 86.75 364 ASP A N 1
ATOM 2691 C CA . ASP A 1 364 ? 28.420 7.401 -24.125 1.00 86.75 364 ASP A CA 1
ATOM 2692 C C . ASP A 1 364 ? 27.398 8.436 -24.637 1.00 86.75 364 ASP A C 1
ATOM 2694 O O . ASP A 1 364 ? 27.745 9.553 -25.015 1.00 86.75 364 ASP A O 1
ATOM 2698 N N . SER A 1 365 ? 26.103 8.099 -24.615 1.00 87.50 365 SER A N 1
ATOM 2699 C CA . SER A 1 365 ? 25.051 8.893 -25.251 1.00 87.50 365 SER A CA 1
ATOM 2700 C C . SER A 1 365 ? 24.187 9.704 -24.281 1.00 87.50 365 SER A C 1
ATOM 2702 O O . SER A 1 365 ? 23.700 9.201 -23.270 1.00 87.50 365 SER A O 1
ATOM 2704 N N . THR A 1 366 ? 23.851 10.937 -24.664 1.00 90.50 366 THR A N 1
ATOM 2705 C CA . THR A 1 366 ? 22.847 11.783 -23.986 1.00 90.50 366 THR A CA 1
ATOM 2706 C C . THR A 1 366 ? 21.464 11.733 -24.644 1.00 90.50 366 THR A C 1
ATOM 2708 O O . THR A 1 366 ? 20.610 12.579 -24.382 1.00 90.50 366 THR A O 1
ATOM 2711 N N . CYS A 1 367 ? 21.224 10.726 -25.489 1.00 88.00 367 CYS A N 1
ATOM 2712 C CA . CYS A 1 367 ? 19.977 10.521 -26.232 1.00 88.00 367 CYS A CA 1
ATOM 2713 C C . CYS A 1 367 ? 18.721 10.612 -25.347 1.00 88.00 367 CYS A C 1
ATOM 2715 O O . CYS A 1 367 ? 17.678 11.095 -25.785 1.00 88.00 367 CYS A O 1
ATOM 2717 N N . TRP A 1 368 ? 18.824 10.193 -24.080 1.00 90.94 368 TRP A N 1
ATOM 2718 C CA . TRP A 1 368 ? 17.755 10.248 -23.079 1.00 90.94 368 TRP A CA 1
ATOM 2719 C C . TRP A 1 368 ? 17.135 11.641 -22.888 1.00 90.94 368 TRP A C 1
ATOM 2721 O O . TRP A 1 368 ? 16.029 11.735 -22.360 1.00 90.94 368 TRP A O 1
ATOM 2731 N N . ALA A 1 369 ? 17.807 12.715 -23.316 1.00 91.00 369 ALA A N 1
ATOM 2732 C CA . ALA A 1 369 ? 17.281 14.079 -23.284 1.00 91.00 369 ALA A CA 1
ATOM 2733 C C . ALA A 1 369 ? 16.140 14.326 -24.294 1.00 91.00 369 ALA A C 1
ATOM 2735 O O . ALA A 1 369 ? 15.393 15.293 -24.140 1.00 91.00 369 ALA A O 1
ATOM 2736 N N . HIS A 1 370 ? 15.987 13.455 -25.297 1.00 88.69 370 HIS A N 1
ATOM 2737 C CA . HIS A 1 370 ? 14.942 13.515 -26.327 1.00 88.69 370 HIS A CA 1
ATOM 2738 C C . HIS A 1 370 ? 14.186 12.181 -26.430 1.00 88.69 370 HIS A C 1
ATOM 2740 O O . HIS A 1 370 ? 14.254 11.490 -27.449 1.00 88.69 370 HIS A O 1
ATOM 2746 N N . PRO A 1 371 ? 13.490 11.769 -25.356 1.00 87.69 371 PRO A N 1
ATOM 2747 C CA . PRO A 1 371 ? 12.942 10.423 -25.231 1.00 87.69 371 PRO A CA 1
ATOM 2748 C C . PRO A 1 371 ? 11.719 10.160 -26.127 1.00 87.69 371 PRO A C 1
ATOM 2750 O O . PRO A 1 371 ? 11.307 9.008 -26.278 1.00 87.69 371 PRO A O 1
ATOM 2753 N N . GLY A 1 372 ? 11.126 11.201 -26.722 1.00 87.38 372 GLY A N 1
ATOM 2754 C CA . GLY A 1 372 ? 9.844 11.126 -27.423 1.00 87.38 372 GLY A CA 1
ATOM 2755 C C . GLY A 1 372 ? 8.661 10.877 -26.479 1.00 87.38 372 GLY A C 1
ATOM 2756 O O . GLY A 1 372 ? 8.780 10.969 -25.259 1.00 87.38 372 GLY A O 1
ATOM 2757 N N . VAL A 1 373 ? 7.503 10.523 -27.035 1.00 87.62 373 VAL A N 1
ATOM 2758 C CA . VAL A 1 373 ? 6.286 10.202 -26.261 1.00 87.62 373 VAL A CA 1
ATOM 2759 C C . VAL A 1 373 ? 6.309 8.765 -25.743 1.00 87.62 373 VAL A C 1
ATOM 2761 O O . VAL A 1 373 ? 6.822 7.880 -26.422 1.00 87.62 373 VAL A O 1
ATOM 2764 N N . GLY A 1 374 ? 5.762 8.532 -24.552 1.00 88.38 374 GLY A N 1
ATOM 2765 C CA . GLY A 1 374 ? 5.640 7.203 -23.946 1.00 88.38 374 GLY A CA 1
ATOM 2766 C C . GLY A 1 374 ? 4.199 6.884 -23.565 1.00 88.38 374 GLY A C 1
ATOM 2767 O O . GLY A 1 374 ? 3.331 7.760 -23.544 1.00 88.38 374 GLY A O 1
ATOM 2768 N N . ARG A 1 375 ? 3.928 5.610 -23.280 1.00 90.31 375 ARG A N 1
ATOM 2769 C CA . ARG A 1 375 ? 2.613 5.160 -22.816 1.00 90.31 375 ARG A CA 1
ATOM 2770 C C . ARG A 1 375 ? 2.767 4.016 -21.831 1.00 90.31 375 ARG A C 1
ATOM 2772 O O . ARG A 1 375 ? 3.213 2.935 -22.203 1.00 90.31 375 ARG A O 1
ATOM 2779 N N . THR A 1 376 ? 2.371 4.227 -20.585 1.00 93.56 376 THR A N 1
ATOM 2780 C CA . THR A 1 376 ? 2.488 3.203 -19.542 1.00 93.56 376 THR A CA 1
ATOM 2781 C C . THR A 1 376 ? 1.444 3.394 -18.442 1.00 93.56 376 THR A C 1
ATOM 2783 O O . THR A 1 376 ? 0.537 4.204 -18.580 1.00 93.56 376 THR A O 1
ATOM 2786 N N . THR A 1 377 ? 1.560 2.627 -17.365 1.00 93.38 377 THR A N 1
ATOM 2787 C CA . THR A 1 377 ? 0.804 2.779 -16.125 1.00 93.38 377 THR A CA 1
ATOM 2788 C C . THR A 1 377 ? 1.787 3.041 -14.986 1.00 93.38 377 THR A C 1
ATOM 2790 O O . THR A 1 377 ? 2.669 2.213 -14.742 1.00 93.38 377 THR A O 1
ATOM 2793 N N . SER A 1 378 ? 1.635 4.132 -14.247 1.00 94.50 378 SER A N 1
ATOM 2794 C CA . SER A 1 378 ? 2.270 4.355 -12.941 1.00 94.50 378 SER A CA 1
ATOM 2795 C C . SER A 1 378 ? 1.423 3.770 -11.787 1.00 94.50 378 SER A C 1
ATOM 2797 O O . SER A 1 378 ? 0.278 3.371 -11.987 1.00 94.50 378 SER A O 1
ATOM 2799 N N . PRO A 1 379 ? 1.933 3.692 -10.546 1.00 95.25 379 PRO A N 1
ATOM 2800 C CA . PRO A 1 379 ? 1.092 3.360 -9.393 1.00 95.25 379 PRO A CA 1
ATOM 2801 C C . PRO A 1 379 ? -0.062 4.356 -9.149 1.00 95.25 379 PRO A C 1
ATOM 2803 O O . PRO A 1 379 ? -1.131 3.936 -8.713 1.00 95.25 379 PRO A O 1
ATOM 2806 N N . ASP A 1 380 ? 0.124 5.648 -9.437 1.00 93.06 380 ASP A N 1
ATOM 2807 C CA . ASP A 1 380 ? -0.925 6.671 -9.295 1.00 93.06 380 ASP A CA 1
ATOM 2808 C C . ASP A 1 380 ? -1.983 6.566 -10.394 1.00 93.06 380 ASP A C 1
ATOM 2810 O O . ASP A 1 380 ? -3.167 6.747 -10.122 1.00 93.06 380 ASP A O 1
ATOM 2814 N N . ASP A 1 381 ? -1.579 6.216 -11.615 1.00 93.12 381 ASP A N 1
ATOM 2815 C CA . ASP A 1 381 ? -2.479 5.963 -12.741 1.00 93.12 381 ASP A CA 1
ATOM 2816 C C . ASP A 1 381 ? -3.537 4.914 -12.404 1.00 93.12 381 ASP A C 1
ATOM 2818 O O . ASP A 1 381 ? -4.687 5.036 -12.802 1.00 93.12 381 ASP A O 1
ATOM 2822 N N . MET A 1 382 ? -3.176 3.903 -11.614 1.00 95.38 382 MET A N 1
ATOM 2823 C CA . MET A 1 382 ? -4.121 2.871 -11.190 1.00 95.38 382 MET A CA 1
ATOM 2824 C C . MET A 1 382 ? -5.265 3.433 -10.337 1.00 95.38 382 MET A C 1
ATOM 2826 O O . MET A 1 382 ? -6.340 2.843 -10.306 1.00 95.38 382 MET A O 1
ATOM 2830 N N . MET A 1 383 ? -5.064 4.569 -9.658 1.00 92.38 383 MET A N 1
ATOM 2831 C CA . MET A 1 383 ? -6.130 5.245 -8.909 1.00 92.38 383 MET A CA 1
ATOM 2832 C C . MET A 1 383 ? -7.198 5.861 -9.816 1.00 92.38 383 MET A C 1
ATOM 2834 O O . MET A 1 383 ? -8.276 6.183 -9.322 1.00 92.38 383 MET A O 1
ATOM 2838 N N . ARG A 1 384 ? -6.889 6.038 -11.105 1.00 91.06 384 ARG A N 1
ATOM 2839 C CA . ARG A 1 384 ? -7.815 6.539 -12.122 1.00 91.06 384 ARG A CA 1
ATOM 2840 C C . ARG A 1 384 ? -8.610 5.426 -12.802 1.00 91.06 384 ARG A C 1
ATOM 2842 O O . ARG A 1 384 ? -9.613 5.721 -13.422 1.00 91.06 384 ARG A O 1
ATOM 2849 N N . TRP A 1 385 ? -8.221 4.160 -12.625 1.00 93.62 385 TRP A N 1
ATOM 2850 C CA . TRP A 1 385 ? -8.968 3.038 -13.190 1.00 93.62 385 TRP A CA 1
ATOM 2851 C C . TRP A 1 385 ? -10.420 3.010 -12.719 1.00 93.62 385 TRP A C 1
ATOM 2853 O O . TRP A 1 385 ? -10.721 3.226 -11.537 1.00 93.62 385 TRP A O 1
ATOM 2863 N N . ASP A 1 386 ? -11.282 2.621 -13.650 1.00 94.06 386 ASP A N 1
ATOM 2864 C CA . ASP A 1 386 ? -12.724 2.658 -13.521 1.00 94.06 386 ASP A CA 1
ATOM 2865 C C . ASP A 1 386 ? -13.236 1.922 -12.265 1.00 94.06 386 ASP A C 1
ATOM 2867 O O . ASP A 1 386 ? -12.744 0.839 -11.895 1.00 94.06 386 ASP A O 1
ATOM 2871 N N . PRO A 1 387 ? -14.283 2.455 -11.609 1.00 95.44 387 PRO A N 1
ATOM 2872 C CA . PRO A 1 387 ? -15.055 1.709 -10.631 1.00 95.44 387 PRO A CA 1
ATOM 2873 C C . PRO A 1 387 ? -15.892 0.600 -11.303 1.00 95.44 387 PRO A C 1
ATOM 2875 O O . PRO A 1 387 ? -16.169 0.645 -12.507 1.00 95.44 387 PRO A O 1
ATOM 2878 N N . PRO A 1 388 ? -16.392 -0.374 -10.521 1.00 96.56 388 PRO A N 1
ATOM 2879 C CA . PRO A 1 388 ? -17.294 -1.418 -11.018 1.00 96.56 388 PRO A CA 1
ATOM 2880 C C . PRO A 1 388 ? -18.542 -0.901 -11.744 1.00 96.56 388 PRO A C 1
ATOM 2882 O O . PRO A 1 388 ? -18.969 -1.508 -12.730 1.00 96.56 388 PRO A O 1
ATOM 2885 N N . SER A 1 389 ? -19.109 0.230 -11.323 1.00 94.94 389 SER A N 1
ATOM 2886 C CA . SER A 1 389 ? -20.243 0.874 -11.995 1.00 94.94 389 SER A CA 1
ATOM 2887 C C . SER A 1 389 ? -19.958 1.336 -13.428 1.00 94.94 389 SER A C 1
ATOM 2889 O O . SER A 1 389 ? -20.897 1.418 -14.227 1.00 94.94 389 SER A O 1
ATOM 2891 N N . LEU A 1 390 ? -18.688 1.558 -13.782 1.00 93.25 390 LEU A N 1
ATOM 2892 C CA . LEU A 1 390 ? -18.227 1.867 -15.143 1.00 93.25 390 LEU A CA 1
ATOM 2893 C C . LEU A 1 390 ? -17.612 0.652 -15.863 1.00 93.25 390 LEU A C 1
ATOM 2895 O O . LEU A 1 390 ? -17.292 0.719 -17.045 1.00 93.25 390 LEU A O 1
ATOM 2899 N N . GLY A 1 391 ? -17.556 -0.503 -15.193 1.00 92.56 391 GLY A N 1
ATOM 2900 C CA . GLY A 1 391 ? -17.026 -1.758 -15.734 1.00 92.56 391 GLY A CA 1
ATOM 2901 C C . GLY A 1 391 ? -15.594 -2.081 -15.305 1.00 92.56 391 GLY A C 1
ATOM 2902 O O . GLY A 1 391 ? -15.112 -3.166 -15.633 1.00 92.56 391 GLY A O 1
ATOM 2903 N N . GLY A 1 392 ? -14.944 -1.194 -14.546 1.00 95.00 392 GLY A N 1
ATOM 2904 C CA . GLY A 1 392 ? -13.610 -1.405 -13.989 1.00 95.00 392 GLY A CA 1
ATOM 2905 C C . GLY A 1 392 ? -13.588 -2.186 -12.672 1.00 95.00 392 GLY A C 1
ATOM 2906 O O . GLY A 1 392 ? -14.568 -2.819 -12.277 1.00 95.00 392 GLY A O 1
ATOM 2907 N N . VAL A 1 393 ? -12.441 -2.199 -11.986 1.00 94.88 393 VAL A N 1
ATOM 2908 C CA . VAL A 1 393 ? -12.194 -3.115 -10.851 1.00 94.88 393 VAL A CA 1
ATOM 2909 C C . VAL A 1 393 ? -11.840 -2.450 -9.528 1.00 94.88 393 VAL A C 1
ATOM 2911 O O . VAL A 1 393 ? -11.853 -3.139 -8.510 1.00 94.88 393 VAL A O 1
ATOM 2914 N N . TYR A 1 394 ? -11.523 -1.154 -9.511 1.00 93.69 394 TYR A N 1
ATOM 2915 C CA . TYR A 1 394 ? -11.092 -0.460 -8.298 1.00 93.69 394 TYR A CA 1
ATOM 2916 C C . TYR A 1 394 ? -11.944 0.780 -8.022 1.00 93.69 394 TYR A C 1
ATOM 2918 O O . TYR A 1 394 ? -12.920 0.679 -7.285 1.00 93.69 394 TYR A O 1
ATOM 2926 N N . GLY A 1 395 ? -11.600 1.949 -8.563 1.00 89.25 395 GLY A N 1
ATOM 2927 C CA . GLY A 1 395 ? -12.340 3.191 -8.314 1.00 89.25 395 GLY A CA 1
ATOM 2928 C C . GLY A 1 395 ? -12.396 3.662 -6.850 1.00 89.25 395 GLY A C 1
ATOM 2929 O O . GLY A 1 395 ? -13.125 4.602 -6.538 1.00 89.25 395 GLY A O 1
ATOM 2930 N N . HIS A 1 396 ? -11.654 3.035 -5.928 1.00 93.50 396 HIS A N 1
ATOM 2931 C CA . HIS A 1 396 ? -11.574 3.455 -4.533 1.00 93.50 396 HIS A CA 1
ATOM 2932 C C . HIS A 1 396 ? -10.190 3.201 -3.924 1.00 93.50 396 HIS A C 1
ATOM 2934 O O . HIS A 1 396 ? -9.495 2.228 -4.234 1.00 93.50 396 HIS A O 1
ATOM 2940 N N . LYS A 1 397 ? -9.796 4.108 -3.025 1.00 91.12 397 LYS A N 1
ATOM 2941 C CA . LYS A 1 397 ? -8.530 4.084 -2.296 1.00 91.12 397 LYS A CA 1
ATOM 2942 C C . LYS A 1 397 ? -8.781 4.372 -0.825 1.00 91.12 397 LYS A C 1
ATOM 2944 O O . LYS A 1 397 ? -9.466 5.335 -0.495 1.00 91.12 397 LYS A O 1
ATOM 2949 N N . GLU A 1 398 ? -8.133 3.605 0.037 1.00 87.19 398 GLU A N 1
ATOM 2950 C CA . GLU A 1 398 ? -8.078 3.863 1.473 1.00 87.19 398 GLU A CA 1
ATOM 2951 C C . GLU A 1 398 ? -6.646 3.762 2.000 1.00 87.19 398 GLU A C 1
ATOM 2953 O O . GLU A 1 398 ? -5.810 3.064 1.421 1.00 87.19 398 GLU A O 1
ATOM 2958 N N . ASP A 1 399 ? -6.354 4.452 3.101 1.00 86.19 399 ASP A N 1
ATOM 2959 C CA . ASP A 1 399 ? -5.047 4.368 3.751 1.00 86.19 399 ASP A CA 1
ATOM 2960 C C . ASP A 1 399 ? -4.766 2.934 4.202 1.00 86.19 399 ASP A C 1
ATOM 2962 O O . ASP A 1 399 ? -5.635 2.209 4.692 1.00 86.19 399 ASP A O 1
ATOM 2966 N N . LEU A 1 400 ? -3.525 2.503 4.024 1.00 86.81 400 LEU A N 1
ATOM 2967 C CA . LEU A 1 400 ? -3.113 1.150 4.337 1.00 86.81 400 LEU A CA 1
ATOM 2968 C C . LEU A 1 400 ? -3.019 0.967 5.851 1.00 86.81 400 LEU A C 1
ATOM 2970 O O . LEU A 1 400 ? -2.237 1.633 6.526 1.00 86.81 400 LEU A O 1
ATOM 2974 N N . ALA A 1 401 ? -3.775 0.008 6.383 1.00 82.56 401 ALA A N 1
ATOM 2975 C CA . ALA A 1 401 ? -3.734 -0.334 7.796 1.00 82.56 401 ALA A CA 1
ATOM 2976 C C . ALA A 1 401 ? -2.965 -1.636 8.007 1.00 82.56 401 ALA A C 1
ATOM 2978 O O . ALA A 1 401 ? -3.463 -2.725 7.725 1.00 82.56 401 ALA A O 1
ATOM 2979 N N . THR A 1 402 ? -1.746 -1.539 8.533 1.00 80.44 402 THR A N 1
ATOM 2980 C CA . THR A 1 402 ? -0.956 -2.709 8.930 1.00 80.44 402 THR A CA 1
ATOM 2981 C C . THR A 1 402 ? -1.172 -3.076 10.386 1.00 80.44 402 THR A C 1
ATOM 2983 O O . THR A 1 402 ? -1.246 -2.205 11.256 1.00 80.44 402 THR A O 1
ATOM 2986 N N . ARG A 1 403 ? -1.120 -4.376 10.663 1.00 79.56 403 ARG A N 1
ATOM 2987 C CA . ARG A 1 403 ? -0.825 -4.908 11.990 1.00 79.56 403 ARG A CA 1
ATOM 2988 C C . ARG A 1 403 ? 0.601 -5.456 11.983 1.00 79.56 403 ARG A C 1
ATOM 2990 O O . ARG A 1 403 ? 0.864 -6.349 11.179 1.00 79.56 403 ARG A O 1
ATOM 2997 N N . PRO A 1 404 ? 1.527 -4.923 12.801 1.00 75.94 404 PRO A N 1
ATOM 2998 C CA . PRO A 1 404 ? 2.887 -5.440 12.878 1.00 75.94 404 PRO A CA 1
ATOM 2999 C C . PRO A 1 404 ? 2.908 -6.823 13.528 1.00 75.94 404 PRO A C 1
ATOM 3001 O O . PRO A 1 404 ? 2.004 -7.184 14.284 1.00 75.94 404 PRO A O 1
ATOM 3004 N N . SER A 1 405 ? 3.971 -7.576 13.259 1.00 75.31 405 SER A N 1
ATOM 3005 C CA . SER A 1 405 ? 4.142 -8.896 13.845 1.00 75.31 405 SER A CA 1
ATOM 3006 C C . SER A 1 405 ? 4.215 -8.849 15.374 1.00 75.31 405 SER A C 1
ATOM 3008 O O . SER A 1 405 ? 4.863 -7.982 15.967 1.00 75.31 405 SER A O 1
ATOM 3010 N N . ALA A 1 406 ? 3.554 -9.803 16.023 1.00 72.50 406 ALA A N 1
ATOM 3011 C CA . ALA A 1 406 ? 3.536 -9.924 17.473 1.00 72.50 406 ALA A CA 1
ATOM 3012 C C . ALA A 1 406 ? 3.593 -11.392 17.901 1.00 72.50 406 ALA A C 1
ATOM 3014 O O . ALA A 1 406 ? 2.989 -12.267 17.283 1.00 72.50 406 ALA A O 1
ATOM 3015 N N . TYR A 1 407 ? 4.303 -11.668 18.995 1.00 72.19 407 TYR A N 1
ATOM 3016 C CA . TYR A 1 407 ? 4.262 -12.977 19.641 1.00 72.19 407 TYR A CA 1
ATOM 3017 C C . TYR A 1 407 ? 3.184 -12.990 20.713 1.00 72.19 407 TYR A C 1
ATOM 3019 O O . TYR A 1 407 ? 3.122 -12.075 21.533 1.00 72.19 407 TYR A O 1
ATOM 3027 N N . PHE A 1 408 ? 2.392 -14.058 20.753 1.00 72.50 408 PHE A N 1
ATOM 3028 C CA . PHE A 1 408 ? 1.398 -14.283 21.792 1.00 72.50 408 PHE A CA 1
ATOM 3029 C C . PHE A 1 408 ? 1.476 -15.669 22.396 1.00 72.50 408 PHE A C 1
ATOM 3031 O O . PHE A 1 408 ? 1.958 -16.614 21.776 1.00 72.50 408 PHE A O 1
ATOM 3038 N N . VAL A 1 409 ? 1.040 -15.772 23.650 1.00 75.06 409 VAL A N 1
ATOM 3039 C CA . VAL A 1 409 ? 0.976 -17.053 24.346 1.00 75.06 409 VAL A CA 1
ATOM 3040 C C . VAL A 1 409 ? -0.097 -17.893 23.667 1.00 75.06 409 VAL A C 1
ATOM 3042 O O . VAL A 1 409 ? -1.254 -17.483 23.563 1.00 75.06 409 VAL A O 1
ATOM 3045 N N . GLN A 1 410 ? 0.294 -19.063 23.173 1.00 82.88 410 GLN A N 1
ATOM 3046 C CA . GLN A 1 410 ? -0.629 -19.994 22.549 1.00 82.88 410 GLN A CA 1
ATOM 3047 C C . GLN A 1 410 ? -1.509 -20.608 23.635 1.00 82.88 410 GLN A C 1
ATOM 3049 O O . GLN A 1 410 ? -0.995 -21.135 24.619 1.00 82.88 410 GLN A O 1
ATOM 3054 N N . HIS A 1 411 ? -2.824 -20.581 23.438 1.00 82.94 411 HIS A N 1
ATOM 3055 C CA . HIS A 1 411 ? -3.767 -21.232 24.340 1.00 82.94 411 HIS A CA 1
ATOM 3056 C C . HIS A 1 411 ? -4.318 -22.498 23.697 1.00 82.94 411 HIS A C 1
ATOM 3058 O O . HIS A 1 411 ? -4.498 -22.572 22.474 1.00 82.94 411 HIS A O 1
ATOM 3064 N N . ARG A 1 412 ? -4.518 -23.519 24.527 1.00 87.56 412 ARG A N 1
ATOM 3065 C CA . ARG A 1 412 ? -5.066 -24.813 24.124 1.00 87.56 412 ARG A CA 1
ATOM 3066 C C . ARG A 1 412 ? -6.077 -25.287 25.153 1.00 87.56 412 ARG A C 1
ATOM 3068 O O . ARG A 1 412 ? -5.939 -24.996 26.342 1.00 87.56 412 ARG A O 1
ATOM 3075 N N . TRP A 1 413 ? -7.076 -26.036 24.701 1.00 87.44 413 TRP A N 1
ATOM 3076 C CA . TRP A 1 413 ? -8.021 -26.684 25.598 1.00 87.44 413 TRP A CA 1
ATOM 3077 C C . TRP A 1 413 ? -7.264 -27.650 26.506 1.00 87.44 413 TRP A C 1
ATOM 3079 O O . TRP A 1 413 ? -6.573 -28.555 26.039 1.00 87.44 413 TRP A O 1
ATOM 3089 N N . GLN A 1 414 ? -7.375 -27.460 27.812 1.00 86.38 414 GLN A N 1
ATOM 3090 C CA . GLN A 1 414 ? -6.715 -28.279 28.821 1.00 86.38 414 GLN A CA 1
ATOM 3091 C C . GLN A 1 414 ? -7.728 -28.687 29.882 1.00 86.38 414 GLN A C 1
ATOM 3093 O O . GLN A 1 414 ? -8.735 -28.012 30.089 1.00 86.38 414 GLN A O 1
ATOM 3098 N N . ALA A 1 415 ? -7.477 -29.815 30.543 1.00 81.81 415 ALA A N 1
ATOM 3099 C CA . ALA A 1 415 ? -8.320 -30.237 31.648 1.00 81.81 415 ALA A CA 1
ATOM 3100 C C . ALA A 1 415 ? -8.163 -29.248 32.811 1.00 81.81 415 ALA A C 1
ATOM 3102 O O . ALA A 1 415 ? -7.058 -29.088 33.327 1.00 81.81 415 ALA A O 1
ATOM 3103 N N . ALA A 1 416 ? -9.259 -28.621 33.226 1.00 75.31 416 ALA A N 1
ATOM 3104 C CA . ALA A 1 416 ? -9.314 -27.811 34.436 1.00 75.31 416 ALA A CA 1
ATOM 3105 C C . ALA A 1 416 ? -10.149 -28.553 35.477 1.00 75.31 416 ALA A C 1
ATOM 3107 O O . ALA A 1 416 ? -11.237 -29.047 35.174 1.00 75.31 416 ALA A O 1
ATOM 3108 N N . ALA A 1 417 ? -9.603 -28.685 36.687 1.00 70.38 417 ALA A N 1
ATOM 3109 C CA . ALA A 1 417 ? -10.284 -29.378 37.773 1.00 70.38 417 ALA A CA 1
ATOM 3110 C C . ALA A 1 417 ? -11.499 -28.579 38.272 1.00 70.38 417 ALA A C 1
ATOM 3112 O O . ALA A 1 417 ? -12.528 -29.188 38.553 1.00 70.38 417 ALA A O 1
ATOM 3113 N N . ASP A 1 418 ? -11.365 -27.249 38.351 1.00 79.81 418 ASP A N 1
ATOM 3114 C CA . ASP A 1 418 ? -12.419 -26.290 38.696 1.00 79.81 418 ASP A CA 1
ATOM 3115 C C . ASP A 1 418 ? -11.936 -24.841 38.445 1.00 79.81 418 ASP A C 1
ATOM 3117 O O . ASP A 1 418 ? -10.784 -24.636 38.035 1.00 79.81 418 ASP A O 1
ATOM 3121 N N . PHE A 1 419 ? -12.789 -23.855 38.734 1.00 83.75 419 PHE A N 1
ATOM 3122 C CA . PHE A 1 419 ? -12.505 -22.421 38.591 1.00 83.75 419 PHE A CA 1
ATOM 3123 C C . PHE A 1 419 ? -12.719 -21.649 39.901 1.00 83.75 419 PHE A C 1
ATOM 3125 O O . PHE A 1 419 ? -13.462 -22.109 40.762 1.00 83.75 419 PHE A O 1
ATOM 3132 N N . GLY A 1 420 ? -12.089 -20.487 40.046 1.00 88.56 420 GLY A N 1
ATOM 3133 C CA . GLY A 1 420 ? -12.305 -19.513 41.119 1.00 88.56 420 GLY A CA 1
ATOM 3134 C C . GLY A 1 420 ? -12.226 -18.084 40.579 1.00 88.56 420 GLY A C 1
ATOM 3135 O O . GLY A 1 420 ? -11.832 -17.874 39.432 1.00 88.56 420 GLY A O 1
ATOM 3136 N N . ASP A 1 421 ? -12.590 -17.110 41.400 1.00 92.19 421 ASP A N 1
ATOM 3137 C CA . ASP A 1 421 ? -12.655 -15.699 41.015 1.00 92.19 421 ASP A CA 1
ATOM 3138 C C . ASP A 1 421 ? -11.568 -14.901 41.747 1.00 92.19 421 ASP A C 1
ATOM 3140 O O . ASP A 1 421 ? -11.138 -15.263 42.846 1.00 92.19 421 ASP A O 1
ATOM 3144 N N . VAL A 1 422 ? -11.083 -13.821 41.130 1.00 95.25 422 VAL A N 1
ATOM 3145 C CA . VAL A 1 422 ? -10.131 -12.900 41.762 1.00 95.25 422 VAL A CA 1
ATOM 3146 C C . VAL A 1 422 ? -10.605 -11.465 41.595 1.00 95.25 422 VAL A C 1
ATOM 3148 O O . VAL A 1 422 ? -10.827 -11.012 40.477 1.00 95.25 422 VAL A O 1
ATOM 3151 N N . HIS A 1 423 ? -10.706 -10.720 42.689 1.00 96.81 423 HIS A N 1
ATOM 3152 C CA . HIS A 1 423 ? -11.056 -9.303 42.693 1.00 96.81 423 HIS A CA 1
ATOM 3153 C C . HIS A 1 423 ? -10.017 -8.472 43.442 1.00 96.81 423 HIS A C 1
ATOM 3155 O O . HIS A 1 423 ? -9.194 -8.993 44.185 1.00 96.81 423 HIS A O 1
ATOM 3161 N N . GLY A 1 424 ? -10.044 -7.154 43.283 1.00 97.31 424 GLY A N 1
ATOM 3162 C CA . GLY A 1 424 ? -9.157 -6.277 44.044 1.00 97.31 424 GLY A CA 1
ATOM 3163 C C . GLY A 1 424 ? -9.206 -4.836 43.578 1.00 97.31 424 GLY A C 1
ATOM 3164 O O . GLY A 1 424 ? -10.116 -4.440 42.848 1.00 97.31 424 GLY A O 1
ATOM 3165 N N . VAL A 1 425 ? -8.230 -4.039 44.011 1.00 97.75 425 VAL A N 1
ATOM 3166 C CA . VAL A 1 425 ? -8.080 -2.632 43.629 1.00 97.75 425 VAL A CA 1
ATOM 3167 C C . VAL A 1 425 ? -6.725 -2.380 42.978 1.00 97.75 425 VAL A C 1
ATOM 3169 O O . VAL A 1 425 ? -5.675 -2.723 43.524 1.00 97.75 425 VAL A O 1
ATOM 3172 N N . VAL A 1 426 ? -6.739 -1.693 41.838 1.00 97.38 426 VAL A N 1
ATOM 3173 C CA . VAL A 1 426 ? -5.532 -1.191 41.181 1.00 97.38 426 VAL A CA 1
ATOM 3174 C C . VAL A 1 426 ? -5.231 0.232 41.634 1.00 97.38 426 VAL A C 1
ATOM 3176 O O . VAL A 1 426 ? -6.110 1.103 41.629 1.00 97.38 426 VAL A O 1
ATOM 3179 N N . ARG A 1 427 ? -3.973 0.497 42.003 1.00 98.06 427 ARG A N 1
ATOM 3180 C CA . ARG A 1 427 ? -3.530 1.818 42.465 1.00 98.06 427 ARG A CA 1
ATOM 3181 C C . ARG A 1 427 ? -2.273 2.296 41.753 1.00 98.06 427 ARG A C 1
ATOM 3183 O O . ARG A 1 427 ? -1.408 1.511 41.400 1.00 98.06 427 ARG A O 1
ATOM 3190 N N . TYR A 1 428 ? -2.129 3.606 41.598 1.00 96.31 428 TYR A N 1
ATOM 3191 C CA . TYR A 1 428 ? -0.873 4.255 41.224 1.00 96.31 428 TYR A CA 1
ATOM 3192 C C . TYR A 1 428 ? -0.540 5.307 42.275 1.00 96.31 428 TYR A C 1
ATOM 3194 O O . TYR A 1 428 ? -1.355 6.181 42.567 1.00 96.31 428 TYR A O 1
ATOM 3202 N N . GLN A 1 429 ? 0.643 5.207 42.889 1.00 94.88 429 GLN A N 1
ATOM 3203 C CA . GLN A 1 429 ? 1.059 6.099 43.985 1.00 94.88 429 GLN A CA 1
ATOM 3204 C C . GLN A 1 429 ? 0.014 6.187 45.121 1.00 94.88 429 GLN A C 1
ATOM 3206 O O . GLN A 1 429 ? -0.212 7.245 45.708 1.00 94.88 429 GLN A O 1
ATOM 3211 N N . GLY A 1 430 ? -0.651 5.064 45.416 1.00 92.56 430 GLY A N 1
ATOM 3212 C CA . GLY A 1 430 ? -1.689 4.962 46.445 1.00 92.56 430 GLY A CA 1
ATOM 3213 C C . GLY A 1 430 ? -3.066 5.515 46.054 1.00 92.56 430 GLY A C 1
ATOM 3214 O O . GLY A 1 430 ? -3.991 5.409 46.855 1.00 92.56 430 GLY A O 1
ATOM 3215 N N . GLN A 1 431 ? -3.234 6.073 44.851 1.00 95.62 431 GLN A N 1
ATOM 3216 C CA . GLN A 1 431 ? -4.531 6.506 44.321 1.00 95.62 431 GLN A CA 1
ATOM 3217 C C . GLN A 1 431 ? -5.169 5.389 43.502 1.00 95.62 431 GLN A C 1
ATOM 3219 O O . GLN A 1 431 ? -4.480 4.753 42.710 1.00 95.62 431 GLN A O 1
ATOM 3224 N N . ALA A 1 432 ? -6.470 5.160 43.676 1.00 95.25 432 ALA A N 1
ATOM 3225 C CA . ALA A 1 432 ? -7.211 4.196 42.869 1.00 95.25 432 ALA A CA 1
ATOM 3226 C C . ALA A 1 432 ? -7.265 4.634 41.398 1.00 95.25 432 ALA A C 1
ATOM 3228 O O . ALA A 1 432 ? -7.464 5.814 41.108 1.00 95.25 432 ALA A O 1
ATOM 3229 N N . MET A 1 433 ? -7.089 3.679 40.487 1.00 91.81 433 MET A N 1
ATOM 3230 C CA . MET A 1 433 ? -6.998 3.937 39.050 1.00 91.81 433 MET A CA 1
ATOM 3231 C C . MET A 1 433 ? -8.120 3.221 38.312 1.00 91.81 433 MET A C 1
ATOM 3233 O O . MET A 1 433 ? -8.142 1.993 38.295 1.00 91.81 433 MET A O 1
ATOM 3237 N N . GLY A 1 434 ? -9.022 3.976 37.685 1.00 84.56 434 GLY A N 1
ATOM 3238 C CA . GLY A 1 434 ? -10.068 3.424 36.822 1.00 84.56 434 GLY A CA 1
ATOM 3239 C C . GLY A 1 434 ? -9.619 3.195 35.383 1.00 84.56 434 GLY A C 1
ATOM 3240 O O . GLY A 1 434 ? -8.628 3.777 34.939 1.00 84.56 434 GLY A O 1
ATOM 3241 N N . LYS A 1 435 ? -10.384 2.377 34.652 1.00 79.75 435 LYS A N 1
ATOM 3242 C CA . LYS A 1 435 ? -10.154 1.995 33.248 1.00 79.75 435 LYS A CA 1
ATOM 3243 C C . LYS A 1 435 ? -8.816 1.278 33.004 1.00 79.75 435 LYS A C 1
ATOM 3245 O O . LYS A 1 435 ? -8.292 1.320 31.894 1.00 79.75 435 LYS A O 1
ATOM 3250 N N . VAL A 1 436 ? -8.250 0.642 34.028 1.00 83.88 436 VAL A N 1
ATOM 3251 C CA . VAL A 1 436 ? -7.043 -0.182 33.906 1.00 83.88 436 VAL A CA 1
ATOM 3252 C C . VAL A 1 436 ? -7.465 -1.593 33.521 1.00 83.88 436 VAL A C 1
ATOM 3254 O O . VAL A 1 436 ? -8.298 -2.176 34.210 1.00 83.88 436 VAL A O 1
ATOM 3257 N N . GLU A 1 437 ? -6.896 -2.139 32.446 1.00 83.00 437 GLU A N 1
ATOM 3258 C CA . GLU A 1 437 ? -7.076 -3.556 32.109 1.00 83.00 437 GLU A CA 1
ATOM 3259 C C . GLU A 1 437 ? -6.329 -4.394 33.145 1.00 83.00 437 GLU A C 1
ATOM 3261 O O . GLU A 1 437 ? -5.135 -4.168 33.345 1.00 83.00 437 GLU A O 1
ATOM 3266 N N . VAL A 1 438 ? -7.009 -5.350 33.777 1.00 86.50 438 VAL A N 1
ATOM 3267 C CA . VAL A 1 438 ? -6.415 -6.387 34.626 1.00 86.50 438 VAL A CA 1
ATOM 3268 C C . VAL A 1 438 ? -6.603 -7.728 33.940 1.00 86.50 438 VAL A C 1
ATOM 3270 O O . VAL A 1 438 ? -7.725 -8.151 33.702 1.00 86.50 438 VAL A O 1
ATOM 3273 N N . ASN A 1 439 ? -5.501 -8.395 33.625 1.00 83.00 439 ASN A N 1
ATOM 3274 C CA . ASN A 1 439 ? -5.445 -9.558 32.761 1.00 83.00 439 ASN A CA 1
ATOM 3275 C C . ASN A 1 439 ? -4.733 -10.722 33.457 1.00 83.00 439 ASN A C 1
ATOM 3277 O O . ASN A 1 439 ? -3.630 -10.559 33.978 1.00 83.00 439 ASN A O 1
ATOM 3281 N N . ALA A 1 440 ? -5.337 -11.902 33.424 1.00 81.56 440 ALA A N 1
ATOM 3282 C CA . ALA A 1 440 ? -4.715 -13.170 33.766 1.00 81.56 440 ALA A CA 1
ATOM 3283 C C . ALA A 1 440 ? -4.816 -14.100 32.554 1.00 81.56 440 ALA A C 1
ATOM 3285 O O . ALA A 1 440 ? -5.802 -14.813 32.364 1.00 81.56 440 ALA A O 1
ATOM 3286 N N . ASP A 1 441 ? -3.781 -14.052 31.713 1.00 71.38 441 ASP A N 1
ATOM 3287 C CA . ASP A 1 441 ? -3.619 -14.914 30.542 1.00 71.38 441 ASP A CA 1
ATOM 3288 C C . ASP A 1 441 ? -4.873 -14.964 29.631 1.00 71.38 441 ASP A C 1
ATOM 3290 O O . ASP A 1 441 ? -5.304 -16.010 29.149 1.00 71.38 441 ASP A O 1
ATOM 3294 N N . GLY A 1 442 ? -5.463 -13.792 29.374 1.00 66.06 442 GLY A N 1
ATOM 3295 C CA . GLY A 1 442 ? -6.589 -13.600 28.456 1.00 66.06 442 GLY A CA 1
ATOM 3296 C C . GLY A 1 442 ? -7.978 -13.714 29.072 1.00 66.06 442 GLY A C 1
ATOM 3297 O O . GLY A 1 442 ? -8.952 -13.473 28.363 1.00 66.06 442 GLY A O 1
ATOM 3298 N N . VAL A 1 443 ? -8.080 -14.002 30.369 1.00 74.00 443 VAL A N 1
ATOM 3299 C CA . VAL A 1 443 ? -9.265 -13.660 31.164 1.00 74.00 443 VAL A CA 1
ATOM 3300 C C . VAL A 1 443 ? -8.984 -12.312 31.815 1.00 74.00 443 VAL A C 1
ATOM 3302 O O . VAL A 1 443 ? -7.954 -12.153 32.471 1.00 74.00 443 VAL A O 1
ATOM 3305 N N . TYR A 1 444 ? -9.838 -11.320 31.596 1.00 80.06 444 TYR A N 1
ATOM 3306 C CA . TYR A 1 444 ? -9.560 -9.956 32.033 1.00 80.06 444 TYR A CA 1
ATOM 3307 C C . TYR A 1 444 ? -10.810 -9.250 32.555 1.00 80.06 444 TYR A C 1
ATOM 3309 O O . TYR A 1 444 ? -11.932 -9.689 32.322 1.00 80.06 444 TYR A O 1
ATOM 3317 N N . ASP A 1 445 ? -10.588 -8.138 33.248 1.00 81.56 445 ASP A N 1
ATOM 3318 C CA . ASP A 1 445 ? -11.606 -7.162 33.629 1.00 81.56 445 ASP A CA 1
ATOM 3319 C C . ASP A 1 445 ? -11.014 -5.741 33.570 1.00 81.56 445 ASP A C 1
ATOM 3321 O O . ASP A 1 445 ? -9.796 -5.567 33.476 1.00 81.56 445 ASP A O 1
ATOM 3325 N N . PHE A 1 446 ? -11.862 -4.715 33.607 1.00 81.69 446 PHE A N 1
ATOM 3326 C CA . PHE A 1 446 ? -11.447 -3.316 33.656 1.00 81.69 446 PHE A CA 1
ATOM 3327 C C . PHE A 1 446 ? -11.833 -2.686 34.978 1.00 81.69 446 PHE A C 1
ATOM 3329 O O . PHE A 1 446 ? -12.960 -2.816 35.449 1.00 81.69 446 PHE A O 1
ATOM 3336 N N . THR A 1 447 ? -10.909 -1.918 35.549 1.00 87.50 447 THR A N 1
ATOM 3337 C CA . THR A 1 447 ? -11.189 -1.271 36.822 1.00 87.50 447 THR A CA 1
ATOM 3338 C C . THR A 1 447 ? -12.271 -0.196 36.714 1.00 87.50 447 THR A C 1
ATOM 3340 O O . THR A 1 447 ? -12.271 0.631 35.797 1.00 87.50 447 THR A O 1
ATOM 3343 N N . ASP A 1 448 ? -13.169 -0.143 37.697 1.00 81.12 448 ASP A N 1
ATOM 3344 C CA . ASP A 1 448 ? -14.143 0.940 37.837 1.00 81.12 448 ASP A CA 1
ATOM 3345 C C . ASP A 1 448 ? -13.488 2.265 38.286 1.00 81.12 448 ASP A C 1
ATOM 3347 O O . ASP A 1 448 ? -12.285 2.354 38.525 1.00 81.12 448 ASP A O 1
ATOM 3351 N N . VAL A 1 449 ? -14.274 3.334 38.453 1.00 80.62 449 VAL A N 1
ATOM 3352 C CA . VAL A 1 449 ? -13.762 4.637 38.939 1.00 80.62 449 VAL A CA 1
ATOM 3353 C C . VAL A 1 449 ? -13.122 4.577 40.336 1.00 80.62 449 VAL A C 1
ATOM 3355 O O . VAL A 1 449 ? -12.358 5.468 40.698 1.00 80.62 449 VAL A O 1
ATOM 3358 N N . GLY A 1 450 ? -13.437 3.551 41.129 1.00 89.00 450 GLY A N 1
ATOM 3359 C CA . GLY A 1 450 ? -12.834 3.258 42.428 1.00 89.00 450 GLY A CA 1
ATOM 3360 C C . GLY A 1 450 ? -11.620 2.331 42.341 1.00 89.00 450 GLY A C 1
ATOM 3361 O O . GLY A 1 450 ? -11.120 1.904 43.383 1.00 89.00 450 GLY A O 1
ATOM 3362 N N . GLY A 1 451 ? -11.151 2.025 41.130 1.00 92.50 451 GLY A N 1
ATOM 3363 C CA . GLY A 1 451 ? -10.028 1.144 40.847 1.00 92.50 451 GLY A CA 1
ATOM 3364 C C . GLY A 1 451 ? -10.327 -0.340 41.020 1.00 92.50 451 GLY A C 1
ATOM 3365 O O . GLY A 1 451 ? -9.383 -1.123 41.033 1.00 92.50 451 GLY A O 1
ATOM 3366 N N . ARG A 1 452 ? -11.591 -0.738 41.189 1.00 94.81 452 ARG A N 1
ATOM 3367 C CA . ARG A 1 452 ? -11.964 -2.119 41.512 1.00 94.81 452 ARG A CA 1
ATOM 3368 C C . ARG A 1 452 ? -12.123 -2.969 40.265 1.00 94.81 452 ARG A C 1
ATOM 3370 O O . ARG A 1 452 ? -12.751 -2.502 39.323 1.00 94.81 452 ARG A O 1
ATOM 3377 N N . TYR A 1 453 ? -11.629 -4.199 40.307 1.00 93.94 453 TYR A N 1
ATOM 3378 C CA . TYR A 1 453 ? -11.790 -5.204 39.255 1.00 93.94 453 TYR A CA 1
ATOM 3379 C C . TYR A 1 453 ? -12.254 -6.545 39.847 1.00 93.94 453 TYR A C 1
ATOM 3381 O O . TYR A 1 453 ? -12.077 -6.779 41.046 1.00 93.94 453 TYR A O 1
ATOM 3389 N N . ALA A 1 454 ? -12.806 -7.419 39.007 1.00 92.56 454 ALA A N 1
ATOM 3390 C CA . ALA A 1 454 ? -13.160 -8.806 39.283 1.00 92.56 454 ALA A CA 1
ATOM 3391 C C . ALA A 1 454 ? -12.957 -9.686 38.030 1.00 92.56 454 ALA A C 1
ATOM 3393 O O . ALA A 1 454 ? -13.776 -9.697 37.114 1.00 92.56 454 ALA A O 1
ATOM 3394 N N . VAL A 1 455 ? -11.874 -10.464 38.006 1.00 87.31 455 VAL A N 1
ATOM 3395 C CA . VAL A 1 455 ? -11.608 -11.488 36.989 1.00 87.31 455 VAL A CA 1
ATOM 3396 C C . VAL A 1 455 ? -12.289 -12.793 37.410 1.00 87.31 455 VAL A C 1
ATOM 3398 O O . VAL A 1 455 ? -11.883 -13.432 38.381 1.00 87.31 455 VAL A O 1
ATOM 3401 N N . VAL A 1 456 ? -13.333 -13.184 36.682 1.00 85.50 456 VAL A N 1
ATOM 3402 C CA . VAL A 1 456 ? -14.203 -14.325 37.017 1.00 85.50 456 VAL A CA 1
ATOM 3403 C C . VAL A 1 456 ? -13.828 -15.560 36.198 1.00 85.50 456 VAL A C 1
ATOM 3405 O O . VAL A 1 456 ? -13.518 -15.460 35.011 1.00 85.50 456 VAL A O 1
ATOM 3408 N N . GLY A 1 457 ? -13.905 -16.741 36.813 1.00 79.75 457 GLY A N 1
ATOM 3409 C CA . GLY A 1 457 ? -13.719 -18.016 36.122 1.00 79.75 457 GLY A CA 1
ATOM 3410 C C . GLY A 1 457 ? -12.259 -18.332 35.805 1.00 79.75 457 GLY A C 1
ATOM 3411 O O . GLY A 1 457 ? -11.961 -18.914 34.759 1.00 79.75 457 GLY A O 1
ATOM 3412 N N . LEU A 1 458 ? -11.340 -17.967 36.699 1.00 83.94 458 LEU A N 1
ATOM 3413 C CA . LEU A 1 458 ? -9.939 -18.338 36.582 1.00 83.94 458 LEU A CA 1
ATOM 3414 C C . LEU A 1 458 ? -9.726 -19.810 36.955 1.00 83.94 458 LEU A C 1
ATOM 3416 O O . LEU A 1 458 ? -10.282 -20.296 37.935 1.00 83.94 458 LEU A O 1
ATOM 3420 N N . PRO A 1 459 ? -8.907 -20.556 36.206 1.00 81.94 459 PRO A N 1
ATOM 3421 C CA . PRO A 1 459 ? -8.607 -21.948 36.519 1.00 81.94 459 PRO A CA 1
ATOM 3422 C C . PRO A 1 459 ? -7.849 -22.052 37.841 1.00 81.94 459 PRO A C 1
ATOM 3424 O O . PRO A 1 459 ? -6.895 -21.302 38.068 1.00 81.94 459 PRO A O 1
ATOM 3427 N N . ALA A 1 460 ? -8.212 -23.033 38.668 1.00 84.75 460 ALA A N 1
ATOM 3428 C CA . ALA A 1 460 ? -7.508 -23.274 39.921 1.00 84.75 460 ALA A CA 1
ATOM 3429 C C . ALA A 1 460 ? -6.004 -23.562 39.700 1.00 84.75 460 ALA A C 1
ATOM 3431 O O . ALA A 1 460 ? -5.631 -24.349 38.823 1.00 84.75 460 ALA A O 1
ATOM 3432 N N . GLY A 1 461 ? -5.153 -22.954 40.526 1.00 84.38 461 GLY A N 1
ATOM 3433 C CA . GLY A 1 461 ? -3.694 -23.024 40.498 1.00 84.38 461 GLY A CA 1
ATOM 3434 C C . GLY A 1 461 ? -3.025 -21.648 40.435 1.00 84.38 461 GLY A C 1
ATOM 3435 O O . GLY A 1 461 ? -3.684 -20.610 40.455 1.00 84.38 461 GLY A O 1
ATOM 3436 N N . ALA A 1 462 ? -1.696 -21.646 40.329 1.00 85.75 462 ALA A N 1
ATOM 3437 C CA . ALA A 1 462 ? -0.906 -20.423 40.244 1.00 85.75 462 ALA A CA 1
ATOM 3438 C C . ALA A 1 462 ? -1.211 -19.639 38.953 1.00 85.75 462 ALA A C 1
ATOM 3440 O O . ALA A 1 462 ? -1.011 -20.152 37.851 1.00 85.75 462 ALA A O 1
ATOM 3441 N N . GLN A 1 463 ? -1.637 -18.390 39.114 1.00 85.56 463 GLN A N 1
ATOM 3442 C CA . GLN A 1 463 ? -1.896 -17.409 38.065 1.00 85.56 463 GLN A CA 1
ATOM 3443 C C . GLN A 1 463 ? -1.066 -16.146 38.317 1.00 85.56 463 GLN A C 1
ATOM 3445 O O . GLN A 1 463 ? -0.723 -15.825 39.455 1.00 85.56 463 GLN A O 1
ATOM 3450 N N . THR A 1 464 ? -0.792 -15.390 37.257 1.00 87.38 464 THR A N 1
ATOM 3451 C CA . THR A 1 464 ? -0.223 -14.041 37.361 1.00 87.38 464 THR A CA 1
ATOM 3452 C C . THR A 1 464 ? -1.238 -13.055 36.804 1.00 87.38 464 THR A C 1
ATOM 3454 O O . THR A 1 464 ? -1.574 -13.120 35.624 1.00 87.38 464 THR A O 1
ATOM 3457 N N . LEU A 1 465 ? -1.698 -12.130 37.642 1.00 89.62 465 LEU A N 1
ATOM 3458 C CA . LEU A 1 465 ? -2.509 -10.990 37.229 1.00 89.62 465 LEU A CA 1
ATOM 3459 C C . LEU A 1 465 ? -1.588 -9.847 36.825 1.00 89.62 465 LEU A C 1
ATOM 3461 O O . LEU A 1 465 ? -0.624 -9.530 37.525 1.00 89.62 465 LEU A O 1
ATOM 3465 N N . GLN A 1 466 ? -1.888 -9.212 35.703 1.00 89.38 466 GLN A N 1
ATOM 3466 C CA . GLN A 1 466 ? -1.136 -8.089 35.162 1.00 89.38 466 GLN A CA 1
ATOM 3467 C C . GLN A 1 466 ? -2.092 -6.941 34.892 1.00 89.38 466 GLN A C 1
ATOM 3469 O O . GLN A 1 466 ? -3.137 -7.143 34.291 1.00 89.38 466 GLN A O 1
ATOM 3474 N N . ALA A 1 467 ? -1.731 -5.736 35.317 1.00 89.31 467 ALA A N 1
ATOM 3475 C CA . ALA A 1 467 ? -2.511 -4.538 35.062 1.00 89.31 467 ALA A CA 1
ATOM 3476 C C . ALA A 1 467 ? -1.733 -3.574 34.165 1.00 89.31 467 ALA A C 1
ATOM 3478 O O . ALA A 1 467 ? -0.539 -3.363 34.405 1.00 89.31 467 ALA A O 1
ATOM 3479 N N . CYS A 1 468 ? -2.380 -2.974 33.161 1.00 85.81 468 CYS A N 1
ATOM 3480 C CA . CYS A 1 468 ? -1.754 -1.935 32.339 1.00 85.81 468 CYS A CA 1
ATOM 3481 C C . CYS A 1 468 ? -2.724 -0.835 31.890 1.00 85.81 468 CYS A C 1
ATOM 3483 O O . CYS A 1 468 ? -3.899 -1.084 31.625 1.00 85.81 468 CYS A O 1
ATOM 3485 N N . ILE A 1 469 ? -2.215 0.395 31.779 1.00 82.44 469 ILE A N 1
ATOM 3486 C CA . ILE A 1 469 ? -2.942 1.535 31.211 1.00 82.44 469 ILE A CA 1
ATOM 3487 C C . ILE A 1 469 ? -1.985 2.520 30.527 1.00 82.44 469 ILE A C 1
ATOM 3489 O O . ILE A 1 469 ? -0.888 2.794 31.022 1.00 82.44 469 ILE A O 1
ATOM 3493 N N . ALA A 1 470 ? -2.423 3.085 29.401 1.00 76.75 470 ALA A N 1
ATOM 3494 C CA . ALA A 1 470 ? -1.786 4.229 28.758 1.00 76.75 470 ALA A CA 1
ATOM 3495 C C . ALA A 1 470 ? -2.455 5.534 29.205 1.00 76.75 470 ALA A C 1
ATOM 3497 O O . ALA A 1 470 ? -3.670 5.692 29.086 1.00 76.75 470 ALA A O 1
ATOM 3498 N N . LEU A 1 471 ? -1.660 6.472 29.719 1.00 76.38 471 LEU A N 1
ATOM 3499 C CA . LEU A 1 471 ? -2.116 7.819 30.055 1.00 76.38 471 LEU A CA 1
ATOM 3500 C C . LEU A 1 471 ? -2.166 8.709 28.804 1.00 76.38 471 LEU A C 1
ATOM 3502 O O . LEU A 1 471 ? -1.464 8.461 27.824 1.00 76.38 471 LEU A O 1
ATOM 3506 N N . ASP A 1 472 ? -2.921 9.809 28.870 1.00 65.38 472 ASP A N 1
ATOM 3507 C CA . ASP A 1 472 ? -3.079 10.771 27.762 1.00 65.38 472 ASP A CA 1
ATOM 3508 C C . ASP A 1 472 ? -1.759 11.339 27.217 1.00 65.38 472 ASP A C 1
ATOM 3510 O O . ASP A 1 472 ? -1.681 11.733 26.058 1.00 65.38 472 ASP A O 1
ATOM 3514 N N . ASN A 1 473 ? -0.713 11.383 28.042 1.00 70.12 473 ASN A N 1
ATOM 3515 C CA . ASN A 1 473 ? 0.613 11.865 27.656 1.00 70.12 473 ASN A CA 1
ATOM 3516 C C . ASN A 1 473 ? 1.521 10.766 27.061 1.00 70.12 473 ASN A C 1
ATOM 3518 O O . ASN A 1 473 ? 2.724 10.985 26.926 1.00 70.12 473 ASN A O 1
ATOM 3522 N N . GLY A 1 474 ? 0.979 9.577 26.779 1.00 63.25 474 GLY A N 1
ATOM 3523 C CA . GLY A 1 474 ? 1.714 8.421 26.259 1.00 63.25 474 GLY A CA 1
ATOM 3524 C C . GLY A 1 474 ? 2.525 7.649 27.305 1.00 63.25 474 GLY A C 1
ATOM 3525 O O . GLY A 1 474 ? 3.173 6.662 26.966 1.00 63.25 474 GLY A O 1
ATOM 3526 N N . THR A 1 475 ? 2.503 8.059 28.579 1.00 79.69 475 THR A N 1
ATOM 3527 C CA . THR A 1 475 ? 3.138 7.290 29.661 1.00 79.69 475 THR A CA 1
ATOM 3528 C C . THR A 1 475 ? 2.368 5.996 29.888 1.00 79.69 475 THR A C 1
ATOM 3530 O O . THR A 1 475 ? 1.154 6.026 30.085 1.00 79.69 475 THR A O 1
ATOM 3533 N N . LEU A 1 476 ? 3.077 4.870 29.917 1.00 81.00 476 LEU A N 1
ATOM 3534 C CA . LEU A 1 476 ? 2.507 3.572 30.264 1.00 81.00 476 LEU A CA 1
ATOM 3535 C C . LEU A 1 476 ? 2.718 3.291 31.751 1.00 81.00 476 LEU A C 1
ATOM 3537 O O . LEU A 1 476 ? 3.828 3.427 32.278 1.00 81.00 476 LEU A O 1
ATOM 3541 N N . LEU A 1 477 ? 1.645 2.885 32.422 1.00 89.25 477 LEU A N 1
ATOM 3542 C CA . LEU A 1 477 ? 1.672 2.382 33.786 1.00 89.25 477 LEU A CA 1
ATOM 3543 C C . LEU A 1 477 ? 1.360 0.890 33.771 1.00 89.25 477 LEU A C 1
ATOM 3545 O O . LEU A 1 477 ? 0.406 0.475 33.121 1.00 89.25 477 LEU A O 1
ATOM 3549 N N . GLY A 1 478 ? 2.137 0.097 34.504 1.00 90.12 478 GLY A N 1
ATOM 3550 C CA . GLY A 1 478 ? 1.949 -1.346 34.587 1.00 90.12 478 GLY A CA 1
ATOM 3551 C C . GLY A 1 478 ? 2.293 -1.912 35.960 1.00 90.12 478 GLY A C 1
ATOM 3552 O O . GLY A 1 478 ? 3.104 -1.338 36.686 1.00 90.12 478 GLY A O 1
ATOM 3553 N N . GLY A 1 479 ? 1.689 -3.041 36.314 1.00 92.31 479 GLY A N 1
ATOM 3554 C CA . GLY A 1 479 ? 1.913 -3.761 37.570 1.00 92.31 479 GLY A CA 1
ATOM 3555 C C . GLY A 1 479 ? 1.460 -5.216 37.456 1.00 92.31 479 GLY A C 1
ATOM 3556 O O . GLY A 1 479 ? 0.850 -5.596 36.461 1.00 92.31 479 GLY A O 1
ATOM 3557 N N . GLY A 1 480 ? 1.764 -6.043 38.452 1.00 92.31 480 GLY A N 1
ATOM 3558 C CA . GLY A 1 480 ? 1.273 -7.417 38.481 1.00 92.31 480 GLY A CA 1
ATOM 3559 C C . GLY A 1 480 ? 1.462 -8.093 39.831 1.00 92.31 480 GLY A C 1
ATOM 3560 O O . GLY A 1 480 ? 2.277 -7.652 40.643 1.00 92.31 480 GLY A O 1
ATOM 3561 N N . VAL A 1 481 ? 0.693 -9.153 40.055 1.00 94.69 481 VAL A N 1
ATOM 3562 C CA . VAL A 1 481 ? 0.682 -9.943 41.287 1.00 94.69 481 VAL A CA 1
ATOM 3563 C C . VAL A 1 481 ? 0.476 -11.418 40.952 1.00 94.69 481 VAL A C 1
ATOM 3565 O O . VAL A 1 481 ? -0.335 -11.761 40.094 1.00 94.69 481 VAL A O 1
ATOM 3568 N N . ASP A 1 482 ? 1.220 -12.294 41.623 1.00 92.31 482 ASP A N 1
ATOM 3569 C CA . ASP A 1 482 ? 1.009 -13.738 41.536 1.00 92.31 482 ASP A CA 1
ATOM 3570 C C . ASP A 1 482 ? -0.038 -14.161 42.573 1.00 92.31 482 ASP A C 1
ATOM 3572 O O . ASP A 1 482 ? 0.055 -13.792 43.747 1.00 92.31 482 ASP A O 1
ATOM 3576 N N . VAL A 1 483 ? -1.022 -14.949 42.146 1.00 93.38 483 VAL A N 1
ATOM 3577 C CA . VAL A 1 483 ? -2.108 -15.475 42.982 1.00 93.38 483 VAL A CA 1
ATOM 3578 C C . VAL A 1 483 ? -2.225 -16.983 42.793 1.00 93.38 483 VAL A C 1
ATOM 3580 O O . VAL A 1 483 ? -1.980 -17.496 41.709 1.00 93.38 483 VAL A O 1
ATOM 3583 N N . ASP A 1 484 ? -2.592 -17.715 43.840 1.00 92.19 484 ASP A N 1
ATOM 3584 C CA . ASP A 1 484 ? -2.896 -19.147 43.741 1.00 92.19 484 ASP A CA 1
ATOM 3585 C C . ASP A 1 484 ? -4.413 -19.318 43.818 1.00 92.19 484 ASP A C 1
ATOM 3587 O O . ASP A 1 484 ? -5.002 -19.186 44.891 1.00 92.19 484 ASP A O 1
ATOM 3591 N N . VAL A 1 485 ? -5.051 -19.520 42.664 1.00 89.81 485 VAL A N 1
ATOM 3592 C CA . VAL A 1 485 ? -6.509 -19.595 42.552 1.00 89.81 485 VAL A CA 1
ATOM 3593 C C . VAL A 1 485 ? -6.994 -20.923 43.111 1.00 89.81 485 VAL A C 1
ATOM 3595 O O . VAL A 1 485 ? -6.581 -21.993 42.668 1.00 89.81 485 VAL A O 1
ATOM 3598 N N . VAL A 1 486 ? -7.899 -20.876 44.081 1.00 89.38 486 VAL A N 1
ATOM 3599 C CA . VAL A 1 486 ? -8.499 -22.073 44.669 1.00 89.38 486 VAL A CA 1
ATOM 3600 C C . VAL A 1 486 ? -9.884 -22.285 44.062 1.00 89.38 486 VAL A C 1
ATOM 3602 O O . VAL A 1 486 ? -10.654 -21.350 43.874 1.00 89.38 486 VAL A O 1
ATOM 3605 N N . ALA A 1 487 ? -10.189 -23.539 43.731 1.00 85.81 487 ALA A N 1
ATOM 3606 C CA . ALA A 1 487 ? -11.478 -23.962 43.193 1.00 85.81 487 ALA A CA 1
ATOM 3607 C C . ALA A 1 487 ? -12.661 -23.477 44.054 1.00 85.81 487 ALA A C 1
ATOM 3609 O O . ALA A 1 487 ? -12.769 -23.863 45.219 1.00 85.81 487 ALA A O 1
ATOM 3610 N N . GLY A 1 488 ? -13.557 -22.688 43.461 1.00 85.50 488 GLY A N 1
ATOM 3611 C CA . GLY A 1 488 ? -14.770 -22.151 44.079 1.00 85.50 488 GLY A CA 1
ATOM 3612 C C . GLY A 1 488 ? -14.554 -20.987 45.050 1.00 85.50 488 GLY A C 1
ATOM 3613 O O . GLY A 1 488 ? -15.539 -20.515 45.620 1.00 85.50 488 GLY A O 1
ATOM 3614 N N . ASP A 1 489 ? -13.311 -20.544 45.249 1.00 91.56 489 ASP A N 1
ATOM 3615 C CA . ASP A 1 489 ? -12.993 -19.398 46.101 1.00 91.56 489 ASP A CA 1
ATOM 3616 C C . ASP A 1 489 ? -13.075 -18.078 45.321 1.00 91.56 489 ASP A C 1
ATOM 3618 O O . ASP A 1 489 ? -12.971 -18.043 44.094 1.00 91.56 489 ASP A O 1
ATOM 3622 N N . ASP A 1 490 ? -13.239 -16.994 46.076 1.00 91.44 490 ASP A N 1
ATOM 3623 C CA . ASP A 1 490 ? -13.167 -15.608 45.619 1.00 91.44 490 ASP A CA 1
ATOM 3624 C C . ASP A 1 490 ? -12.011 -14.922 46.366 1.00 91.44 490 ASP A C 1
ATOM 3626 O O . ASP A 1 490 ? -12.037 -14.803 47.597 1.00 91.44 490 ASP A O 1
ATOM 3630 N N . ILE A 1 491 ? -10.948 -14.566 45.644 1.00 95.38 491 ILE A N 1
ATOM 3631 C CA . ILE A 1 491 ? -9.659 -14.139 46.208 1.00 95.38 491 ILE A CA 1
ATOM 3632 C C . ILE A 1 491 ? -9.484 -12.632 46.027 1.00 95.38 491 ILE A C 1
ATOM 3634 O O . ILE A 1 491 ? -9.666 -12.111 44.935 1.00 95.38 491 ILE A O 1
ATOM 3638 N N . GLU A 1 492 ? -9.057 -11.931 47.079 1.00 96.62 492 GLU A N 1
ATOM 3639 C CA . GLU A 1 492 ? -8.708 -10.508 47.001 1.00 96.62 492 GLU A CA 1
ATOM 3640 C C . GLU A 1 492 ? -7.211 -10.324 46.677 1.00 96.62 492 GLU A C 1
ATOM 3642 O O . GLU A 1 492 ? -6.347 -10.835 47.396 1.00 96.62 492 GLU A O 1
ATOM 3647 N N . ALA A 1 493 ? -6.891 -9.577 45.617 1.00 96.69 493 ALA A N 1
ATOM 3648 C CA . ALA A 1 493 ? -5.529 -9.268 45.189 1.00 96.69 493 ALA A CA 1
ATOM 3649 C C . ALA A 1 493 ? -5.410 -7.830 44.651 1.00 96.69 493 ALA A C 1
ATOM 3651 O O . ALA A 1 493 ? -5.893 -7.496 43.573 1.00 96.69 493 ALA A O 1
ATOM 3652 N N . ASP A 1 494 ? -4.714 -6.959 45.376 1.00 97.38 494 ASP A N 1
ATOM 3653 C CA . ASP A 1 494 ? -4.462 -5.584 44.931 1.00 97.38 494 ASP A CA 1
ATOM 3654 C C . ASP A 1 494 ? -3.236 -5.495 44.007 1.00 97.38 494 ASP A C 1
ATOM 3656 O O . ASP A 1 494 ? -2.266 -6.239 44.170 1.00 97.38 494 ASP A O 1
ATOM 3660 N N . ILE A 1 495 ? -3.250 -4.546 43.063 1.00 97.19 495 ILE A N 1
ATOM 3661 C CA . ILE A 1 495 ? -2.142 -4.320 42.119 1.00 97.19 495 ILE A CA 1
ATOM 3662 C C . ILE A 1 495 ? -1.676 -2.867 42.196 1.00 97.19 495 ILE A C 1
ATOM 3664 O O . ILE A 1 495 ? -2.435 -1.939 41.918 1.00 97.19 495 ILE A O 1
ATOM 3668 N N . ASP A 1 496 ? -0.398 -2.660 42.507 1.00 97.06 496 ASP A N 1
ATOM 3669 C CA . ASP A 1 496 ? 0.233 -1.343 42.438 1.00 97.06 496 ASP A CA 1
ATOM 3670 C C . ASP A 1 496 ? 0.951 -1.155 41.094 1.00 97.06 496 ASP A C 1
ATOM 3672 O O . ASP A 1 496 ? 1.803 -1.950 40.688 1.00 97.06 496 ASP A O 1
ATOM 3676 N N . LEU A 1 497 ? 0.613 -0.072 40.401 1.00 95.38 497 LEU A N 1
ATOM 3677 C CA . LEU A 1 497 ? 1.196 0.318 39.128 1.00 95.38 497 LEU A CA 1
ATOM 3678 C C . LEU A 1 497 ? 2.481 1.130 39.318 1.00 95.38 497 LEU A C 1
ATOM 3680 O O . LEU A 1 497 ? 2.635 1.919 40.254 1.00 95.38 497 LEU A O 1
ATOM 3684 N N . GLN A 1 498 ? 3.372 1.015 38.341 1.00 94.56 498 GLN A N 1
ATOM 3685 C CA . GLN A 1 498 ? 4.580 1.820 38.181 1.00 94.56 498 GLN A CA 1
ATOM 3686 C C . GLN A 1 498 ? 4.745 2.239 36.718 1.00 94.56 498 GLN A C 1
ATOM 3688 O O . GLN A 1 498 ? 4.133 1.655 35.829 1.00 94.56 498 GLN A O 1
ATOM 3693 N N . ILE A 1 499 ? 5.575 3.251 36.454 1.00 90.38 499 ILE A N 1
ATOM 3694 C CA . ILE A 1 499 ? 5.904 3.634 35.074 1.00 90.38 499 ILE A CA 1
ATOM 3695 C C . ILE A 1 499 ? 6.702 2.497 34.436 1.00 90.38 499 ILE A C 1
ATOM 3697 O O . ILE A 1 499 ? 7.731 2.084 34.973 1.00 90.38 499 ILE A O 1
ATOM 3701 N N . VAL A 1 500 ? 6.238 2.017 33.286 1.00 82.25 500 VAL A N 1
ATOM 3702 C CA . VAL A 1 500 ? 6.870 0.933 32.529 1.00 82.25 500 VAL A CA 1
ATOM 3703 C C . VAL A 1 500 ? 7.182 1.388 31.102 1.00 82.25 500 VAL A C 1
ATOM 3705 O O . VAL A 1 500 ? 6.485 2.245 30.563 1.00 82.25 500 VAL A O 1
ATOM 3708 N N . PRO A 1 501 ? 8.225 0.836 30.459 1.00 72.62 501 PRO A N 1
ATOM 3709 C CA . PRO A 1 501 ? 8.534 1.158 29.067 1.00 72.62 501 PRO A CA 1
ATOM 3710 C C . PRO A 1 501 ? 7.558 0.512 28.068 1.00 72.62 501 PRO A C 1
ATOM 3712 O O . PRO A 1 501 ? 7.475 0.962 26.930 1.00 72.62 501 PRO A O 1
ATOM 3715 N N . ALA A 1 502 ? 6.848 -0.544 28.474 1.00 68.75 502 ALA A N 1
ATOM 3716 C CA . ALA A 1 502 ? 5.834 -1.244 27.690 1.00 68.75 502 ALA A CA 1
ATOM 3717 C C . ALA A 1 502 ? 4.888 -2.014 28.628 1.00 68.75 502 ALA A C 1
ATOM 3719 O O . ALA A 1 502 ? 5.303 -2.409 29.722 1.00 68.75 502 ALA A O 1
ATOM 3720 N N . CYS A 1 503 ? 3.649 -2.260 28.193 1.00 68.56 503 CYS A N 1
ATOM 3721 C CA . CYS A 1 503 ? 2.782 -3.245 28.843 1.00 68.56 503 CYS A CA 1
ATOM 3722 C C . CYS A 1 503 ? 3.362 -4.657 28.670 1.00 68.56 503 CYS A C 1
ATOM 3724 O O . CYS A 1 503 ? 4.000 -4.962 27.659 1.00 68.56 503 CYS A O 1
ATOM 3726 N N . TRP A 1 504 ? 3.159 -5.512 29.670 1.00 60.75 504 TRP A N 1
ATOM 3727 C CA . TRP A 1 504 ? 3.613 -6.899 29.641 1.00 60.75 504 TRP A CA 1
ATOM 3728 C C . TRP A 1 504 ? 2.542 -7.764 28.977 1.00 60.75 504 TRP A C 1
ATOM 3730 O O . TRP A 1 504 ? 1.386 -7.720 29.375 1.00 60.75 504 TRP A O 1
ATOM 3740 N N . GLY A 1 505 ? 2.945 -8.540 27.971 1.00 52.78 505 GLY A N 1
ATOM 3741 C CA . GLY A 1 505 ? 2.045 -9.383 27.183 1.00 52.78 505 GLY A CA 1
ATOM 3742 C C . GLY A 1 505 ? 1.463 -8.654 25.963 1.00 52.78 505 GLY A C 1
ATOM 3743 O O . GLY A 1 505 ? 1.249 -7.443 26.003 1.00 52.78 505 GLY A O 1
ATOM 3744 N N . PRO A 1 506 ? 1.253 -9.352 24.835 1.00 48.19 506 PRO A N 1
ATOM 3745 C CA . PRO A 1 506 ? 0.460 -8.788 23.750 1.00 48.19 506 PRO A CA 1
ATOM 3746 C C . PRO A 1 506 ? -0.976 -8.554 24.238 1.00 48.19 506 PRO A C 1
ATOM 3748 O O . PRO A 1 506 ? -1.447 -9.316 25.088 1.00 48.19 506 PRO A O 1
ATOM 3751 N N . PRO A 1 507 ? -1.690 -7.562 23.683 1.00 50.72 507 PRO A N 1
ATOM 3752 C CA . PRO A 1 507 ? -3.115 -7.417 23.937 1.00 50.72 507 PRO A CA 1
ATOM 3753 C C . PRO A 1 507 ? -3.807 -8.755 23.681 1.00 50.72 507 PRO A C 1
ATOM 3755 O O . PRO A 1 507 ? -3.628 -9.387 22.634 1.00 50.72 507 PRO A O 1
ATOM 3758 N N . THR A 1 508 ? -4.556 -9.216 24.676 1.00 49.22 508 THR A N 1
ATOM 3759 C CA . THR A 1 508 ? -5.269 -10.498 24.591 1.00 49.22 508 THR A CA 1
ATOM 3760 C C . THR A 1 508 ? -6.464 -10.413 23.646 1.00 49.22 508 THR A C 1
ATOM 3762 O O . THR A 1 508 ? -6.901 -11.424 23.094 1.00 49.22 508 THR A O 1
ATOM 3765 N N . THR A 1 509 ? -6.917 -9.192 23.360 1.00 55.84 509 THR A N 1
ATOM 3766 C CA . THR A 1 509 ? -7.938 -8.895 22.366 1.00 55.84 509 THR A CA 1
ATOM 3767 C C . THR A 1 509 ? -7.299 -8.594 21.007 1.00 55.84 509 THR A C 1
ATOM 3769 O O . THR A 1 509 ? -6.256 -7.951 20.884 1.00 55.84 509 THR A O 1
ATOM 3772 N N . ARG A 1 510 ? -7.917 -9.100 19.936 1.00 66.38 510 ARG A N 1
ATOM 3773 C CA . ARG A 1 510 ? -7.477 -8.877 18.543 1.00 66.38 510 ARG A CA 1
ATOM 3774 C C . ARG A 1 510 ? -8.355 -7.883 17.794 1.00 66.38 510 ARG A C 1
ATOM 3776 O O . ARG A 1 510 ? -8.194 -7.709 16.587 1.00 66.38 510 ARG A O 1
ATOM 3783 N N . TRP A 1 511 ? -9.290 -7.258 18.498 1.00 73.81 511 TRP A N 1
ATOM 3784 C CA . TRP A 1 511 ? -10.329 -6.463 17.876 1.00 73.81 511 TRP A CA 1
ATOM 3785 C C . TRP A 1 511 ? -9.733 -5.318 17.095 1.00 73.81 511 TRP A C 1
ATOM 3787 O O . TRP A 1 511 ? -8.925 -4.551 17.602 1.00 73.81 511 TRP A O 1
ATOM 3797 N N . THR A 1 512 ? -10.159 -5.212 15.853 1.00 80.44 512 THR A N 1
ATOM 3798 C CA . THR A 1 512 ? -9.777 -4.110 14.993 1.00 80.44 512 THR A CA 1
ATOM 3799 C C . THR A 1 512 ? -11.064 -3.440 14.553 1.00 80.44 512 THR A C 1
ATOM 3801 O O . THR A 1 512 ? -11.978 -4.104 14.053 1.00 80.44 512 THR A O 1
ATOM 3804 N N . ARG A 1 513 ? -11.169 -2.132 14.786 1.00 85.25 513 ARG A N 1
ATOM 3805 C CA . ARG A 1 513 ? -12.388 -1.370 14.510 1.00 85.25 513 ARG A CA 1
ATOM 3806 C C . ARG A 1 513 ? -12.129 -0.279 13.495 1.00 85.25 513 ARG A C 1
ATOM 3808 O O . ARG A 1 513 ? -11.206 0.506 13.664 1.00 85.25 513 ARG A O 1
ATOM 3815 N N . ARG A 1 514 ? -12.975 -0.212 12.473 1.00 87.94 514 ARG A N 1
ATOM 3816 C CA . ARG A 1 514 ? -13.095 0.944 11.593 1.00 87.94 514 ARG A CA 1
ATOM 3817 C C . ARG A 1 514 ? -14.071 1.920 12.233 1.00 87.94 514 ARG A C 1
ATOM 3819 O O . ARG A 1 514 ? -15.232 1.579 12.464 1.00 87.94 514 ARG A O 1
ATOM 3826 N N . VAL A 1 515 ? -13.587 3.116 12.525 1.00 90.62 515 VAL A N 1
ATOM 3827 C CA . VAL A 1 515 ? -14.393 4.228 13.018 1.00 90.62 515 VAL A CA 1
ATOM 3828 C C . VAL A 1 515 ? -14.580 5.205 11.875 1.00 90.62 515 VAL A C 1
ATOM 3830 O O . VAL A 1 515 ? -13.587 5.630 11.298 1.00 90.62 515 VAL A O 1
ATOM 3833 N N . SER A 1 516 ? -15.826 5.550 11.562 1.00 90.44 516 SER A N 1
ATOM 3834 C CA . SER A 1 516 ? -16.157 6.584 10.575 1.00 90.44 516 SER A CA 1
ATOM 3835 C C . SER A 1 516 ? -16.853 7.742 11.272 1.00 90.44 516 SER A C 1
ATOM 3837 O O . SER A 1 516 ? -17.708 7.510 12.134 1.00 90.44 516 SER A O 1
ATOM 3839 N N . ILE A 1 517 ? -16.477 8.970 10.923 1.00 91.19 517 ILE A N 1
ATOM 3840 C CA . ILE A 1 517 ? -17.064 10.206 11.433 1.00 91.19 517 ILE A CA 1
ATOM 3841 C C . ILE A 1 517 ? -17.501 11.068 10.263 1.00 91.19 517 ILE A C 1
ATOM 3843 O O . ILE A 1 517 ? -16.701 11.388 9.393 1.00 91.19 517 ILE A O 1
ATOM 3847 N N . GLY A 1 518 ? -18.753 11.502 10.278 1.00 91.38 518 GLY A N 1
ATOM 3848 C CA . GLY A 1 518 ? -19.285 12.450 9.303 1.00 91.38 518 GLY A CA 1
ATOM 3849 C C . GLY A 1 518 ? -20.503 13.170 9.856 1.00 91.38 518 GLY A C 1
ATOM 3850 O O . GLY A 1 518 ? -20.991 12.838 10.938 1.00 91.38 518 GLY A O 1
ATOM 3851 N N . GLY A 1 519 ? -21.015 14.155 9.126 1.00 92.38 519 GLY A N 1
ATOM 3852 C CA . GLY A 1 519 ? -22.195 14.901 9.550 1.00 92.38 519 GLY A CA 1
ATOM 3853 C C . GLY A 1 519 ? -22.130 16.368 9.166 1.00 92.38 519 GLY A C 1
ATOM 3854 O O . GLY A 1 519 ? -21.616 16.712 8.107 1.00 92.38 519 GLY A O 1
ATOM 3855 N N . GLN A 1 520 ? -22.674 17.232 10.016 1.00 92.75 520 GLN A N 1
ATOM 3856 C CA . GLN A 1 520 ? -22.746 18.669 9.770 1.00 92.75 520 GLN A CA 1
ATOM 3857 C C . GLN A 1 520 ? -22.502 19.459 11.048 1.00 92.75 520 GLN A C 1
ATOM 3859 O O . GLN A 1 520 ? -22.815 19.009 12.154 1.00 92.75 520 GLN A O 1
ATOM 3864 N N . PHE A 1 521 ? -22.005 20.679 10.892 1.00 89.75 521 PHE A N 1
ATOM 3865 C CA . PHE A 1 521 ? -22.054 21.672 11.954 1.00 89.75 521 PHE A CA 1
ATOM 3866 C C . PHE A 1 521 ? -22.434 23.041 11.400 1.00 89.75 521 PHE A C 1
ATOM 3868 O O . PHE A 1 521 ? -22.073 23.408 10.284 1.00 89.75 521 PHE A O 1
ATOM 3875 N N . THR A 1 522 ? -23.193 23.794 12.184 1.00 92.00 522 THR A N 1
ATOM 3876 C CA . THR A 1 522 ? -23.709 25.112 11.826 1.00 92.00 522 THR A CA 1
ATOM 3877 C C . THR A 1 522 ? -23.154 26.139 12.795 1.00 92.00 522 THR A C 1
ATOM 3879 O O . THR A 1 522 ? -23.309 25.975 14.004 1.00 92.00 522 THR A O 1
ATOM 3882 N N . ILE A 1 523 ? -22.551 27.195 12.257 1.00 90.81 523 ILE A N 1
ATOM 3883 C CA . ILE A 1 523 ? -22.164 28.391 13.005 1.00 90.81 523 ILE A CA 1
ATOM 3884 C C . ILE A 1 523 ? -23.233 29.454 12.752 1.00 90.81 523 ILE A C 1
ATOM 3886 O O . ILE A 1 523 ? -23.649 29.664 11.607 1.00 90.81 523 ILE A O 1
ATOM 3890 N N . ILE A 1 524 ? -23.709 30.062 13.831 1.00 90.50 524 ILE A N 1
ATOM 3891 C CA . ILE A 1 524 ? -24.598 31.218 13.842 1.00 90.50 524 ILE A CA 1
ATOM 3892 C C . ILE A 1 524 ? -23.830 32.318 14.556 1.00 90.50 524 ILE A C 1
ATOM 3894 O O . ILE A 1 524 ? -23.558 32.183 15.745 1.00 90.50 524 ILE A O 1
ATOM 3898 N N . ASP A 1 525 ? -23.502 33.351 13.805 1.00 87.06 525 ASP A N 1
ATOM 3899 C CA . ASP A 1 525 ? -22.926 34.598 14.285 1.00 87.06 525 ASP A CA 1
ATOM 3900 C C . ASP A 1 525 ? -24.088 35.568 14.570 1.00 87.06 525 ASP A C 1
ATOM 3902 O O . ASP A 1 525 ? -24.885 35.874 13.672 1.00 87.06 525 ASP A O 1
ATOM 3906 N N . ASP A 1 526 ? -24.300 35.907 15.842 1.00 84.12 526 ASP A N 1
ATOM 3907 C CA . ASP A 1 526 ? -25.435 36.692 16.335 1.00 84.12 526 ASP A CA 1
ATOM 3908 C C . ASP A 1 526 ? -25.092 38.176 16.435 1.00 84.12 526 ASP A C 1
ATOM 3910 O O . ASP A 1 526 ? -24.859 38.737 17.499 1.00 84.12 526 ASP A O 1
ATOM 3914 N N . GLU A 1 527 ? -25.153 38.846 15.300 1.00 78.75 527 GLU A N 1
ATOM 3915 C CA . GLU A 1 527 ? -24.844 40.263 15.197 1.00 78.75 527 GLU A CA 1
ATOM 3916 C C . GLU A 1 527 ? -25.900 41.171 15.852 1.00 78.75 527 GLU A C 1
ATOM 3918 O O . GLU A 1 527 ? -27.045 41.266 15.403 1.00 78.75 527 GLU A O 1
ATOM 3923 N N . PHE A 1 528 ? -25.509 41.952 16.867 1.00 70.88 528 PHE A N 1
ATOM 3924 C CA . PHE A 1 528 ? -26.437 42.851 17.574 1.00 70.88 528 PHE A CA 1
ATOM 3925 C C . PHE A 1 528 ? -27.018 43.960 16.671 1.00 70.88 528 PHE A C 1
ATOM 3927 O O . PHE A 1 528 ? -28.135 44.445 16.889 1.00 70.88 528 PHE A O 1
ATOM 3934 N N . TRP A 1 529 ? -26.258 44.400 15.660 1.00 70.75 529 TRP A N 1
ATOM 3935 C CA . TRP A 1 529 ? -26.628 45.526 14.789 1.00 70.75 529 TRP A CA 1
ATOM 3936 C C . TRP A 1 529 ? -26.947 45.131 13.345 1.00 70.75 529 TRP A C 1
ATOM 3938 O O . TRP A 1 529 ? -27.463 45.970 12.595 1.00 70.75 529 TRP A O 1
ATOM 3948 N N . THR A 1 530 ? -26.653 43.896 12.937 1.00 74.00 530 THR A N 1
ATOM 3949 C CA . THR A 1 530 ? -26.911 43.407 11.577 1.00 74.00 530 THR A CA 1
ATOM 3950 C C . THR A 1 530 ? -27.749 42.125 11.602 1.00 74.00 530 THR A C 1
ATOM 3952 O O . THR A 1 530 ? -28.393 41.824 12.600 1.00 74.00 530 THR A O 1
ATOM 3955 N N . ALA A 1 531 ? -27.914 41.462 10.457 1.00 80.56 531 ALA A N 1
ATOM 3956 C CA . ALA A 1 531 ? -28.654 40.207 10.417 1.00 80.56 531 ALA A CA 1
ATOM 3957 C C . ALA A 1 531 ? -27.689 39.072 10.740 1.00 80.56 531 ALA A C 1
ATOM 3959 O O . ALA A 1 531 ? -26.635 39.014 10.118 1.00 80.56 531 ALA A O 1
ATOM 3960 N N . ASN A 1 532 ? -28.098 38.160 11.623 1.00 83.69 532 ASN A N 1
ATOM 3961 C CA . ASN A 1 532 ? -27.292 37.004 11.992 1.00 83.69 532 ASN A CA 1
ATOM 3962 C C . ASN A 1 532 ? -26.788 36.273 10.757 1.00 83.69 532 ASN A C 1
ATOM 3964 O O . ASN A 1 532 ? -27.570 35.929 9.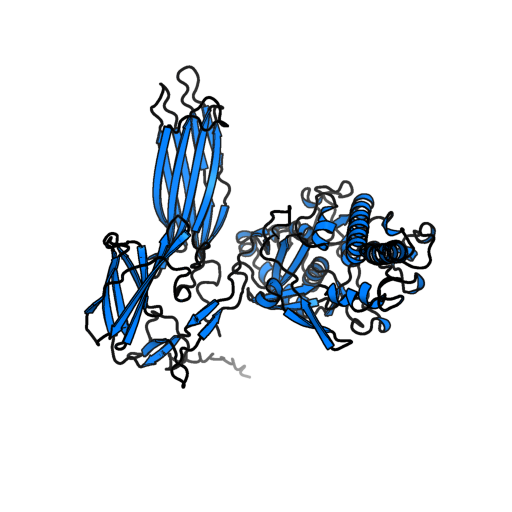854 1.00 83.69 532 ASN A O 1
ATOM 3968 N N . GLU A 1 533 ? -25.501 35.971 10.754 1.00 87.12 533 GLU A N 1
ATOM 3969 C CA . GLU A 1 533 ? -24.920 35.205 9.681 1.00 87.12 533 GLU A CA 1
ATOM 3970 C C . GLU A 1 533 ? -24.923 33.718 10.036 1.00 87.12 533 GLU A C 1
ATOM 3972 O O . GLU A 1 533 ? -24.483 33.296 11.102 1.00 87.12 533 GLU A O 1
ATOM 3977 N N . VAL A 1 534 ? -25.452 32.891 9.134 1.00 91.88 534 VAL A N 1
ATOM 3978 C CA . VAL A 1 534 ? -25.602 31.454 9.376 1.00 91.88 534 VAL A CA 1
ATOM 3979 C C . VAL A 1 534 ? -24.928 30.677 8.267 1.00 91.88 534 VAL A C 1
ATOM 3981 O O . VAL A 1 534 ? -25.258 30.846 7.089 1.00 91.88 534 VAL A O 1
ATOM 3984 N N . LYS A 1 535 ? -24.050 29.749 8.642 1.00 92.81 535 LYS A N 1
ATOM 3985 C CA . LYS A 1 535 ? -23.431 28.827 7.693 1.00 92.81 535 LYS A CA 1
ATOM 3986 C C . LYS A 1 535 ? -23.353 27.422 8.251 1.00 92.81 535 LYS A C 1
ATOM 3988 O O . LYS A 1 535 ? -22.950 27.206 9.389 1.00 92.81 535 LYS A O 1
ATOM 3993 N N . THR A 1 536 ? -23.750 26.467 7.416 1.00 93.00 536 THR A N 1
ATOM 3994 C CA . THR A 1 536 ? -23.594 25.037 7.685 1.00 93.00 536 THR A CA 1
ATOM 3995 C C . THR A 1 536 ? -22.427 24.509 6.873 1.00 93.00 536 THR A C 1
ATOM 3997 O O . THR A 1 536 ? -22.278 24.844 5.697 1.00 93.00 536 THR A O 1
ATOM 4000 N N . PHE A 1 537 ? -21.607 23.702 7.524 1.00 91.12 537 PHE A N 1
ATOM 4001 C CA . PHE A 1 537 ? -20.439 23.056 6.965 1.00 91.12 537 PHE A CA 1
ATOM 4002 C C . PHE A 1 537 ? -20.669 21.552 6.999 1.00 91.12 537 PHE A C 1
ATOM 4004 O O . PHE A 1 537 ? -21.003 20.990 8.048 1.00 91.12 537 PHE A O 1
ATOM 4011 N N . ASP A 1 538 ? -20.485 20.913 5.850 1.00 91.00 538 ASP A N 1
ATOM 4012 C CA . ASP A 1 538 ? -20.499 19.463 5.761 1.00 91.00 538 ASP A CA 1
ATOM 4013 C C . ASP A 1 538 ? -19.177 18.906 6.283 1.00 91.00 538 ASP A C 1
ATOM 4015 O O . ASP A 1 538 ? -18.085 19.339 5.906 1.00 91.00 538 ASP A O 1
ATOM 4019 N N . VAL A 1 539 ? -19.293 17.918 7.157 1.00 85.81 539 VAL A N 1
ATOM 4020 C CA . VAL A 1 539 ? -18.186 17.102 7.629 1.00 85.81 539 VAL A CA 1
ATOM 4021 C C . VAL A 1 539 ? -18.151 15.879 6.733 1.00 85.81 539 VAL A C 1
ATOM 4023 O O . VAL A 1 539 ? -18.922 14.933 6.927 1.00 85.81 539 VAL A O 1
ATOM 4026 N N . ALA A 1 540 ? -17.286 15.932 5.719 1.00 82.81 540 ALA A N 1
ATOM 4027 C CA . ALA A 1 540 ? -17.040 14.788 4.852 1.00 82.81 540 ALA A CA 1
ATOM 4028 C C . ALA A 1 540 ? -16.654 13.567 5.709 1.00 82.81 540 ALA A C 1
ATOM 4030 O O . ALA A 1 540 ? -15.889 13.741 6.664 1.00 82.81 540 ALA A O 1
ATOM 4031 N N . PRO A 1 541 ? -17.168 12.362 5.397 1.00 84.31 541 PRO A N 1
ATOM 4032 C CA . PRO A 1 541 ? -16.805 11.154 6.120 1.00 84.31 541 PRO A CA 1
ATOM 4033 C C . PRO A 1 541 ? -15.284 10.981 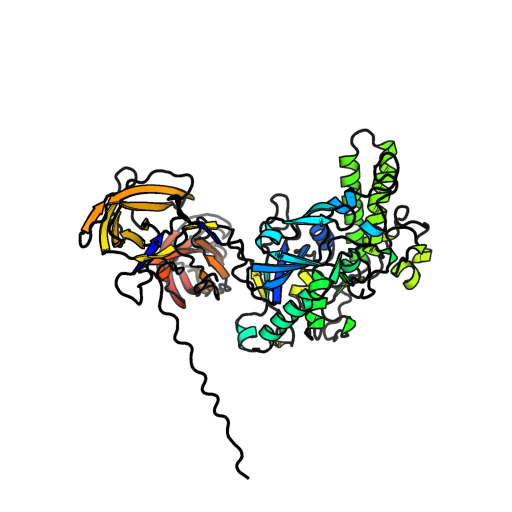6.191 1.00 84.31 541 PRO A C 1
ATOM 4035 O O . PRO A 1 541 ? -14.608 10.954 5.165 1.00 84.31 541 PRO A O 1
ATOM 4038 N N . GLN A 1 542 ? -14.756 10.879 7.406 1.00 85.44 542 GLN A N 1
ATOM 4039 C CA . GLN A 1 542 ? -13.371 10.518 7.690 1.00 85.44 542 GLN A CA 1
ATOM 4040 C C . GLN A 1 542 ? -13.347 9.185 8.421 1.00 85.44 542 GLN A C 1
ATOM 4042 O O . GLN A 1 542 ? -14.218 8.918 9.246 1.00 85.44 542 GLN A O 1
ATOM 4047 N N . GLU A 1 543 ? -12.337 8.361 8.153 1.00 87.69 543 GLU A N 1
ATOM 4048 C CA . GLU A 1 543 ? -12.224 7.032 8.746 1.00 87.69 543 GLU A CA 1
ATOM 4049 C C . GLU A 1 543 ? -10.873 6.818 9.422 1.00 87.69 543 GLU A C 1
ATOM 4051 O O . GLU A 1 543 ? -9.855 7.355 8.994 1.00 87.69 543 GLU A O 1
ATOM 4056 N N . ALA A 1 544 ? -10.863 5.997 10.469 1.00 85.00 544 ALA A N 1
ATOM 4057 C CA . ALA A 1 544 ? -9.650 5.512 11.110 1.00 85.00 544 ALA A CA 1
ATOM 4058 C C . ALA A 1 544 ? -9.805 4.043 11.508 1.00 85.00 544 ALA A C 1
ATOM 4060 O O . ALA A 1 544 ? -10.896 3.589 11.860 1.00 85.00 544 ALA A O 1
ATOM 4061 N N . ILE A 1 545 ? -8.699 3.298 11.492 1.00 85.81 545 ILE A N 1
ATOM 4062 C CA . ILE A 1 545 ? -8.649 1.922 11.989 1.00 85.81 545 ILE A CA 1
ATOM 4063 C C . ILE A 1 545 ? -7.968 1.915 13.357 1.00 85.81 545 ILE A C 1
ATOM 4065 O O . ILE A 1 545 ? -6.793 2.255 13.472 1.00 85.81 545 ILE A O 1
ATOM 4069 N N . LEU A 1 546 ? -8.711 1.501 14.382 1.00 84.69 546 LEU A N 1
ATOM 4070 C CA . LEU A 1 546 ? -8.229 1.339 15.747 1.00 84.69 546 LEU A CA 1
ATOM 4071 C C . LEU A 1 546 ? -7.831 -0.117 16.008 1.00 84.69 546 LEU A C 1
ATOM 4073 O O . LEU A 1 546 ? -8.554 -1.046 15.637 1.00 84.69 546 LEU A O 1
ATOM 4077 N N . GLN A 1 547 ? -6.696 -0.305 16.676 1.00 79.69 547 GLN A N 1
ATOM 4078 C CA . GLN A 1 547 ? -6.123 -1.599 17.058 1.00 79.69 547 GLN A CA 1
ATOM 4079 C C . GLN A 1 547 ? -5.842 -1.617 18.563 1.00 79.69 547 GLN A C 1
ATOM 4081 O O . GLN A 1 547 ? -5.559 -0.569 19.125 1.00 79.69 547 GLN A O 1
ATOM 4086 N N . PRO A 1 548 ? -5.810 -2.775 19.241 1.00 73.75 548 PRO A N 1
ATOM 4087 C CA . PRO A 1 548 ? -5.566 -2.847 20.679 1.00 73.75 548 PRO A CA 1
ATOM 4088 C C . PRO A 1 548 ? -4.060 -2.731 20.990 1.00 73.75 548 PRO A C 1
ATOM 4090 O O . PRO A 1 548 ? -3.547 -3.358 21.909 1.00 73.75 548 PRO A O 1
ATOM 4093 N N . LEU A 1 549 ? -3.322 -1.975 20.174 1.00 69.50 549 LEU A N 1
ATOM 4094 C CA . LEU A 1 549 ? -1.889 -1.740 20.298 1.00 69.50 549 LEU A CA 1
ATOM 4095 C C . LEU A 1 549 ? -1.663 -0.305 20.788 1.00 69.50 549 LEU A C 1
ATOM 4097 O O . LEU A 1 549 ? -2.314 0.603 20.267 1.00 69.50 549 LEU A O 1
ATOM 4101 N N . PRO A 1 550 ? -0.726 -0.071 21.726 1.00 62.38 550 PRO A N 1
ATOM 4102 C CA . PRO A 1 550 ? -0.459 1.268 22.239 1.00 62.38 550 PRO A CA 1
ATOM 4103 C C . PRO A 1 550 ? -0.188 2.280 21.120 1.00 62.38 550 PRO A C 1
ATOM 4105 O O . PRO A 1 550 ? 0.718 2.085 20.306 1.00 62.38 550 PRO A O 1
ATOM 4108 N N . GLY A 1 551 ? -0.967 3.363 21.089 1.00 64.94 551 GLY A N 1
ATOM 4109 C CA . GLY A 1 551 ? -0.830 4.437 20.100 1.00 64.94 551 GLY A CA 1
ATOM 4110 C C . GLY A 1 551 ? -1.567 4.187 18.782 1.00 64.94 551 GLY A C 1
ATOM 4111 O O . GLY A 1 551 ? -1.623 5.090 17.953 1.00 64.94 551 GLY A O 1
ATOM 4112 N N . LEU A 1 552 ? -2.151 2.999 18.597 1.00 73.25 552 LEU A N 1
ATOM 4113 C CA . LEU A 1 552 ? -3.076 2.670 17.505 1.00 73.25 552 LEU A CA 1
ATOM 4114 C C . LEU A 1 552 ? -4.499 2.408 18.018 1.00 73.25 552 LEU A C 1
ATOM 4116 O O . LEU A 1 552 ? -5.414 2.201 17.228 1.00 73.25 552 LEU A O 1
ATOM 4120 N N . ASP A 1 553 ? -4.698 2.418 19.333 1.00 77.06 553 ASP A N 1
ATOM 4121 C CA . ASP A 1 553 ? -5.983 2.259 20.011 1.00 77.06 553 ASP A CA 1
ATOM 4122 C C . ASP A 1 553 ? -6.800 3.547 20.042 1.00 77.06 553 ASP A C 1
ATOM 4124 O O . ASP A 1 553 ? -7.971 3.521 20.407 1.00 77.06 553 ASP A O 1
ATOM 4128 N N . ARG A 1 554 ? -6.209 4.672 19.634 1.00 84.88 554 ARG A N 1
ATOM 4129 C CA . ARG A 1 554 ? -6.817 5.996 19.701 1.00 84.88 554 ARG A CA 1
ATOM 4130 C C . ARG A 1 554 ? -6.582 6.784 18.421 1.00 84.88 554 ARG A C 1
ATOM 4132 O O . ARG A 1 554 ? -5.469 6.818 17.906 1.00 84.88 554 ARG A O 1
ATOM 4139 N N . HIS A 1 555 ? -7.610 7.490 17.965 1.00 86.38 555 HIS A N 1
ATOM 4140 C CA . HIS A 1 555 ? -7.510 8.462 16.881 1.00 86.38 555 HIS A CA 1
ATOM 4141 C C . HIS A 1 555 ? -8.257 9.749 17.241 1.00 86.38 555 HIS A C 1
ATOM 4143 O O . HIS A 1 555 ? -9.304 9.703 17.890 1.00 86.38 555 HIS A O 1
ATOM 4149 N N . THR A 1 556 ? -7.719 10.893 16.820 1.00 89.81 556 THR A N 1
ATOM 4150 C CA . THR A 1 556 ? -8.346 12.205 17.010 1.00 89.81 556 THR A CA 1
ATOM 4151 C C . THR A 1 556 ? -8.690 12.780 15.648 1.00 89.81 556 THR A C 1
ATOM 4153 O O . THR A 1 556 ? -7.797 13.084 14.863 1.00 89.81 556 THR A O 1
ATOM 4156 N N . PHE A 1 557 ? -9.981 12.958 15.398 1.00 89.56 557 PHE A N 1
ATOM 4157 C CA . PHE A 1 557 ? -10.489 13.662 14.232 1.00 89.56 557 PHE A CA 1
ATOM 4158 C C . PHE A 1 557 ? -10.647 15.133 14.595 1.00 89.56 557 PHE A C 1
ATOM 4160 O O . PHE A 1 557 ? -11.340 15.447 15.564 1.00 89.56 557 PHE A O 1
ATOM 4167 N N . THR A 1 558 ? -10.014 16.026 13.839 1.00 89.75 558 THR A N 1
ATOM 4168 C CA . THR A 1 558 ? -10.036 17.466 14.111 1.00 89.75 558 THR A CA 1
ATOM 4169 C C . THR A 1 558 ? -10.586 18.213 12.918 1.00 89.75 558 THR A C 1
ATOM 4171 O O . THR A 1 558 ? -10.194 17.987 11.775 1.00 89.75 558 THR A O 1
ATOM 4174 N N . PHE A 1 559 ? -11.463 19.161 13.207 1.00 88.00 559 PHE A N 1
ATOM 4175 C CA . PHE A 1 559 ? -12.128 19.961 12.204 1.00 88.00 559 PHE A CA 1
ATOM 4176 C C . PHE A 1 559 ? -12.253 21.395 12.704 1.00 88.00 559 PHE A C 1
ATOM 4178 O O . PHE A 1 559 ? -12.448 21.658 13.893 1.00 88.00 559 PHE A O 1
ATOM 4185 N N . THR A 1 560 ? -12.120 22.341 11.787 1.00 89.19 560 THR A N 1
ATOM 4186 C CA . THR A 1 560 ? -12.230 23.767 12.084 1.00 89.19 560 THR A CA 1
ATOM 4187 C C . THR A 1 560 ? -13.008 24.429 10.963 1.00 89.19 560 THR A C 1
ATOM 4189 O O . THR A 1 560 ? -12.718 24.183 9.793 1.00 89.19 560 THR A O 1
ATOM 4192 N N . ALA A 1 561 ? -13.957 25.296 11.303 1.00 89.12 561 ALA A N 1
ATOM 4193 C CA . ALA A 1 561 ? -14.423 26.294 10.353 1.00 89.12 561 ALA A CA 1
ATOM 4194 C C . ALA A 1 561 ? -14.648 27.650 11.000 1.00 89.12 561 ALA A C 1
ATOM 4196 O O . ALA A 1 561 ? -14.740 27.797 12.217 1.00 89.12 561 ALA A O 1
ATOM 4197 N N . CYS A 1 562 ? -14.715 28.625 10.110 1.00 89.69 562 CYS A N 1
ATOM 4198 C CA . CYS A 1 562 ? -14.851 30.036 10.379 1.00 89.69 562 CYS A CA 1
ATOM 4199 C C . CYS A 1 562 ? -16.049 30.566 9.595 1.00 89.69 562 CYS A C 1
ATOM 4201 O O . CYS A 1 562 ? -16.238 30.212 8.421 1.00 89.69 562 CYS A O 1
ATOM 4203 N N . HIS A 1 563 ? -16.830 31.422 10.240 1.00 90.94 563 HIS A N 1
ATOM 4204 C CA . HIS A 1 563 ? -17.922 32.171 9.636 1.00 90.94 563 HIS A CA 1
ATOM 4205 C C . HIS A 1 563 ? -17.971 33.586 10.238 1.00 90.94 563 HIS A C 1
ATOM 4207 O O . HIS A 1 563 ? -17.338 33.811 11.263 1.00 90.94 563 HIS A O 1
ATOM 4213 N N . GLY A 1 564 ? -18.596 34.560 9.570 1.00 81.00 564 GLY A N 1
ATOM 4214 C CA . GLY A 1 564 ? -18.631 35.956 10.055 1.00 81.00 564 GLY A CA 1
ATOM 4215 C C . GLY A 1 564 ? -17.325 36.740 9.917 1.00 81.00 564 GLY A C 1
ATOM 4216 O O . GLY A 1 564 ? -17.306 37.961 9.862 1.00 81.00 564 GLY A O 1
ATOM 4217 N N . GLY A 1 565 ? -16.200 36.033 9.784 1.00 80.25 565 GLY A N 1
ATOM 4218 C CA . GLY A 1 565 ? -14.866 36.623 9.841 1.00 80.25 565 GLY A CA 1
ATOM 4219 C C . GLY A 1 565 ? -14.284 36.631 11.253 1.00 80.25 565 GLY A C 1
ATOM 4220 O O . GLY A 1 565 ? -13.067 36.747 11.364 1.00 80.25 565 GLY A O 1
ATOM 4221 N N . GLU A 1 566 ? -15.105 36.398 12.279 1.00 80.88 566 GLU A N 1
ATOM 4222 C CA . GLU A 1 566 ? -14.753 36.445 13.705 1.00 80.88 566 GLU A CA 1
ATOM 4223 C C . GLU A 1 566 ? -15.098 35.172 14.487 1.00 80.88 566 GLU A C 1
ATOM 4225 O O . GLU A 1 566 ? -14.364 34.797 15.405 1.00 80.88 566 GLU A O 1
ATOM 4230 N N . VAL A 1 567 ? -16.138 34.438 14.075 1.00 84.75 567 VAL A N 1
ATOM 4231 C CA . VAL A 1 567 ? -16.618 33.257 14.800 1.00 84.75 567 VAL A CA 1
ATOM 4232 C C . VAL A 1 567 ? -15.974 31.984 14.265 1.00 84.75 567 VAL A C 1
ATOM 4234 O O . VAL A 1 567 ? -16.170 31.572 13.113 1.00 84.75 567 VAL A O 1
ATOM 4237 N N . ARG A 1 568 ? -15.225 31.293 15.127 1.00 88.00 568 ARG A N 1
ATOM 4238 C CA . ARG A 1 568 ? -14.537 30.042 14.798 1.00 88.00 568 ARG A CA 1
ATOM 4239 C C . ARG A 1 568 ? -14.996 28.896 15.689 1.00 88.00 568 ARG A C 1
ATOM 4241 O O . ARG A 1 568 ? -14.825 28.905 16.907 1.00 88.00 568 ARG A O 1
ATOM 4248 N N . GLY A 1 569 ? -15.494 27.845 15.043 1.00 86.62 569 GLY A N 1
ATOM 4249 C CA . GLY A 1 569 ? -15.776 26.561 15.669 1.00 86.62 569 GLY A CA 1
ATOM 4250 C C . GLY A 1 569 ? -14.630 25.584 15.451 1.00 86.62 569 GLY A C 1
ATOM 4251 O O . GLY A 1 569 ? -14.290 25.267 14.310 1.00 86.62 569 GLY A O 1
ATOM 4252 N N . GLN A 1 570 ? -14.056 25.081 16.540 1.00 87.75 570 GLN A N 1
ATOM 4253 C CA . GLN A 1 570 ? -13.131 23.948 16.530 1.00 87.75 570 GLN A CA 1
ATOM 4254 C C . GLN A 1 570 ? -13.830 22.756 17.169 1.00 87.75 570 GLN A C 1
ATOM 4256 O O . GLN A 1 570 ? -14.345 22.868 18.281 1.00 87.75 570 GLN A O 1
ATOM 4261 N N . PHE A 1 571 ? -13.842 21.611 16.494 1.00 86.75 571 PHE A N 1
ATOM 4262 C CA . PHE A 1 571 ? -14.332 20.382 17.099 1.00 86.75 571 PHE A CA 1
ATOM 4263 C C . PHE A 1 571 ? -13.351 19.236 16.910 1.00 86.75 571 PHE A C 1
ATOM 4265 O O . PHE A 1 571 ? -12.725 19.072 15.862 1.00 86.75 571 PHE A O 1
ATOM 4272 N N . GLU A 1 572 ? -13.224 18.452 17.970 1.00 90.50 572 GLU A N 1
ATOM 4273 C CA . GLU A 1 572 ? -12.401 17.259 18.030 1.00 90.50 572 GLU A CA 1
ATOM 4274 C C . GLU A 1 572 ? -13.287 16.087 18.425 1.00 90.50 572 GLU A C 1
ATOM 4276 O O . GLU A 1 572 ? -14.037 16.174 19.398 1.00 90.50 572 GLU A O 1
ATOM 4281 N N . VAL A 1 573 ? -13.177 14.972 17.712 1.00 90.25 573 VAL A N 1
ATOM 4282 C CA . VAL A 1 573 ? -13.729 13.699 18.170 1.00 90.25 573 VAL A CA 1
ATOM 4283 C C . VAL A 1 573 ? -12.575 12.749 18.420 1.00 90.25 573 VAL A C 1
ATOM 4285 O O . VAL A 1 573 ? -11.815 12.419 17.514 1.00 90.25 573 VAL A O 1
ATOM 4288 N N . ILE A 1 574 ? -12.430 12.319 19.666 1.00 91.00 574 ILE A N 1
ATOM 4289 C CA . ILE A 1 574 ? -11.410 11.364 20.080 1.00 91.00 574 ILE A CA 1
ATOM 4290 C C . ILE A 1 574 ? -12.087 10.005 20.178 1.00 91.00 574 ILE A C 1
ATOM 4292 O O . ILE A 1 574 ? -12.933 9.806 21.046 1.00 91.00 574 ILE A O 1
ATOM 4296 N N . ALA A 1 575 ? -11.720 9.080 19.301 1.00 91.12 575 ALA A N 1
ATOM 4297 C CA . ALA A 1 575 ? -12.195 7.705 19.318 1.00 91.12 575 ALA A CA 1
ATOM 4298 C C . ALA A 1 575 ? -11.124 6.809 19.945 1.00 91.12 575 ALA A C 1
ATOM 4300 O O . ALA A 1 575 ? -9.980 6.821 19.496 1.00 91.12 575 ALA A O 1
ATOM 4301 N N . THR A 1 576 ? -11.488 6.040 20.971 1.00 86.56 576 THR A N 1
ATOM 4302 C CA . THR A 1 576 ? -10.588 5.123 21.676 1.00 86.56 576 THR A CA 1
ATOM 4303 C C . THR A 1 576 ? -11.200 3.730 21.740 1.00 86.56 576 THR A C 1
ATOM 4305 O O . THR A 1 576 ? -12.325 3.556 22.202 1.00 86.56 576 THR A O 1
ATOM 4308 N N . LEU A 1 577 ? -10.466 2.722 21.281 1.00 84.81 577 LEU A N 1
ATOM 4309 C CA . LEU A 1 577 ? -10.872 1.328 21.348 1.00 84.81 577 LEU A CA 1
ATOM 4310 C C . LEU A 1 577 ? -10.746 0.822 22.787 1.00 84.81 577 LEU A C 1
ATOM 4312 O O . LEU A 1 577 ? -9.687 0.917 23.409 1.00 84.81 577 LEU A O 1
ATOM 4316 N N . ARG A 1 578 ? -11.838 0.265 23.305 1.00 78.50 578 ARG A N 1
ATOM 4317 C CA . ARG A 1 578 ? -11.943 -0.292 24.654 1.00 78.50 578 ARG A CA 1
ATOM 4318 C C . ARG A 1 578 ? -12.632 -1.650 24.621 1.00 78.50 578 ARG A C 1
ATOM 4320 O O . ARG A 1 578 ? -13.411 -1.952 23.715 1.00 78.50 578 ARG A O 1
ATOM 4327 N N . ALA A 1 579 ? -12.365 -2.452 25.642 1.00 68.19 579 ALA A N 1
ATOM 4328 C CA . ALA A 1 579 ? -13.203 -3.590 25.983 1.00 68.19 579 ALA A CA 1
ATOM 4329 C C . ALA A 1 579 ? -14.264 -3.152 26.983 1.00 68.19 579 ALA A C 1
ATOM 4331 O O . ALA A 1 579 ? -13.955 -2.454 27.948 1.00 68.19 579 ALA A O 1
ATOM 4332 N N . LYS A 1 580 ? -15.500 -3.591 26.773 1.00 66.88 580 LYS A N 1
ATOM 4333 C CA . LYS A 1 580 ? -16.565 -3.480 27.766 1.00 66.88 580 LYS A CA 1
ATOM 4334 C C . LYS A 1 580 ? -17.455 -4.706 27.652 1.00 66.88 580 LYS A C 1
ATOM 4336 O O . LYS A 1 580 ? -17.943 -4.981 26.558 1.00 66.88 580 LYS A O 1
ATOM 4341 N N . ASP A 1 581 ? -17.631 -5.438 28.749 1.00 64.94 581 ASP A N 1
ATOM 4342 C CA . ASP A 1 581 ? -18.425 -6.675 28.794 1.00 64.94 581 ASP A CA 1
ATOM 4343 C C . ASP A 1 581 ? -18.030 -7.680 27.683 1.00 64.94 581 ASP A C 1
ATOM 4345 O O . ASP A 1 581 ? -18.882 -8.200 26.962 1.00 64.94 581 ASP A O 1
ATOM 4349 N N . ASP A 1 582 ? -16.722 -7.883 27.477 1.00 59.66 582 ASP A N 1
ATOM 4350 C CA . ASP A 1 582 ? -16.138 -8.708 26.401 1.00 59.66 582 ASP A CA 1
ATOM 4351 C C . ASP A 1 582 ? -16.493 -8.303 24.963 1.00 59.66 582 ASP A C 1
ATOM 4353 O O . ASP A 1 582 ? -16.312 -9.072 24.014 1.00 59.66 582 ASP A O 1
ATOM 4357 N N . GLN A 1 583 ? -16.970 -7.073 24.769 1.00 66.00 583 GLN A N 1
ATOM 4358 C CA . GLN A 1 583 ? -17.251 -6.510 23.455 1.00 66.00 583 GLN A CA 1
ATOM 4359 C C . GLN A 1 583 ? -16.288 -5.364 23.118 1.00 66.00 583 GLN A C 1
ATOM 4361 O O . GLN A 1 583 ? -15.956 -4.553 23.989 1.00 66.00 583 GLN A O 1
ATOM 4366 N N . PRO A 1 584 ? -15.885 -5.224 21.840 1.00 76.69 584 PRO A N 1
ATOM 4367 C CA . PRO A 1 584 ? -15.091 -4.087 21.403 1.00 76.69 584 PRO A CA 1
ATOM 4368 C C . PRO A 1 584 ? -15.999 -2.869 21.237 1.00 76.69 584 PRO A C 1
ATOM 4370 O O . PRO A 1 584 ? -16.811 -2.805 20.298 1.00 76.69 584 PRO A O 1
ATOM 4373 N N . VAL A 1 585 ? -15.829 -1.900 22.127 1.00 83.38 585 VAL A N 1
ATOM 4374 C CA . VAL A 1 585 ? -16.532 -0.616 22.139 1.00 83.38 585 VAL A CA 1
ATOM 4375 C C . VAL A 1 585 ? -15.563 0.483 21.722 1.00 83.38 585 VAL A C 1
ATOM 4377 O O . VAL A 1 585 ? -14.379 0.443 22.048 1.00 83.38 585 VAL A O 1
ATOM 4380 N N . VAL A 1 586 ? -16.061 1.468 20.982 1.00 86.81 586 VAL A N 1
ATOM 4381 C CA . VAL A 1 586 ? -15.307 2.691 20.704 1.00 86.81 586 VAL A CA 1
ATOM 4382 C C . VAL A 1 586 ? -15.841 3.769 21.634 1.00 86.81 586 VAL A C 1
ATOM 4384 O O . VAL A 1 586 ? -16.950 4.268 21.447 1.00 86.81 586 VAL A O 1
ATOM 4387 N N . GLU A 1 587 ? -15.059 4.086 22.659 1.00 88.56 587 GLU A N 1
ATOM 4388 C CA . GLU A 1 587 ? -15.287 5.231 23.532 1.00 88.56 587 GLU A CA 1
ATOM 4389 C C . GLU A 1 587 ? -15.003 6.496 22.722 1.00 88.56 587 GLU A C 1
ATOM 4391 O O . GLU A 1 587 ? -13.912 6.675 22.177 1.00 88.56 587 GLU A O 1
ATOM 4396 N N . THR A 1 588 ? -15.996 7.364 22.607 1.00 90.25 588 THR A N 1
ATOM 4397 C CA . THR A 1 588 ? -15.922 8.583 21.803 1.00 90.25 588 THR A CA 1
ATOM 4398 C C . THR A 1 588 ? -16.080 9.794 22.700 1.00 90.25 588 THR A C 1
ATOM 4400 O O . THR A 1 588 ? -17.057 9.899 23.434 1.00 90.25 588 THR A O 1
ATOM 4403 N N . VAL A 1 589 ? -15.120 10.713 22.637 1.00 89.56 589 VAL A N 1
ATOM 4404 C CA . VAL A 1 589 ? -15.162 11.998 23.342 1.00 89.56 589 VAL A CA 1
ATOM 4405 C C . VAL A 1 589 ? -15.242 13.097 22.297 1.00 89.56 589 VAL A C 1
ATOM 4407 O O . VAL A 1 589 ? -14.273 13.328 21.573 1.00 89.56 589 VAL A O 1
ATOM 4410 N N . MET A 1 590 ? -16.379 13.784 22.216 1.00 89.19 590 MET A N 1
ATOM 4411 C CA . MET A 1 590 ? -16.529 14.961 21.367 1.00 89.19 590 MET A CA 1
ATOM 4412 C C . MET A 1 590 ? -16.249 16.212 22.193 1.00 89.19 590 MET A C 1
ATOM 4414 O O . MET A 1 590 ? -16.923 16.473 23.190 1.00 89.19 590 MET A O 1
ATOM 4418 N N . LYS A 1 591 ? -15.268 16.999 21.758 1.00 89.94 591 LYS A N 1
ATOM 4419 C CA . LYS A 1 591 ? -14.941 18.316 22.301 1.00 89.94 591 LYS A CA 1
ATOM 4420 C C . LYS A 1 591 ? -15.285 19.368 21.269 1.00 89.94 591 LYS A C 1
ATOM 4422 O O . LYS A 1 591 ? -14.927 19.234 20.105 1.00 89.94 591 LYS A O 1
ATOM 4427 N N . VAL A 1 592 ? -15.943 20.431 21.702 1.00 87.62 592 VAL A N 1
ATOM 4428 C CA . VAL A 1 592 ? -16.258 21.572 20.847 1.00 87.62 592 VAL A CA 1
ATOM 4429 C C . VAL A 1 592 ? -15.817 22.840 21.556 1.00 87.62 592 VAL A C 1
ATOM 4431 O O . VAL A 1 592 ? -16.079 23.027 22.747 1.00 87.62 592 VAL A O 1
ATOM 4434 N N . VAL A 1 593 ? -15.122 23.696 20.822 1.00 87.31 593 VAL A N 1
ATOM 4435 C CA . VAL A 1 593 ? -14.634 24.992 21.275 1.00 87.31 593 VAL A CA 1
ATOM 4436 C C . VAL A 1 593 ? -15.194 26.053 20.339 1.00 87.31 593 VAL A C 1
ATOM 4438 O O . VAL A 1 593 ? -14.969 26.000 19.130 1.00 87.31 593 VAL A O 1
ATOM 4441 N N . LEU A 1 594 ? -15.925 26.999 20.921 1.00 85.75 594 LEU A N 1
ATOM 4442 C CA . LEU A 1 594 ? -16.361 28.225 20.264 1.00 85.75 594 LEU A CA 1
ATOM 4443 C C . LEU A 1 594 ? -15.383 29.338 20.642 1.00 85.75 594 LEU A C 1
ATOM 4445 O O . LEU A 1 594 ? -15.004 29.465 21.813 1.00 85.75 594 LEU A O 1
ATOM 4449 N N . ARG A 1 595 ? -14.947 30.087 19.634 1.00 85.69 595 ARG A N 1
ATOM 4450 C CA . ARG A 1 595 ? -14.072 31.246 19.769 1.00 85.69 595 ARG A CA 1
ATOM 4451 C C . ARG A 1 595 ? -14.666 32.397 18.976 1.00 85.69 595 ARG A C 1
ATOM 4453 O O . ARG A 1 595 ? -15.050 32.185 17.825 1.00 85.69 595 ARG A O 1
ATOM 4460 N N . GLU A 1 596 ? -14.651 33.565 19.587 1.00 78.12 596 GLU A N 1
ATOM 4461 C CA . GLU A 1 596 ? -15.017 34.844 18.994 1.00 78.12 596 GLU A CA 1
ATOM 4462 C C . GLU A 1 596 ? -13.790 35.752 19.123 1.00 78.12 596 GLU A C 1
ATOM 4464 O O . GLU A 1 596 ? -13.091 35.738 20.140 1.00 78.12 596 GLU A O 1
ATOM 4469 N N . GLY A 1 597 ? -13.452 36.488 18.071 1.00 75.38 597 GLY A N 1
ATOM 4470 C CA . GLY A 1 597 ? -12.288 37.365 18.085 1.00 75.38 597 GLY A CA 1
ATOM 4471 C C . GLY A 1 597 ? -12.271 38.298 16.891 1.00 75.38 597 GLY A C 1
ATOM 4472 O O . GLY A 1 597 ? -13.079 38.180 15.989 1.00 75.38 597 GLY A O 1
ATOM 4473 N N . SER A 1 598 ? -11.302 39.209 16.818 1.00 74.38 598 SER A N 1
ATOM 4474 C CA . SER A 1 598 ? -11.266 40.203 15.730 1.00 74.38 598 SER A CA 1
ATOM 4475 C C . SER A 1 598 ? -11.000 39.617 14.333 1.00 74.38 598 SER A C 1
ATOM 4477 O O . SER A 1 598 ? -11.126 40.312 13.322 1.00 74.38 598 SER A O 1
ATOM 4479 N N . SER A 1 599 ? -10.574 38.351 14.276 1.00 78.50 599 SER A N 1
ATOM 4480 C CA . SER A 1 599 ? -10.514 37.556 13.055 1.00 78.50 599 SER A CA 1
ATOM 4481 C C . SER A 1 599 ? -10.461 36.055 13.362 1.00 78.50 599 SER A C 1
ATOM 4483 O O . SER A 1 599 ? -9.971 35.642 14.413 1.00 78.50 599 SER A O 1
ATOM 4485 N N . CYS A 1 600 ? -10.829 35.223 12.390 1.00 80.25 600 CYS A N 1
ATOM 4486 C CA . CYS A 1 600 ? -10.731 33.762 12.487 1.00 80.25 600 CYS A CA 1
ATOM 4487 C C . CYS A 1 600 ? -9.306 33.184 12.591 1.00 80.25 600 CYS A C 1
ATOM 4489 O O . CYS A 1 600 ? -9.141 32.004 12.927 1.00 80.25 600 CYS A O 1
ATOM 4491 N N . ASP A 1 601 ? -8.281 33.984 12.293 1.00 75.44 601 ASP A N 1
ATOM 4492 C CA . ASP A 1 601 ? -6.878 33.555 12.319 1.00 75.44 601 ASP A CA 1
ATOM 4493 C C . ASP A 1 601 ? -6.214 33.793 13.679 1.00 75.44 601 ASP A C 1
ATOM 4495 O O . ASP A 1 601 ? -5.133 33.264 13.950 1.00 75.44 601 ASP A O 1
ATOM 4499 N N . LEU A 1 602 ? -6.853 34.575 14.549 1.00 66.00 602 LEU A N 1
ATOM 4500 C CA . LEU A 1 602 ? -6.317 34.902 15.858 1.00 66.00 602 LEU A CA 1
ATOM 4501 C C . LEU A 1 602 ? -6.905 33.959 16.912 1.00 66.00 602 LEU A C 1
ATOM 4503 O O . LEU A 1 602 ? -8.105 33.695 16.974 1.00 66.00 602 LEU A O 1
ATOM 4507 N N . ASP A 1 603 ? -6.033 33.433 17.771 1.00 65.00 603 ASP A N 1
ATOM 4508 C CA . ASP A 1 603 ? -6.425 32.733 18.999 1.00 65.00 603 ASP A CA 1
ATOM 4509 C C . ASP A 1 603 ? -6.800 33.749 20.089 1.00 65.00 603 ASP A C 1
ATOM 4511 O O . ASP A 1 603 ? -6.328 33.676 21.224 1.00 65.00 603 ASP A O 1
ATOM 4515 N N . GLU A 1 604 ? -7.625 34.725 19.722 1.00 61.38 604 GLU A N 1
ATOM 4516 C CA . GLU A 1 604 ? -8.248 35.649 20.659 1.00 61.38 604 GLU A CA 1
ATOM 4517 C C . GLU A 1 604 ? -9.448 34.936 21.314 1.00 61.38 604 GLU A C 1
ATOM 4519 O O . GLU A 1 604 ? -10.049 34.047 20.712 1.00 61.38 604 GLU A O 1
ATOM 4524 N N . ASP A 1 605 ? -9.608 35.189 22.613 1.00 62.69 605 ASP A N 1
ATOM 4525 C CA . ASP A 1 605 ? -10.622 34.721 23.567 1.00 62.69 605 ASP A CA 1
ATOM 4526 C C . ASP A 1 605 ? -11.350 33.375 23.296 1.00 62.69 605 ASP A C 1
ATOM 4528 O O . ASP A 1 605 ? -12.174 33.181 22.406 1.00 62.69 605 ASP A O 1
ATOM 4532 N N . VAL A 1 606 ? -11.063 32.381 24.152 1.00 62.72 606 VAL A N 1
ATOM 4533 C CA . VAL A 1 606 ? -11.873 31.152 24.224 1.00 62.72 606 VAL A CA 1
ATOM 4534 C C . VAL A 1 606 ? -13.137 31.455 25.008 1.00 62.72 606 VAL A C 1
ATOM 4536 O O . VAL A 1 606 ? -13.084 31.519 26.236 1.00 62.72 606 VAL A O 1
ATOM 4539 N N . GLU A 1 607 ? -14.264 31.530 24.320 1.00 66.75 607 GLU A N 1
ATOM 4540 C CA . GLU A 1 607 ? -15.534 31.856 24.962 1.00 66.75 607 GLU A CA 1
ATOM 4541 C C . GLU A 1 607 ? -16.167 30.655 25.654 1.00 66.75 607 GLU A C 1
ATOM 4543 O O . GLU A 1 607 ? -16.612 30.717 26.803 1.00 66.75 607 GLU A O 1
ATOM 4548 N N . ARG A 1 608 ? -16.199 29.503 24.969 1.00 78.19 608 ARG A N 1
ATOM 4549 C CA . ARG A 1 608 ? -16.869 28.326 25.522 1.00 78.19 608 ARG A CA 1
ATOM 4550 C C . ARG A 1 608 ? -16.261 27.013 25.069 1.00 78.19 608 ARG A C 1
ATOM 4552 O O . ARG A 1 608 ? -15.872 26.825 23.919 1.00 78.19 608 ARG A O 1
ATOM 4559 N N . ARG A 1 609 ? -16.220 26.067 26.009 1.00 82.62 609 ARG A N 1
ATOM 4560 C CA . ARG A 1 609 ? -15.839 24.671 25.779 1.00 82.62 609 ARG A CA 1
ATOM 4561 C C . ARG A 1 609 ? -16.984 23.761 26.173 1.00 82.62 609 ARG A C 1
ATOM 4563 O O . ARG A 1 609 ? -17.616 23.960 27.210 1.00 82.62 609 ARG A O 1
ATOM 4570 N N . PHE A 1 610 ? -17.199 22.741 25.366 1.00 83.88 610 PHE A N 1
ATOM 4571 C CA . PHE A 1 610 ? -18.145 21.676 25.628 1.00 83.88 610 PHE A CA 1
ATOM 4572 C C . PHE A 1 610 ? -17.465 20.327 25.403 1.00 83.88 610 PHE A C 1
ATOM 4574 O O . PHE A 1 610 ? -16.636 20.192 24.503 1.00 83.88 610 PHE A O 1
ATOM 4581 N N . GLN A 1 611 ? -17.814 19.342 26.227 1.00 87.25 611 GLN A N 1
ATOM 4582 C CA . GLN A 1 611 ? -17.358 17.965 26.088 1.00 87.25 611 GLN A CA 1
ATOM 4583 C C . GLN A 1 611 ? -18.528 17.023 26.370 1.00 87.25 611 GLN A C 1
ATOM 4585 O O . GLN A 1 611 ? -19.227 17.193 27.368 1.00 87.25 611 GLN A O 1
ATOM 4590 N N . THR A 1 612 ? -18.710 16.029 25.506 1.00 87.00 612 THR A N 1
ATOM 4591 C CA . THR A 1 612 ? -19.665 14.930 25.687 1.00 87.00 612 THR A CA 1
ATOM 4592 C C . THR A 1 612 ? -19.004 13.608 25.319 1.00 87.00 612 THR A C 1
ATOM 4594 O O . THR A 1 612 ? -18.042 13.583 24.546 1.00 87.00 612 THR A O 1
ATOM 4597 N N . GLU A 1 613 ? -19.488 12.517 25.902 1.00 88.50 613 GLU A N 1
ATOM 4598 C CA . GLU A 1 613 ? -18.881 11.191 25.794 1.00 88.50 613 GLU A CA 1
ATOM 4599 C C . GLU A 1 613 ? -19.949 10.148 25.467 1.00 88.50 613 GLU A C 1
ATOM 4601 O O . GLU A 1 613 ? -21.057 10.196 26.008 1.00 88.50 613 GLU A O 1
ATOM 4606 N N . ALA A 1 614 ? -19.620 9.195 24.597 1.00 86.38 614 ALA A N 1
ATOM 4607 C CA . ALA A 1 614 ? -20.480 8.057 24.301 1.00 86.38 614 ALA A CA 1
ATOM 4608 C C . ALA A 1 614 ? -19.673 6.786 24.025 1.00 86.38 614 ALA A C 1
ATOM 4610 O O . ALA A 1 614 ? -18.631 6.814 23.370 1.00 86.38 614 ALA A O 1
ATOM 4611 N N . ASP A 1 615 ? -20.224 5.657 24.458 1.00 85.81 615 ASP A N 1
ATOM 4612 C CA . ASP A 1 615 ? -19.742 4.324 24.116 1.00 85.81 615 ASP A CA 1
ATOM 4613 C C . ASP A 1 615 ? -20.467 3.833 22.858 1.00 85.81 615 ASP A C 1
ATOM 4615 O O . ASP A 1 615 ? -21.670 3.550 22.886 1.00 85.81 615 ASP A O 1
ATOM 4619 N N . VAL A 1 616 ? -19.748 3.720 21.741 1.00 84.69 616 VAL A N 1
ATOM 4620 C CA . VAL A 1 616 ? -20.309 3.231 20.477 1.00 84.69 616 VAL A CA 1
ATOM 4621 C C . VAL A 1 616 ? -20.048 1.733 20.366 1.00 84.69 616 VAL A C 1
ATOM 4623 O O . VAL A 1 616 ? -18.918 1.291 20.144 1.00 84.69 616 VAL A O 1
ATOM 4626 N N . GLY A 1 617 ? -21.102 0.936 20.545 1.00 80.75 617 GLY A N 1
ATOM 4627 C CA . GLY A 1 617 ? -21.032 -0.524 20.462 1.00 80.75 617 GLY A CA 1
ATOM 4628 C C . GLY A 1 617 ? -20.702 -1.068 19.058 1.00 80.75 617 GLY A C 1
ATOM 4629 O O . GLY A 1 617 ? -20.665 -0.311 18.085 1.00 80.75 617 GLY A O 1
ATOM 4630 N N . PRO A 1 618 ? -20.485 -2.391 18.934 1.00 78.44 618 PRO A N 1
ATOM 4631 C CA . PRO A 1 618 ? -20.218 -3.069 17.663 1.00 78.44 618 PRO A CA 1
ATOM 4632 C C . PRO A 1 618 ? -21.286 -2.785 16.608 1.00 78.44 618 PRO A C 1
ATOM 4634 O O . PRO A 1 618 ? -22.468 -3.008 16.862 1.00 78.44 618 PRO A O 1
ATOM 4637 N N . SER A 1 619 ? -20.885 -2.361 15.411 1.00 80.38 619 SER A N 1
ATOM 4638 C CA . SER A 1 619 ? -21.800 -2.107 14.286 1.00 80.38 619 SER A CA 1
ATOM 4639 C C . SER A 1 619 ? -22.906 -1.089 14.605 1.00 80.38 619 SER A C 1
ATOM 4641 O O . SER A 1 619 ? -23.958 -1.089 13.965 1.00 80.38 619 SER A O 1
ATOM 4643 N N . VAL A 1 620 ? -22.680 -0.215 15.592 1.00 84.62 620 VAL A N 1
ATOM 4644 C CA . VAL A 1 620 ? -23.604 0.854 15.984 1.00 84.62 620 VAL A CA 1
ATOM 4645 C C . VAL A 1 620 ? -23.174 2.171 15.342 1.00 84.62 620 VAL A C 1
ATOM 4647 O O . VAL A 1 620 ? -21.987 2.464 15.208 1.00 84.62 620 VAL A O 1
ATOM 4650 N N . THR A 1 621 ? -24.166 2.977 14.964 1.00 88.19 621 THR A N 1
ATOM 4651 C CA . THR A 1 621 ? -23.997 4.400 14.649 1.00 88.19 621 THR A CA 1
ATOM 4652 C C . THR A 1 621 ? -24.558 5.226 15.798 1.00 88.19 621 THR A C 1
ATOM 4654 O O . THR A 1 621 ? -25.710 5.031 16.188 1.00 88.19 621 THR A O 1
ATOM 4657 N N . HIS A 1 622 ? -23.763 6.142 16.335 1.00 88.75 622 HIS A N 1
ATOM 4658 C CA . HIS A 1 622 ? -24.187 7.110 17.338 1.00 88.75 622 HIS A CA 1
ATOM 4659 C C . HIS A 1 622 ? -24.284 8.502 16.710 1.00 88.75 622 HIS A C 1
ATOM 4661 O O . HIS A 1 622 ? -23.419 8.873 15.923 1.00 88.75 622 HIS A O 1
ATOM 4667 N N . LEU A 1 623 ? -25.325 9.266 17.046 1.00 89.56 623 LEU A N 1
ATOM 4668 C CA . LEU A 1 623 ? -25.501 10.651 16.608 1.00 89.56 623 LEU A CA 1
ATOM 4669 C C . LEU A 1 623 ? -25.315 11.579 17.806 1.00 89.56 623 LEU A C 1
ATOM 4671 O O . LEU A 1 623 ? -26.155 11.605 18.704 1.00 89.56 623 LEU A O 1
ATOM 4675 N N . PHE A 1 624 ? -24.258 12.378 17.772 1.00 85.06 624 PHE A N 1
ATOM 4676 C CA . PHE A 1 624 ? -24.092 13.524 18.646 1.00 85.06 624 PHE A CA 1
ATOM 4677 C C . PHE A 1 624 ? -24.885 14.702 18.093 1.00 85.06 624 PHE A C 1
ATOM 4679 O O . PHE A 1 624 ? -24.697 15.096 16.940 1.00 85.06 624 PHE A O 1
ATOM 4686 N N . HIS A 1 625 ? -25.754 15.273 18.922 1.00 88.81 625 HIS A N 1
ATOM 4687 C CA . HIS A 1 625 ? -26.477 16.495 18.603 1.00 88.81 625 HIS A CA 1
ATOM 4688 C C . HIS A 1 625 ? -26.333 17.476 19.757 1.00 88.81 625 HIS A C 1
ATOM 4690 O O . HIS A 1 625 ? -26.934 17.276 20.809 1.00 88.81 625 HIS A O 1
ATOM 4696 N N . GLU A 1 626 ? -25.550 18.532 19.548 1.00 86.19 626 GLU A N 1
ATOM 4697 C CA . GLU A 1 626 ? -25.245 19.509 20.591 1.00 86.19 626 GLU A CA 1
ATOM 4698 C C . GLU A 1 626 ? -25.478 20.937 20.105 1.00 86.19 626 GLU A C 1
ATOM 4700 O O . GLU A 1 626 ? -25.410 21.239 18.912 1.00 86.19 626 GLU A O 1
ATOM 4705 N N . THR A 1 627 ? -25.791 21.828 21.043 1.00 87.38 627 THR A N 1
ATOM 4706 C CA . THR A 1 627 ? -25.921 23.268 20.800 1.00 87.38 627 THR A CA 1
ATOM 4707 C C . THR A 1 627 ? -25.175 24.019 21.889 1.00 87.38 627 THR A C 1
ATOM 4709 O O . THR A 1 627 ? -25.469 23.867 23.074 1.00 87.38 627 THR A O 1
ATOM 4712 N N . ILE A 1 628 ? -24.214 24.837 21.481 1.00 84.94 628 ILE A N 1
ATOM 4713 C CA . ILE A 1 628 ? -23.372 25.642 22.360 1.00 84.94 628 ILE A CA 1
ATOM 4714 C C . ILE A 1 628 ? -23.652 27.089 22.022 1.00 84.94 628 ILE A C 1
ATOM 4716 O O . ILE A 1 628 ? -23.601 27.449 20.855 1.00 84.94 628 ILE A O 1
ATOM 4720 N N . VAL A 1 629 ? -23.953 27.883 23.041 1.00 84.00 629 VAL A N 1
ATOM 4721 C CA . VAL A 1 629 ? -24.267 29.306 22.909 1.00 84.00 629 VAL A CA 1
ATOM 4722 C C . VAL A 1 629 ? -23.212 30.080 23.694 1.00 84.00 629 VAL A C 1
ATOM 4724 O O . VAL A 1 629 ? -22.964 29.728 24.852 1.00 84.00 629 VAL A O 1
ATOM 4727 N N . SER A 1 630 ? -22.546 31.056 23.090 1.00 81.00 630 SER A N 1
ATOM 4728 C CA . SER A 1 630 ? -21.805 32.078 23.825 1.00 81.00 630 SER A CA 1
ATOM 4729 C C . SER A 1 630 ? -22.785 33.113 24.356 1.00 81.00 630 SER A C 1
ATOM 4731 O O . SER A 1 630 ? -23.809 33.370 23.738 1.00 81.00 630 SER A O 1
ATOM 4733 N N . ASN A 1 631 ? -22.509 33.652 25.538 1.00 71.94 631 ASN A N 1
ATOM 4734 C CA . ASN A 1 631 ? -23.326 34.711 26.129 1.00 71.94 631 ASN A CA 1
ATOM 4735 C C . ASN A 1 631 ? -22.453 35.920 26.510 1.00 71.94 631 ASN A C 1
ATOM 4737 O O . ASN A 1 631 ? -22.847 36.709 27.377 1.00 71.94 631 ASN A O 1
ATOM 4741 N N . GLU A 1 632 ? -21.230 35.998 25.985 1.00 63.00 632 GLU A N 1
ATOM 4742 C CA . GLU A 1 632 ? -20.323 37.110 26.247 1.00 63.00 632 GLU A CA 1
ATOM 4743 C C . GLU A 1 632 ? -20.506 38.160 25.130 1.00 63.00 632 GLU A C 1
ATOM 4745 O O . GLU A 1 632 ? -20.816 37.813 24.008 1.00 63.00 632 GLU A O 1
ATOM 4750 N N . TRP A 1 633 ? -20.433 39.453 25.476 1.00 55.25 633 TRP A N 1
ATOM 4751 C CA . TRP A 1 633 ? -20.478 40.593 24.534 1.00 55.25 633 TRP A CA 1
ATOM 4752 C C . TRP A 1 633 ? -21.743 40.822 23.673 1.00 55.25 633 TRP A C 1
ATOM 4754 O O . TRP A 1 633 ? -21.655 40.983 22.471 1.00 55.25 633 TRP A O 1
ATOM 4764 N N . ASP A 1 634 ? -22.916 41.033 24.286 1.00 62.50 634 ASP A N 1
ATOM 4765 C CA . ASP A 1 634 ? -24.155 41.525 23.622 1.00 62.50 634 ASP A CA 1
ATOM 4766 C C . ASP A 1 634 ? -24.697 40.684 22.423 1.00 62.50 634 ASP A C 1
ATOM 4768 O O . ASP A 1 634 ? -25.826 40.938 21.993 1.00 62.50 634 ASP A O 1
ATOM 4772 N N . SER A 1 635 ? -23.985 39.650 21.963 1.00 66.62 635 SER A N 1
ATOM 4773 C CA . SER A 1 635 ? -24.337 38.641 20.950 1.00 66.62 635 SER A CA 1
ATOM 4774 C C . SER A 1 635 ? -24.504 37.251 21.597 1.00 66.62 635 SER A C 1
ATOM 4776 O O . SER A 1 635 ? -23.983 36.970 22.677 1.00 66.62 635 SER A O 1
ATOM 4778 N N . ASN A 1 636 ? -25.318 36.373 20.997 1.00 82.69 636 ASN A N 1
ATOM 4779 C CA . ASN A 1 636 ? -25.448 34.958 21.377 1.00 82.69 636 ASN A CA 1
ATOM 4780 C C . ASN A 1 636 ? -24.980 34.019 20.260 1.00 82.69 636 ASN A C 1
ATOM 4782 O O . ASN A 1 636 ? -25.772 33.238 19.702 1.00 82.69 636 ASN A O 1
ATOM 4786 N N . ASP A 1 637 ? -23.688 34.059 19.961 1.00 84.50 637 ASP A N 1
ATOM 4787 C CA . ASP A 1 637 ? -23.088 33.171 18.973 1.00 84.50 637 ASP A CA 1
ATOM 4788 C C . ASP A 1 637 ? -23.351 31.714 19.302 1.00 84.50 637 ASP A C 1
ATOM 4790 O O . ASP A 1 637 ? -23.297 31.273 20.450 1.00 84.50 637 ASP A O 1
ATOM 4794 N N . THR A 1 638 ? -23.692 30.933 18.284 1.00 88.44 638 THR A N 1
ATOM 4795 C CA . THR A 1 638 ? -24.152 29.565 18.481 1.00 88.44 638 THR A CA 1
ATOM 4796 C C . THR A 1 638 ? -23.467 28.597 17.528 1.00 88.44 638 THR A C 1
ATOM 4798 O O . THR A 1 638 ? -23.500 28.766 16.312 1.00 88.44 638 THR A O 1
ATOM 4801 N N . ILE A 1 639 ? -22.953 27.492 18.071 1.00 87.56 639 ILE A N 1
ATOM 4802 C CA . ILE A 1 639 ? -22.562 26.309 17.296 1.00 87.56 639 ILE A CA 1
ATOM 4803 C C . ILE A 1 639 ? -23.592 25.211 17.512 1.00 87.56 639 ILE A C 1
ATOM 4805 O O . ILE A 1 639 ? -23.906 24.852 18.648 1.00 87.56 639 ILE A O 1
ATOM 4809 N N . LYS A 1 640 ? -24.079 24.632 16.416 1.00 91.31 640 LYS A N 1
ATOM 4810 C CA . LYS A 1 640 ? -24.887 23.407 16.417 1.00 91.31 640 LYS A CA 1
ATOM 4811 C C . LYS A 1 640 ? -24.118 22.297 15.727 1.00 91.31 640 LYS A C 1
ATOM 4813 O O . LYS A 1 640 ? -23.599 22.516 14.638 1.00 91.31 640 LYS A O 1
ATOM 4818 N N . THR A 1 641 ? -24.072 21.110 16.315 1.00 88.69 641 THR A N 1
ATOM 4819 C CA . THR A 1 641 ? -23.408 19.946 15.714 1.00 88.69 641 THR A CA 1
ATOM 4820 C C . THR A 1 641 ? -24.395 18.804 15.509 1.00 88.69 641 THR A C 1
ATOM 4822 O O . THR A 1 641 ? -25.290 18.590 16.324 1.00 88.69 641 THR A O 1
ATOM 4825 N N . GLN A 1 642 ? -24.242 18.081 14.401 1.00 91.56 642 GLN A N 1
ATOM 4826 C CA . GLN A 1 642 ? -24.916 16.822 14.091 1.00 91.56 642 GLN A CA 1
ATOM 4827 C C . GLN A 1 642 ? -23.864 15.862 13.544 1.00 91.56 642 GLN A C 1
ATOM 4829 O O . GLN A 1 642 ? -23.648 15.791 12.337 1.00 91.56 642 GLN A O 1
ATOM 4834 N N . ILE A 1 643 ? -23.164 15.171 14.442 1.00 90.31 643 ILE A N 1
ATOM 4835 C CA . ILE A 1 643 ? -22.030 14.313 14.092 1.00 90.31 643 ILE A CA 1
ATOM 4836 C C . ILE A 1 643 ? -22.411 12.858 14.308 1.00 90.31 643 ILE A C 1
ATOM 4838 O O . ILE A 1 643 ? -22.794 12.452 15.403 1.00 90.31 643 ILE A O 1
ATOM 4842 N N . THR A 1 644 ? -22.290 12.067 13.255 1.00 92.25 644 THR A N 1
ATOM 4843 C CA . THR A 1 644 ? -22.436 10.617 13.304 1.00 92.25 644 THR A CA 1
ATOM 4844 C C . THR A 1 644 ? -21.082 9.963 13.506 1.00 92.25 644 THR A C 1
ATOM 4846 O O . THR A 1 644 ? -20.118 10.319 12.833 1.00 92.25 644 THR A O 1
ATOM 4849 N N . VAL A 1 645 ? -21.021 8.997 14.419 1.00 90.88 645 VAL A N 1
ATOM 4850 C CA . VAL A 1 645 ? -19.867 8.119 14.605 1.00 90.88 645 VAL A CA 1
ATOM 4851 C C . VAL A 1 645 ? -20.314 6.679 14.430 1.00 90.88 645 VAL A C 1
ATOM 4853 O O . VAL A 1 645 ? -21.227 6.225 15.121 1.00 90.88 645 VAL A O 1
ATOM 4856 N N . THR A 1 646 ? -19.677 5.946 13.523 1.00 90.94 646 THR A N 1
ATOM 4857 C CA . THR A 1 646 ? -19.948 4.521 13.303 1.00 90.94 646 THR A CA 1
ATOM 4858 C C . THR A 1 646 ? -18.774 3.683 13.778 1.00 90.94 646 THR A C 1
ATOM 4860 O O . THR A 1 646 ? -17.640 3.984 13.420 1.00 90.94 646 THR A O 1
ATOM 4863 N N . ASN A 1 647 ? -19.039 2.607 14.515 1.00 90.62 647 ASN A N 1
ATOM 4864 C CA . ASN A 1 647 ? -18.039 1.609 14.895 1.00 90.62 647 ASN A CA 1
ATOM 4865 C C . ASN A 1 647 ? -18.313 0.316 14.126 1.00 90.62 647 ASN A C 1
ATOM 4867 O O . ASN A 1 647 ? -19.318 -0.341 14.382 1.00 90.62 647 ASN A O 1
ATOM 4871 N N . GLN A 1 648 ? -17.444 -0.066 13.195 1.00 85.88 648 GLN A N 1
ATOM 4872 C CA . GLN A 1 648 ? -17.587 -1.291 12.410 1.00 85.88 648 GLN A CA 1
ATOM 4873 C C . GLN A 1 648 ? -16.398 -2.231 12.638 1.00 85.88 648 GLN A C 1
ATOM 4875 O O . GLN A 1 648 ? -15.268 -1.763 12.796 1.00 85.88 648 GLN A O 1
ATOM 4880 N N . PRO A 1 649 ? -16.600 -3.560 12.649 1.00 80.62 649 PRO A N 1
ATOM 4881 C CA . PRO A 1 649 ? -15.477 -4.485 12.562 1.00 80.62 649 PRO A CA 1
ATOM 4882 C C . PRO A 1 649 ? -14.721 -4.251 11.254 1.00 80.62 649 PRO A C 1
ATOM 4884 O O . PRO A 1 649 ? -15.340 -4.055 10.206 1.00 80.62 649 PRO A O 1
ATOM 4887 N N . VAL A 1 650 ? -13.389 -4.305 11.290 1.00 76.69 650 VAL A N 1
ATOM 4888 C CA . VAL A 1 650 ? -12.646 -4.469 10.039 1.00 76.69 650 VAL A CA 1
ATOM 4889 C C . VAL A 1 650 ? -12.952 -5.874 9.529 1.00 76.69 650 VAL A C 1
ATOM 4891 O O . VAL A 1 650 ? -12.865 -6.854 10.271 1.00 76.69 650 VAL A O 1
ATOM 4894 N N . GLU A 1 651 ? -13.415 -5.971 8.283 1.00 64.88 651 GLU A N 1
ATOM 4895 C CA . GLU A 1 651 ? -13.884 -7.228 7.703 1.00 64.88 651 GLU A CA 1
ATOM 4896 C C . GLU A 1 651 ? -12.868 -8.345 7.981 1.00 64.88 651 GLU A C 1
ATOM 4898 O O . GLU A 1 651 ? -11.673 -8.124 7.840 1.00 64.88 651 GLU A O 1
ATOM 4903 N N . GLY A 1 652 ? -13.317 -9.517 8.447 1.00 56.22 652 GLY A N 1
ATOM 4904 C CA . GLY A 1 652 ? -12.513 -10.709 8.758 1.00 56.22 652 GLY A CA 1
ATOM 4905 C C . GLY A 1 652 ? -11.431 -10.597 9.848 1.00 56.22 652 GLY A C 1
ATOM 4906 O O . GLY A 1 652 ? -10.623 -11.519 9.953 1.00 56.22 652 GLY A O 1
ATOM 4907 N N . THR A 1 653 ? -11.337 -9.519 10.638 1.00 59.66 653 THR A N 1
ATOM 4908 C CA . THR A 1 653 ? -10.415 -9.475 11.802 1.00 59.66 653 THR A CA 1
ATOM 4909 C C . THR A 1 653 ? -10.992 -10.163 13.039 1.00 59.66 653 THR A C 1
ATOM 4911 O O . THR A 1 653 ? -10.240 -10.651 13.877 1.00 59.66 653 THR A O 1
ATOM 4914 N N . ASP A 1 654 ? -12.320 -10.261 13.128 1.00 45.78 654 ASP A N 1
ATOM 4915 C CA . ASP A 1 654 ? -13.021 -10.794 14.306 1.00 45.78 654 ASP A CA 1
ATOM 4916 C C . ASP A 1 654 ? -13.116 -12.337 14.321 1.00 45.78 654 ASP A C 1
ATOM 4918 O O . ASP A 1 654 ? -13.486 -12.924 15.334 1.00 45.78 654 ASP A O 1
ATOM 4922 N N . THR A 1 655 ? -12.754 -13.019 13.225 1.00 40.62 655 THR A N 1
ATOM 4923 C CA . THR A 1 655 ? -12.913 -14.481 13.054 1.00 40.62 655 THR A CA 1
ATOM 4924 C C . THR A 1 655 ? -11.612 -15.225 12.747 1.00 40.62 655 THR A C 1
ATOM 4926 O O . THR A 1 655 ? -11.658 -16.358 12.271 1.00 40.62 655 THR A O 1
ATOM 4929 N N . LEU A 1 656 ? -10.448 -14.612 12.988 1.00 40.09 656 LEU A N 1
ATOM 4930 C CA . LEU A 1 656 ? -9.139 -15.226 12.737 1.00 40.09 656 LEU A CA 1
ATOM 4931 C C . LEU A 1 656 ? -8.848 -16.365 13.731 1.00 40.09 656 LEU A C 1
ATOM 4933 O O . LEU A 1 656 ? -8.087 -16.219 14.688 1.00 40.09 656 LEU A O 1
ATOM 4937 N N . VAL A 1 657 ? -9.448 -17.526 13.471 1.00 34.00 657 VAL A N 1
ATOM 4938 C CA . VAL A 1 657 ? -8.920 -18.821 13.897 1.00 34.00 657 VAL A CA 1
ATOM 4939 C C . VAL A 1 657 ? -7.772 -19.116 12.939 1.00 34.00 657 VAL A C 1
ATOM 4941 O O . VAL A 1 657 ? -8.002 -19.430 11.772 1.00 34.00 657 VAL A O 1
ATOM 4944 N N . LEU A 1 658 ? -6.534 -18.915 13.393 1.00 35.56 658 LEU A N 1
ATOM 4945 C CA . LEU A 1 658 ? -5.370 -19.345 12.619 1.00 35.56 658 LEU A CA 1
ATOM 4946 C C . LEU A 1 658 ? -5.462 -20.873 12.410 1.00 35.56 658 LEU A C 1
ATOM 4948 O O . LEU A 1 658 ? -5.891 -21.562 13.342 1.00 35.56 658 LEU A O 1
ATOM 4952 N N . PRO A 1 659 ? -5.122 -21.388 11.215 1.00 29.89 659 PRO A N 1
ATOM 4953 C CA . PRO A 1 659 ? -5.115 -22.823 10.936 1.00 29.89 659 PRO A CA 1
ATOM 4954 C C . PRO A 1 659 ? -4.162 -23.622 11.834 1.00 29.89 659 PRO A C 1
ATOM 4956 O O . PRO A 1 659 ? -3.136 -23.059 12.286 1.00 29.89 659 PRO A O 1
#

Sequence (659 aa):
MKRLISLMILAATPALGQQPGDVCTPGSVADRPGLACLPSTLPNGRREWALDPTHILNARVGDSTLSSGCGRVGKLLSQVQPGQLYGHTGIMVEDRYALRNSTAAADRMQAYPVGSFGEPTDGFRTDVVRFGWPGTITQSVSGAYEGEYLSDPEDGKRYRLKPFSDRPDAKCDLQVPAAVLKPAPDEELAHPWVRPLLADAAKAAAKIDGHYRFYGYTDGSLFDVAPAAAGWAAGSVPTVCSTFVRAAMKAAGAQLEGTLEPTDCLGDAACDVGTALPDAFDGMYLYDEAERAAAAAWLNADLLAEAEEKAGIGGVLFFDAASDVANQITNCFAFDWCGHIDDGARDLMNAGLAAACDEEDAKDSTCWAHPGVGRTTSPDDMMRWDPPSLGGVYGHKEDLATRPSAYFVQHRWQAAADFGDVHGVVRYQGQAMGKVEVNADGVYDFTDVGGRYAVVGLPAGAQTLQACIALDNGTLLGGGVDVDVVAGDDIEADIDLQIVPACWGPPTTRWTRRVSIGGQFTIIDDEFWTANEVKTFDVAPQEAILQPLPGLDRHTFTFTACHGGEVRGQFEVIATLRAKDDQPVVETVMKVVLREGSSCDLDEDVERRFQTEADVGPSVTHLFHETIVSNEWDSNDTIKTQITVTNQPVEGTDTLVLP